Protein AF-A0ABD0KZW4-F1 (afdb_monomer)

Mean predicted aligned error: 16.49 Å

Nearest PDB structures (foldseek):
  8oka-assembly1_A  TM=9.169E-01  e=9.302E-74  Homo sapiens
  8ovg-assembly1_C  TM=9.087E-01  e=2.035E-73  Homo sapiens
  8ojl-assembly1_E  TM=8.772E-01  e=3.729E-72  Homo sapiens
  8ovf-assembly1_B  TM=9.204E-01  e=2.091E-70  Homo sapiens
  8om7-assembly1_A  TM=9.085E-01  e=1.481E-69  Homo sapiens

Radius of gyration: 40.15 Å; Cα contacts (8 Å, |Δi|>4): 1002; chains: 1; bounding box: 146×85×103 Å

Foldseek 3Di:
DDDDDDDDDDDDYDDDDDDDDDDDDDDDDDDDDDDDDDDDDDDDDDDDDDDDDDDDDDDDDDDDDDDDDDDDDDDDDDDDDDDDDDDDDDDDDDDDDPDADDDDDDDDDDDDDDPDQQKDWDADPVRQIWIAGNPVRDIGSDDDPSRDDPVQLVLADPVLNVVLVVLVVVLVPDDCPDPVNVLSVVLNVLSSLFLRNFAFQWDLDLVLLLVLLVQQDDDPVQVSVVLSVLSVVCVVVVANQDFAAEEEAAPALCLVVSLVSSQVSGVAAEDEDEQAPPAALCQAQWDASPDDVTDWHPVSVVRSVRSHLQHAYEYEALLRHDYDPNDGNVVLVCQCRPLVRVCQRHRNHNRGGDGNNNYRHYYYHHDLVSRPPVSSVRYDYDYRWFDFLVSLLVCCVSPLLVVLCVVLVHDPQAEAEDPQLLSCCCQQPNLARHCPRVSVLSNQQSNVSSVCCVPVVDRHDYHHNPCSCVRRNDGPHDALDPDPWAFQLWAWAWDADSRFIGIKIKGKDFPDPDDLPPDLVQAAAEAEDQQEDDQCVVLLVLLLLQLQVVCCVPPVSQCCSGHTHMYIYIPDSVDYHYDNFCSLVSNLSVVSNSVSHFWDPLEYETFHAGNVFFTHADPRPVRRLSNSVSNVRQEYEGAQVCVVVVVPDDVVSVPRHHYDHDGGSVVVCCNGCVPD

Solvent-accessible surface area (backbone atoms only — not comparable to full-atom values): 40279 Å² total; per-residue (Å²): 133,88,79,89,80,90,85,94,84,90,82,87,89,80,90,86,87,87,88,90,87,82,91,82,90,86,85,90,83,93,91,88,87,88,90,89,88,89,88,86,84,84,85,87,92,82,86,87,89,88,82,87,89,84,85,88,81,88,88,84,85,88,90,86,81,88,88,83,90,86,85,87,79,91,79,92,85,88,83,80,88,84,90,83,92,85,88,80,88,84,88,83,91,80,92,79,78,89,75,80,79,81,82,83,75,95,79,90,81,91,77,85,83,71,84,89,56,58,62,44,84,48,66,45,98,83,64,53,60,35,34,38,30,74,82,79,70,48,73,36,75,64,86,52,71,87,74,52,74,64,72,74,67,74,37,43,56,67,72,60,53,52,52,52,52,50,51,54,54,52,45,74,74,41,57,84,89,39,70,64,29,51,51,51,49,52,51,51,51,55,63,67,53,40,36,54,78,36,66,62,74,69,44,88,46,68,68,61,32,47,53,45,46,59,69,79,36,84,73,60,61,69,62,52,49,53,51,52,53,52,50,52,55,26,56,76,62,78,43,73,75,69,71,38,41,27,38,33,29,59,74,49,50,50,63,74,54,52,58,52,41,54,17,60,41,31,47,29,46,77,43,78,51,72,39,53,68,44,38,55,37,41,57,58,29,11,30,46,71,88,44,91,86,50,45,63,8,55,59,58,55,43,29,51,72,60,52,26,52,38,31,28,40,37,40,33,39,53,36,38,60,31,84,45,96,85,30,58,32,66,58,56,48,44,44,60,67,35,86,87,42,7,53,55,30,66,31,46,39,73,76,50,70,39,64,41,64,58,40,43,56,35,39,29,28,57,52,76,88,56,33,56,62,85,56,51,80,54,37,46,79,43,80,42,67,66,59,53,73,70,54,48,51,50,46,40,61,74,46,47,46,59,56,44,28,67,74,67,76,50,57,74,87,37,50,44,77,36,71,66,22,50,54,48,45,49,67,21,67,36,95,52,32,36,46,59,62,51,47,53,52,50,47,47,34,54,56,49,47,54,46,42,41,68,75,71,67,44,82,62,47,77,39,40,72,78,60,38,39,81,54,74,41,78,76,78,42,90,73,76,59,93,56,97,70,50,53,49,3,32,31,41,21,46,34,72,50,97,66,40,32,38,71,44,52,35,37,38,47,67,77,53,86,81,57,93,81,60,58,95,79,50,68,31,45,79,47,82,52,33,44,62,36,67,52,27,49,51,26,49,53,38,18,50,65,30,39,39,61,50,41,43,71,80,40,68,91,54,54,50,64,55,43,37,44,35,36,39,38,29,78,64,53,88,52,78,41,66,53,41,36,45,13,48,26,48,28,49,10,53,50,14,43,60,67,72,37,47,47,46,78,58,46,33,26,32,15,23,46,43,76,84,36,40,38,38,66,59,85,51,56,61,38,23,52,53,21,37,54,73,49,68,34,44,30,41,40,39,19,47,82,37,48,67,63,52,69,74,47,57,62,85,67,52,61,83,45,48,75,46,67,32,59,39,46,70,55,54,47,49,70,36,37,79,90,115

InterPro domains:
  IPR001202 WW domain [PF00397] (117-144)
  IPR001202 WW domain [PS01159] (119-144)
  IPR001202 WW domain [PS50020] (118-146)
  IPR001202 WW domain [SM00456] (114-146)
  IPR001202 WW domain [cd00201] (117-146)
  IPR003593 AAA+ ATPase domain [SM00382] (241-386)
  IPR003959 ATPase, AAA-type, core [PF00004] (245-382)
  IPR004815 Lon protease, bacterial/eukaryotic-type [TIGR00763] (147-673)
  IPR008269 Peptidase S16, Lon proteolytic domain [PF05362] (463-673)
  IPR008269 Peptidase S16, Lon proteolytic domain [PS51786] (485-675)
  IPR014721 Small ribosomal subunit protein uS5 domain 2-type fold, subgroup [G3DSA:3.30.230.10] (479-676)
  IPR020568 Ribosomal protein uS5 domain 2-type superfamily [SSF54211] (488-673)
  IPR027065 Lon protease [PTHR43718] (153-675)
  IPR027417 P-loop containing nucleoside triphosphate hydrolase [G3DSA:3.40.50.300] (206-384)
  IPR027417 P-loop containing nucleoside triphosphate hydrolase [SSF52540] (204-483)
  IPR036020 WW domain superfamily [SSF51045] (115-147)
  IPR054594 Lon protease, AAA+ ATPase lid domain [PF22667] (406-457)

Sequence (676 aa):
MSRKHKRDQRKTRSQHAGPCTRQGRASGPKRKAFTKGSAKFRTPVRPNYQYQTRQHSRSQNRPASQETCASPGLILGSLTKKHKSCQTNSASLELLTNAEAPRHQRVSQRVSAASGCPWSQHKSSSGRVFYFNRLTRKSTWIKPDEMKVPAEEDSIPQHVRDVIKEERRKLSYLQPFSAEHNVSRNYLEWLTCLPWGKYSQETLDLDKARQMLDLDHYGMEDVKRRILEFIAVSQLRGNTRGKILCFLGPPGVGKTSVARSIARSLNREFFRFSVGGMTDVAEIKGHRRTYIGAMPGKMVQCLKKTKTFNPLLLIDEVDKLGRSSLGDPASALLEMLDPEQNANFLDHYLDVTIDLSKVLFICTANVKESIPEPLRDRMEIIDVSGYVADEKRNIAKSYLVPQILEQTGVTQDKVKLTDTAMNLLIKSYCRESGVRNLQKHIEKIYRKAAYKLVSEGVDTVTVDTDNLQDFVGKPVFTQDRMY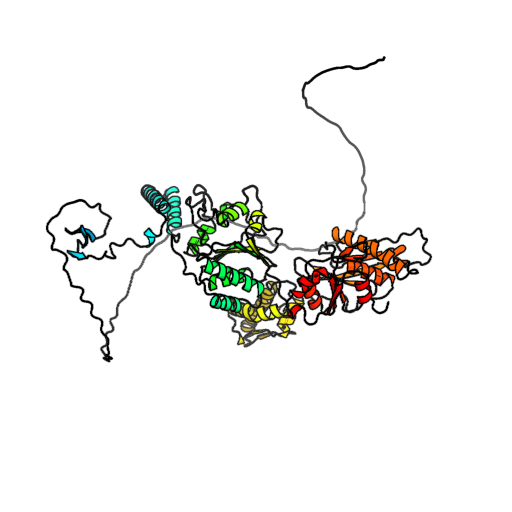QETPPGVVAGLAWTPTGGAIMYVETALKKPYDANASSKDQGTLEMTGNLGNVMKESAIMSYTFAKPYLSRRFPDNHVLQHAAVHLHVPEGATPKDGPSAGSTIATALLSLALDRPARQNLAMTGEVSLTGKILPVGGVREKAIAAKRACIGCIILPEENRKDYDELPDFIKRGLAVYFVTHYDEVFNLAFPNV

Structure (mmCIF, N/CA/C/O backbone):
data_AF-A0ABD0KZW4-F1
#
_entry.id   AF-A0ABD0KZW4-F1
#
loop_
_atom_site.group_PDB
_atom_site.id
_atom_site.type_symbol
_atom_site.label_atom_id
_atom_site.label_alt_id
_atom_site.label_comp_id
_atom_site.label_asym_id
_atom_site.label_entity_id
_atom_site.label_seq_id
_atom_site.pdbx_PDB_ins_code
_atom_site.Cartn_x
_atom_site.Cartn_y
_atom_site.Cartn_z
_atom_site.occupancy
_atom_site.B_iso_or_equiv
_atom_site.auth_seq_id
_atom_site.auth_comp_id
_atom_site.auth_asym_id
_atom_site.auth_atom_id
_atom_site.pdbx_PDB_model_num
ATOM 1 N N . MET A 1 1 ? 81.539 -5.735 34.483 1.00 30.36 1 MET A N 1
ATOM 2 C CA . MET A 1 1 ? 81.950 -4.741 33.457 1.00 30.36 1 MET A CA 1
ATOM 3 C C . MET A 1 1 ? 80.685 -3.975 33.065 1.00 30.36 1 MET A C 1
ATOM 5 O O . MET A 1 1 ? 79.667 -4.622 32.903 1.00 30.36 1 MET A O 1
ATOM 9 N N . SER A 1 2 ? 80.577 -2.658 33.285 1.00 30.92 2 SER A N 1
ATOM 10 C CA . SER A 1 2 ? 81.093 -1.540 32.455 1.00 30.92 2 SER A CA 1
ATOM 11 C C . SER A 1 2 ? 80.319 -1.347 31.137 1.00 30.92 2 SER A C 1
ATOM 13 O O . SER A 1 2 ? 80.170 -2.320 30.420 1.00 30.92 2 SER A O 1
ATOM 15 N N . ARG A 1 3 ? 79.868 -0.142 30.731 1.00 33.00 3 ARG A N 1
ATOM 16 C CA . ARG A 1 3 ? 79.861 1.205 31.369 1.00 33.00 3 ARG A CA 1
ATOM 17 C C . ARG A 1 3 ? 78.862 2.144 30.626 1.00 33.00 3 ARG A C 1
ATOM 19 O O . ARG A 1 3 ? 78.863 2.122 29.411 1.00 33.00 3 ARG A O 1
ATOM 26 N N . LYS A 1 4 ? 78.115 2.988 31.374 1.00 37.53 4 LYS A N 1
ATOM 27 C CA . LYS A 1 4 ? 77.905 4.474 31.244 1.00 37.53 4 LYS A CA 1
ATOM 28 C C . LYS A 1 4 ? 77.666 5.129 29.840 1.00 37.53 4 LYS A C 1
ATOM 30 O O . LYS A 1 4 ? 78.363 4.790 28.906 1.00 37.53 4 LYS A O 1
ATOM 35 N N . HIS A 1 5 ? 76.856 6.195 29.641 1.00 39.91 5 HIS A N 1
ATOM 36 C CA . HIS A 1 5 ? 76.047 7.060 30.543 1.00 39.91 5 HIS A CA 1
ATOM 37 C C . HIS A 1 5 ? 75.200 8.145 29.800 1.00 39.91 5 HIS A C 1
ATOM 39 O O . HIS A 1 5 ? 75.741 8.758 28.891 1.00 39.91 5 HIS A O 1
ATOM 45 N N . LYS A 1 6 ? 74.052 8.559 30.398 1.00 34.59 6 LYS A N 1
ATOM 46 C CA . LYS A 1 6 ? 73.458 9.944 30.434 1.00 34.59 6 LYS A CA 1
ATOM 47 C C . LYS A 1 6 ? 72.946 10.553 29.093 1.00 34.59 6 LYS A C 1
ATOM 49 O O . LYS A 1 6 ? 73.389 10.140 28.039 1.00 34.59 6 LYS A O 1
ATOM 54 N N . ARG A 1 7 ? 72.012 11.527 29.037 1.00 28.55 7 ARG A N 1
ATOM 55 C CA . ARG A 1 7 ? 71.259 12.334 30.046 1.00 28.55 7 ARG A CA 1
ATOM 56 C C . ARG A 1 7 ? 69.840 12.697 29.496 1.00 28.55 7 ARG A C 1
ATOM 58 O O . ARG A 1 7 ? 69.691 12.627 28.287 1.00 28.55 7 ARG A O 1
ATOM 65 N N . ASP A 1 8 ? 68.733 13.052 30.184 1.00 32.00 8 ASP A N 1
ATOM 66 C CA . ASP A 1 8 ? 68.331 13.508 31.552 1.00 32.00 8 ASP A CA 1
ATOM 67 C C . ASP A 1 8 ? 68.357 15.050 31.851 1.00 32.00 8 ASP A C 1
ATOM 69 O O . ASP A 1 8 ? 69.371 15.554 32.314 1.00 32.00 8 ASP A O 1
ATOM 73 N N . GLN A 1 9 ? 67.239 15.803 31.640 1.00 31.25 9 GLN A N 1
ATOM 74 C CA . GLN A 1 9 ? 66.506 16.642 32.657 1.00 31.25 9 GLN A CA 1
ATOM 75 C C . GLN A 1 9 ? 65.677 17.885 32.197 1.00 31.25 9 GLN A C 1
ATOM 77 O O . GLN A 1 9 ? 66.241 18.821 31.649 1.00 31.25 9 GLN A O 1
ATOM 82 N N . ARG A 1 10 ? 64.436 17.989 32.746 1.00 29.42 10 ARG A N 1
ATOM 83 C CA . ARG A 1 10 ? 63.748 19.213 33.297 1.00 29.42 10 ARG A CA 1
ATOM 84 C C . ARG A 1 10 ? 63.246 20.307 32.296 1.00 29.42 10 ARG A C 1
ATOM 86 O O . ARG A 1 10 ? 63.693 20.327 31.165 1.00 29.42 10 ARG A O 1
ATOM 93 N N . LYS A 1 11 ? 62.300 21.232 32.613 1.00 29.23 11 LYS A N 1
ATOM 94 C CA . LYS A 1 11 ? 61.561 21.586 33.868 1.00 29.23 11 LYS A CA 1
ATOM 95 C C . LYS A 1 11 ? 60.214 22.353 33.628 1.00 29.23 11 LYS A C 1
ATOM 97 O O . LYS A 1 11 ? 60.203 23.325 32.894 1.00 29.23 11 LYS A O 1
ATOM 102 N N . THR A 1 12 ? 59.149 21.978 34.359 1.00 29.00 12 THR A N 1
ATOM 103 C CA . THR A 1 12 ? 58.085 22.800 35.036 1.00 29.00 12 THR A CA 1
ATOM 104 C C . THR A 1 12 ? 57.391 24.059 34.441 1.00 29.00 12 THR A C 1
ATOM 106 O O . THR A 1 12 ? 58.065 25.054 34.210 1.00 29.00 12 THR A O 1
ATOM 109 N N . ARG A 1 13 ? 56.045 24.100 34.640 1.00 29.12 13 ARG A N 1
ATOM 110 C CA . ARG A 1 13 ? 55.171 25.263 35.029 1.00 29.12 13 ARG A CA 1
ATOM 111 C C . ARG A 1 13 ? 54.923 26.387 33.984 1.00 29.12 13 ARG A C 1
ATOM 113 O O . ARG A 1 13 ? 55.740 26.574 33.101 1.00 29.12 13 ARG A O 1
ATOM 120 N N . SER A 1 14 ? 53.830 27.174 34.028 1.00 28.34 14 SER A N 1
ATOM 121 C CA . SER A 1 14 ? 52.560 27.132 34.809 1.00 28.34 14 SER A CA 1
ATOM 122 C C . SER A 1 14 ? 51.444 27.983 34.149 1.00 28.34 14 SER A C 1
ATOM 124 O O . SER A 1 14 ? 51.686 28.678 33.171 1.00 28.34 14 SER A O 1
ATOM 126 N N . GLN A 1 15 ? 50.227 27.925 34.708 1.00 30.17 15 GLN A N 1
ATOM 127 C CA . GLN A 1 15 ? 49.028 28.700 34.337 1.00 30.17 15 GLN A CA 1
ATOM 128 C C . GLN A 1 15 ? 49.239 30.230 34.339 1.00 30.17 15 GLN A C 1
ATOM 130 O O . GLN A 1 15 ? 49.952 30.737 35.202 1.00 30.17 15 GLN A O 1
ATOM 135 N N . HIS A 1 16 ? 48.496 30.961 33.494 1.00 28.73 16 HIS A N 1
ATOM 136 C CA . HIS A 1 16 ? 47.396 31.841 33.944 1.00 28.73 16 HIS A CA 1
ATOM 137 C C . HIS A 1 16 ? 46.522 32.328 32.767 1.00 28.73 16 HIS A C 1
ATOM 139 O O . HIS A 1 16 ? 46.838 32.078 31.607 1.00 28.73 16 HIS A O 1
ATOM 145 N N . ALA A 1 17 ? 45.393 32.975 33.078 1.00 30.00 17 ALA A N 1
ATOM 146 C CA . ALA A 1 17 ? 44.411 33.504 32.126 1.00 30.00 17 ALA A CA 1
ATOM 147 C C . ALA A 1 17 ? 44.287 35.037 32.248 1.00 30.00 17 ALA A C 1
ATOM 149 O O . ALA A 1 17 ? 44.554 35.586 33.315 1.00 30.00 17 ALA A O 1
ATOM 150 N N . GLY A 1 18 ? 43.839 35.719 31.187 1.00 26.62 18 GLY A N 1
ATOM 151 C CA . GLY A 1 18 ? 43.605 37.171 31.183 1.00 26.62 18 GLY A CA 1
ATOM 152 C C . GLY A 1 18 ? 43.040 37.678 29.838 1.00 26.62 18 GLY A C 1
ATOM 153 O O . GLY A 1 18 ? 43.551 37.253 28.804 1.00 26.62 18 GLY A O 1
ATOM 154 N N . PRO A 1 19 ? 41.995 38.536 29.808 1.00 55.94 19 PRO A N 1
ATOM 155 C CA . PRO A 1 19 ? 41.321 38.953 28.568 1.00 55.94 19 PRO A CA 1
ATOM 156 C C . PRO A 1 19 ? 41.510 40.442 28.208 1.00 55.94 19 PRO A C 1
ATOM 158 O O . PRO A 1 19 ? 41.784 41.259 29.084 1.00 55.94 19 PRO A O 1
ATOM 161 N N . CYS A 1 20 ? 41.214 40.826 26.954 1.00 26.14 20 CYS A N 1
ATOM 162 C CA . CYS A 1 20 ? 40.573 42.118 26.638 1.00 26.14 20 CYS A CA 1
ATOM 163 C C . CYS A 1 20 ? 40.054 42.230 25.189 1.00 26.14 20 CYS A C 1
ATOM 165 O O . CYS A 1 20 ? 40.468 41.494 24.298 1.00 26.14 20 CYS A O 1
ATOM 167 N N . THR A 1 21 ? 39.157 43.196 24.960 1.00 31.73 21 THR A N 1
ATOM 168 C CA . THR A 1 21 ? 38.523 43.520 23.664 1.00 31.73 21 THR A CA 1
ATOM 169 C C . THR A 1 21 ? 38.727 44.991 23.284 1.00 31.73 21 THR A C 1
ATOM 171 O O . THR A 1 21 ? 38.541 45.826 24.169 1.00 31.73 21 THR A O 1
ATOM 174 N N . ARG A 1 22 ? 38.943 45.326 21.993 1.00 30.34 22 ARG A N 1
ATOM 175 C CA . ARG A 1 22 ? 38.360 46.504 21.277 1.00 30.34 22 ARG A CA 1
ATOM 176 C C . ARG A 1 22 ? 38.865 46.667 19.820 1.00 30.34 22 ARG A C 1
ATOM 178 O O . ARG A 1 22 ? 39.991 46.304 19.532 1.00 30.34 22 ARG A O 1
ATOM 185 N N . GLN A 1 23 ? 37.983 47.216 18.961 1.00 28.91 23 GLN A N 1
ATOM 186 C CA . GLN A 1 23 ? 38.143 48.236 17.876 1.00 28.91 23 GLN A CA 1
ATOM 187 C C . GLN A 1 23 ? 39.490 48.358 17.097 1.00 28.91 23 GLN A C 1
ATOM 189 O O . GLN A 1 23 ? 40.543 48.351 17.711 1.00 28.91 23 GLN A O 1
ATOM 194 N N . GLY A 1 24 ? 39.565 48.641 15.778 1.00 26.41 24 GLY A N 1
ATOM 195 C CA . GLY A 1 24 ? 38.563 48.875 14.709 1.00 26.41 24 GLY A CA 1
ATOM 196 C C . GLY A 1 24 ? 39.106 49.755 13.536 1.00 26.41 24 GLY A C 1
ATOM 197 O O . GLY A 1 24 ? 40.061 50.494 13.749 1.00 26.41 24 GLY A O 1
ATOM 198 N N . ARG A 1 25 ? 38.446 49.761 12.347 1.00 27.11 25 ARG A N 1
ATOM 199 C CA . ARG A 1 25 ? 38.829 50.428 11.043 1.00 27.11 25 ARG A CA 1
ATOM 200 C C . ARG A 1 25 ? 39.939 49.670 10.240 1.00 27.11 25 ARG A C 1
ATOM 202 O O . ARG A 1 25 ? 40.636 48.876 10.848 1.00 27.11 25 ARG A O 1
ATOM 209 N N . ALA A 1 26 ? 40.143 49.787 8.905 1.00 27.28 26 ALA A N 1
ATOM 210 C CA . ALA A 1 26 ? 39.733 50.801 7.903 1.00 27.28 26 ALA A CA 1
ATOM 211 C C . ALA A 1 26 ? 39.663 50.333 6.397 1.00 27.28 26 ALA A C 1
ATOM 213 O O . ALA A 1 26 ? 40.430 49.485 5.965 1.00 27.28 26 ALA A O 1
ATOM 214 N N . SER A 1 27 ? 38.773 50.969 5.607 1.00 27.95 27 SER A N 1
ATOM 215 C CA . SER A 1 27 ? 38.832 51.409 4.171 1.00 27.95 27 SER A CA 1
ATOM 216 C C . SER A 1 27 ? 39.477 50.631 2.970 1.00 27.95 27 SER A C 1
ATOM 218 O O . SER A 1 27 ? 40.667 50.796 2.723 1.00 27.95 27 SER A O 1
ATOM 220 N N . GLY A 1 28 ? 38.625 50.092 2.062 1.00 24.44 28 GLY A N 1
ATOM 221 C CA . GLY A 1 28 ? 38.612 50.238 0.560 1.00 24.44 28 GLY A CA 1
ATOM 222 C C . GLY A 1 28 ? 39.814 49.801 -0.330 1.00 24.44 28 GLY A C 1
ATOM 223 O O . GLY A 1 28 ? 40.768 49.246 0.201 1.00 24.44 28 GLY A O 1
ATOM 224 N N . PRO A 1 29 ? 39.851 50.097 -1.672 1.00 46.94 29 PRO A N 1
ATOM 225 C CA . PRO A 1 29 ? 38.807 50.626 -2.601 1.00 46.94 29 PRO A CA 1
ATOM 226 C C . PRO A 1 29 ? 38.814 50.082 -4.096 1.00 46.94 29 PRO A C 1
ATOM 228 O O . PRO A 1 29 ? 39.701 49.322 -4.465 1.00 46.94 29 PRO A O 1
ATOM 231 N N . LYS A 1 30 ? 37.945 50.628 -5.001 1.00 28.95 30 LYS A N 1
ATOM 232 C CA . LYS A 1 30 ? 37.943 50.570 -6.526 1.00 28.95 30 LYS A CA 1
ATOM 233 C C . LYS A 1 30 ? 37.515 49.213 -7.173 1.00 28.95 30 LYS A C 1
ATOM 235 O O . LYS A 1 30 ? 37.629 48.208 -6.496 1.00 28.95 30 LYS A O 1
ATOM 240 N N . ARG A 1 31 ? 37.032 49.023 -8.435 1.00 28.97 31 ARG A N 1
ATOM 241 C CA . ARG A 1 31 ? 36.574 49.730 -9.706 1.00 28.97 31 ARG A CA 1
ATOM 242 C C . ARG A 1 31 ? 35.777 48.643 -10.534 1.00 28.97 31 ARG A C 1
ATOM 244 O O . ARG A 1 31 ? 35.947 47.488 -10.175 1.00 28.97 31 ARG A O 1
ATOM 251 N N . LYS A 1 32 ? 34.955 48.747 -11.611 1.00 27.23 32 LYS A N 1
ATOM 252 C CA . LYS A 1 32 ? 34.337 49.660 -12.649 1.00 27.23 32 LYS A CA 1
ATOM 253 C C . LYS A 1 32 ? 32.861 49.143 -12.875 1.00 27.23 32 LYS A C 1
ATOM 255 O O . LYS A 1 32 ? 32.540 48.127 -12.276 1.00 27.23 32 LYS A O 1
ATOM 260 N N . ALA A 1 33 ? 31.872 49.662 -13.639 1.00 29.73 33 ALA A N 1
ATOM 261 C CA . ALA A 1 33 ? 31.631 50.746 -14.632 1.00 29.73 33 ALA A CA 1
ATOM 262 C C . ALA A 1 33 ? 31.586 50.398 -16.167 1.00 29.73 33 ALA A C 1
ATOM 264 O O . ALA A 1 33 ? 32.540 49.814 -16.672 1.00 29.73 33 ALA A O 1
ATOM 265 N N . PHE A 1 34 ? 30.556 50.930 -16.883 1.00 26.59 34 PHE A N 1
ATOM 266 C CA . PHE A 1 34 ? 30.150 50.841 -18.334 1.00 26.59 34 PHE A CA 1
ATOM 267 C C . PHE A 1 34 ? 29.375 49.552 -18.748 1.00 26.59 34 PHE A C 1
ATOM 269 O O . PHE A 1 34 ? 29.853 48.475 -18.426 1.00 26.59 34 PHE A O 1
ATOM 276 N N . THR A 1 35 ? 28.126 49.512 -19.282 1.00 30.56 35 THR A N 1
ATOM 277 C CA . THR A 1 35 ? 27.315 50.240 -20.329 1.00 30.56 35 THR A CA 1
ATOM 278 C C . THR A 1 35 ? 27.601 49.781 -21.783 1.00 30.56 35 THR A C 1
ATOM 280 O O . THR A 1 35 ? 28.716 49.356 -22.045 1.00 30.56 35 THR A O 1
ATOM 283 N N . LYS A 1 36 ? 26.683 49.780 -22.782 1.00 30.80 36 LYS A N 1
ATOM 284 C CA . LYS A 1 36 ? 25.341 50.403 -22.993 1.00 30.80 36 LYS A CA 1
ATOM 285 C C . LYS A 1 36 ? 24.582 49.691 -24.160 1.00 30.80 36 LYS A C 1
ATOM 287 O O . LYS A 1 36 ? 25.246 49.107 -25.006 1.00 30.80 36 LYS A O 1
ATOM 292 N N . GLY A 1 37 ? 23.250 49.817 -24.295 1.00 24.89 37 GLY A N 1
ATOM 293 C CA . GLY A 1 37 ? 22.499 49.404 -25.512 1.00 24.89 37 GLY A CA 1
ATOM 294 C C . GLY A 1 37 ? 20.965 49.475 -25.362 1.00 24.89 37 GLY A C 1
ATOM 295 O O . GLY A 1 37 ? 20.467 49.212 -24.270 1.00 24.89 37 GLY A O 1
ATOM 296 N N . SER A 1 38 ? 20.208 49.881 -26.398 1.00 27.16 38 SER A N 1
ATOM 297 C CA . SER A 1 38 ? 18.747 50.101 -26.290 1.00 27.16 38 SER A CA 1
ATOM 298 C C . SER A 1 38 ? 17.974 50.169 -27.623 1.00 27.16 38 SER A C 1
ATOM 300 O O . SER A 1 38 ? 18.498 50.621 -28.637 1.00 27.16 38 SER A O 1
ATOM 302 N N . ALA A 1 39 ? 16.684 49.802 -27.585 1.00 27.14 39 ALA A N 1
ATOM 303 C CA . ALA A 1 39 ? 15.667 50.069 -28.614 1.00 27.14 39 ALA A CA 1
ATOM 304 C C . ALA A 1 39 ? 14.277 50.268 -27.955 1.00 27.14 39 ALA A C 1
ATOM 306 O O . ALA A 1 39 ? 14.103 49.959 -26.777 1.00 27.14 39 ALA A O 1
ATOM 307 N N . LYS A 1 40 ? 13.294 50.823 -28.681 1.00 29.05 40 LYS A N 1
ATOM 308 C CA . LYS A 1 40 ? 11.942 51.192 -28.189 1.00 29.05 40 LYS A CA 1
ATOM 309 C C . LYS A 1 40 ? 10.860 50.617 -29.121 1.00 29.05 40 LYS A C 1
ATOM 311 O O . LYS A 1 40 ? 11.153 50.502 -30.304 1.00 29.05 40 LYS A O 1
ATOM 316 N N . PHE A 1 41 ? 9.612 50.430 -28.658 1.00 26.25 41 PHE A N 1
ATOM 317 C CA . PHE A 1 41 ? 8.475 51.321 -29.007 1.00 26.25 41 PHE A CA 1
ATOM 318 C C . PHE A 1 41 ? 7.111 50.935 -28.366 1.00 26.25 41 PHE A C 1
ATOM 320 O O . PHE A 1 41 ? 6.781 49.765 -28.265 1.00 26.25 41 PHE A O 1
ATOM 327 N N . ARG A 1 42 ? 6.351 51.983 -27.984 1.00 25.64 42 ARG A N 1
ATOM 328 C CA . ARG A 1 42 ? 4.884 52.156 -27.759 1.00 25.64 42 ARG A CA 1
ATOM 329 C C . ARG A 1 42 ? 3.982 51.078 -27.102 1.00 25.64 42 ARG A C 1
ATOM 331 O O . ARG A 1 42 ? 3.932 49.921 -27.487 1.00 25.64 42 ARG A O 1
ATOM 338 N N . THR A 1 43 ? 3.126 51.579 -26.202 1.00 27.39 43 THR A N 1
ATOM 339 C CA . THR A 1 43 ? 1.832 51.012 -25.753 1.00 27.39 43 THR A CA 1
ATOM 340 C C . THR A 1 43 ? 0.685 51.418 -26.707 1.00 27.39 43 THR A C 1
ATOM 342 O O . THR A 1 43 ? 0.946 52.156 -27.665 1.00 27.39 43 THR A O 1
ATOM 345 N N . PRO A 1 44 ? -0.580 50.994 -26.469 1.00 40.84 44 PRO A N 1
ATOM 346 C CA . PRO A 1 44 ? -1.494 51.929 -25.777 1.00 40.84 44 PRO A CA 1
ATOM 347 C C . PRO A 1 44 ? -2.628 51.318 -24.898 1.00 40.84 44 PRO A C 1
ATOM 349 O O . PRO A 1 44 ? -3.011 50.166 -25.051 1.00 40.84 44 PRO A O 1
ATOM 352 N N . VAL A 1 45 ? -3.242 52.194 -24.080 1.00 26.61 45 VAL A N 1
ATOM 353 C CA . VAL A 1 45 ? -4.618 52.128 -23.508 1.00 26.61 45 VAL A CA 1
ATOM 354 C C . VAL A 1 45 ? -4.903 51.174 -22.314 1.00 26.61 45 VAL A C 1
ATOM 356 O O . VAL A 1 45 ? -4.140 50.277 -21.973 1.00 26.61 45 VAL A O 1
ATOM 359 N N . ARG A 1 46 ? -5.969 51.532 -21.579 1.00 27.97 46 ARG A N 1
ATOM 360 C CA . ARG A 1 46 ? -6.432 51.142 -20.225 1.00 27.97 46 ARG A CA 1
ATOM 361 C C . ARG A 1 46 ? -7.988 51.054 -20.277 1.00 27.97 46 ARG A C 1
ATOM 363 O O . ARG A 1 46 ? -8.531 51.561 -21.260 1.00 27.97 46 ARG A O 1
ATOM 370 N N . PRO A 1 47 ? -8.730 50.505 -19.285 1.00 40.38 47 PRO A N 1
ATOM 371 C CA . PRO A 1 47 ? -8.923 51.208 -18.006 1.00 40.38 47 PRO A CA 1
ATOM 372 C C . PRO A 1 47 ? -9.052 50.312 -16.751 1.00 40.38 47 PRO A C 1
ATOM 374 O O . PRO A 1 47 ? -9.026 49.087 -16.811 1.00 40.38 47 PRO A O 1
ATOM 377 N N . ASN A 1 48 ? -9.171 50.967 -15.592 1.00 27.97 48 ASN A N 1
ATOM 378 C CA . ASN A 1 48 ? -9.373 50.356 -14.273 1.00 27.97 48 ASN A CA 1
ATOM 379 C C . ASN A 1 48 ? -10.870 50.130 -13.979 1.00 27.97 48 ASN A C 1
ATOM 381 O O . ASN A 1 48 ? -11.703 50.821 -14.556 1.00 27.97 48 ASN A O 1
ATOM 385 N N . TYR A 1 49 ? -11.176 49.373 -12.918 1.00 27.53 49 TYR A N 1
ATOM 386 C CA . TYR A 1 49 ? -12.159 49.818 -11.916 1.00 27.53 49 TYR A CA 1
ATOM 387 C C . TYR A 1 49 ? -11.703 49.453 -10.492 1.00 27.53 49 TYR A C 1
ATOM 389 O O . TYR A 1 49 ? -11.007 48.460 -10.291 1.00 27.53 49 TYR A O 1
ATOM 397 N N . GLN A 1 50 ? -12.071 50.279 -9.507 1.00 26.52 50 GLN A N 1
ATOM 398 C CA . GLN A 1 50 ? -11.830 50.072 -8.073 1.00 26.52 50 GLN A CA 1
ATOM 399 C C . GLN A 1 50 ? -13.120 50.340 -7.290 1.00 26.52 50 GLN A C 1
ATOM 401 O O . GLN A 1 50 ? -13.761 51.352 -7.546 1.00 26.52 50 GLN A O 1
ATOM 406 N N . TYR A 1 51 ? -13.405 49.528 -6.271 1.00 27.58 51 TYR A N 1
ATOM 407 C CA . TYR A 1 51 ? -14.167 49.894 -5.065 1.00 27.58 51 TYR A CA 1
ATOM 408 C C . TYR A 1 51 ? -13.580 49.045 -3.923 1.00 27.58 51 TYR A C 1
ATOM 410 O O . TYR A 1 51 ? -13.504 47.830 -4.053 1.00 27.58 51 TYR A O 1
ATOM 418 N N . GLN A 1 52 ? -12.886 49.591 -2.920 1.00 26.17 52 GLN A N 1
ATOM 419 C CA . GLN A 1 52 ? -13.305 50.499 -1.836 1.00 26.17 52 GLN A CA 1
ATOM 420 C C . GLN A 1 52 ? -14.372 49.931 -0.886 1.00 26.17 52 GLN A C 1
ATOM 422 O O . GLN A 1 52 ? -15.545 49.806 -1.214 1.00 26.17 52 GLN A O 1
ATOM 427 N N . THR A 1 53 ? -13.924 49.680 0.344 1.00 26.70 53 THR A N 1
ATOM 428 C CA . THR A 1 53 ? -14.712 49.368 1.541 1.00 26.70 53 THR A CA 1
ATOM 429 C C . THR A 1 53 ? -15.326 50.620 2.172 1.00 26.70 53 THR A C 1
ATOM 431 O O . THR A 1 53 ? -14.663 51.656 2.242 1.00 26.70 53 THR A O 1
ATOM 434 N N . ARG A 1 54 ? -16.507 50.494 2.789 1.00 24.83 54 ARG A N 1
ATOM 435 C CA . ARG A 1 54 ? -16.989 51.415 3.834 1.00 24.83 54 ARG A CA 1
ATOM 436 C C . ARG A 1 54 ? -17.640 50.647 4.984 1.00 24.83 54 ARG A C 1
ATOM 438 O O . ARG A 1 54 ? -18.321 49.654 4.762 1.00 24.83 54 ARG A O 1
ATOM 445 N N . GLN A 1 55 ? -17.455 51.153 6.200 1.00 25.89 55 GLN A N 1
ATOM 446 C CA . GLN A 1 55 ? -18.293 50.848 7.362 1.00 25.89 55 GLN A CA 1
ATOM 447 C C . GLN A 1 55 ? -19.294 51.996 7.554 1.00 25.89 55 GLN A C 1
ATOM 449 O O . GLN A 1 55 ? -18.936 53.138 7.272 1.00 25.89 55 GLN A O 1
ATOM 454 N N . HIS A 1 56 ? -20.477 51.732 8.118 1.00 26.84 56 HIS A N 1
ATOM 455 C CA . HIS A 1 56 ? -21.071 52.667 9.081 1.00 26.84 56 HIS A CA 1
ATOM 456 C C . HIS A 1 56 ? -22.051 51.998 10.061 1.00 26.84 56 HIS A C 1
ATOM 458 O O . HIS A 1 56 ? -22.792 51.074 9.751 1.00 26.84 56 HIS A O 1
ATOM 464 N N . SER A 1 57 ? -21.973 52.512 11.279 1.00 23.58 57 SER A N 1
ATOM 465 C CA . SER A 1 57 ? -22.647 52.213 12.544 1.00 23.58 57 SER A CA 1
ATOM 466 C C . SER A 1 57 ? -24.187 52.286 12.612 1.00 23.58 57 SER A C 1
ATOM 468 O O . SER A 1 57 ? -24.736 53.249 12.096 1.00 23.58 57 SER A O 1
ATOM 470 N N . ARG A 1 58 ? -24.773 51.447 13.502 1.00 25.09 58 ARG A N 1
ATOM 471 C CA . ARG A 1 58 ? -25.944 51.689 14.412 1.00 25.09 58 ARG A CA 1
ATOM 472 C C . ARG A 1 58 ? -27.310 52.036 13.760 1.00 25.09 58 ARG A C 1
ATOM 474 O O . ARG A 1 58 ? -27.376 52.894 12.902 1.00 25.09 58 ARG A O 1
ATOM 481 N N . SER A 1 59 ? -28.475 51.528 14.197 1.00 23.72 59 SER A N 1
ATOM 482 C CA . SER A 1 59 ? -28.873 50.572 15.271 1.00 23.72 59 SER A CA 1
ATOM 483 C C . SER A 1 59 ? -30.281 49.979 14.917 1.00 23.72 59 SER A C 1
ATOM 485 O O . SER A 1 59 ? -30.508 49.847 13.723 1.00 23.72 59 SER A O 1
ATOM 487 N N . GLN A 1 60 ? -31.267 49.555 15.738 1.00 25.70 60 GLN A N 1
ATOM 488 C CA . GLN A 1 60 ? -31.596 49.637 17.182 1.00 25.70 60 GLN A CA 1
ATOM 489 C C . GLN A 1 60 ? -32.679 48.571 17.571 1.00 25.70 60 GLN A C 1
ATOM 491 O O . GLN A 1 60 ? -33.030 47.726 16.759 1.00 25.70 60 GLN A O 1
ATOM 496 N N . ASN A 1 61 ? -33.202 48.632 18.807 1.00 25.31 61 ASN A N 1
ATOM 497 C CA . ASN A 1 61 ? -34.526 48.177 19.305 1.00 25.31 61 ASN A CA 1
ATOM 498 C C . ASN A 1 61 ? -35.083 46.759 18.998 1.00 25.31 61 ASN A C 1
ATOM 500 O O . ASN A 1 61 ? -35.837 46.552 18.059 1.00 25.31 61 ASN A O 1
ATOM 504 N N . ARG A 1 62 ? -34.757 45.841 19.926 1.00 24.97 62 ARG A N 1
ATOM 505 C CA . ARG A 1 62 ? -35.590 44.935 20.780 1.00 24.97 62 ARG A CA 1
ATOM 506 C C . ARG A 1 62 ? -37.060 44.512 20.439 1.00 24.97 62 ARG A C 1
ATOM 508 O O . ARG A 1 62 ? -37.750 45.212 19.714 1.00 24.97 62 ARG A O 1
ATOM 515 N N . PRO A 1 63 ? -37.564 43.395 21.042 1.00 42.66 63 PRO A N 1
ATOM 516 C CA . PRO A 1 63 ? -38.723 42.627 20.541 1.00 42.66 63 PRO A CA 1
ATOM 517 C C . PRO A 1 63 ? -39.938 42.456 21.496 1.00 42.66 63 PRO A C 1
ATOM 519 O O . PRO A 1 63 ? -39.840 42.703 22.698 1.00 42.66 63 PRO A O 1
ATOM 522 N N . ALA A 1 64 ? -41.032 41.907 20.945 1.00 23.77 64 ALA A N 1
ATOM 523 C CA . ALA A 1 64 ? -42.216 41.269 21.565 1.00 23.77 64 ALA A CA 1
ATOM 524 C C . ALA A 1 64 ? -42.986 40.511 20.432 1.00 23.77 64 ALA A C 1
ATOM 526 O O . ALA A 1 64 ? -42.707 40.804 19.272 1.00 23.77 64 ALA A O 1
ATOM 527 N N . SER A 1 65 ? -43.913 39.551 20.599 1.00 24.84 65 SER A N 1
ATOM 528 C CA . SER A 1 65 ? -44.505 38.856 21.764 1.00 24.84 65 SER A CA 1
ATOM 529 C C . SER A 1 65 ? -45.098 37.478 21.364 1.00 24.84 65 SER A C 1
ATOM 531 O O . SER A 1 65 ? -45.799 37.417 20.365 1.00 24.84 65 SER A O 1
ATOM 533 N N . GLN A 1 66 ? -44.902 36.460 22.218 1.00 24.72 66 GLN A N 1
ATOM 534 C CA . GLN A 1 66 ? -45.903 35.480 22.726 1.00 24.72 66 GLN A CA 1
ATOM 535 C C . GLN A 1 66 ? -46.756 34.575 21.788 1.00 24.72 66 GLN A C 1
ATOM 537 O O . GLN A 1 66 ? -46.738 34.684 20.573 1.00 24.72 66 GLN A O 1
ATOM 542 N N . GLU A 1 67 ? -47.500 33.675 22.461 1.00 25.11 67 GLU A N 1
ATOM 543 C CA . GLU A 1 67 ? -48.523 32.712 21.989 1.00 25.11 67 GLU A CA 1
ATOM 544 C C . GLU A 1 67 ? -48.042 31.446 21.241 1.00 25.11 67 GLU A C 1
ATOM 546 O O . GLU A 1 67 ? -47.082 31.492 20.482 1.00 25.11 67 GLU A O 1
ATOM 551 N N . THR A 1 68 ? -48.640 30.252 21.414 1.00 24.92 68 THR A N 1
ATOM 552 C CA . THR A 1 68 ? -49.513 29.695 22.488 1.00 24.92 68 THR A CA 1
ATOM 553 C C . THR A 1 68 ? -49.331 28.161 22.566 1.00 24.92 68 THR A C 1
ATOM 555 O O . THR A 1 68 ? -48.801 27.539 21.647 1.00 24.92 68 THR A O 1
ATOM 558 N N . CYS A 1 69 ? -49.778 27.525 23.657 1.00 22.83 69 CYS A N 1
ATOM 559 C CA . CYS A 1 69 ? -49.819 26.059 23.789 1.00 22.83 69 CYS A CA 1
ATOM 560 C C . CYS A 1 69 ? -51.148 25.473 23.285 1.00 22.83 69 CYS A C 1
ATOM 562 O O . CYS A 1 69 ? -52.203 25.993 23.640 1.00 22.83 69 CYS A O 1
ATOM 564 N N . ALA A 1 70 ? -51.117 24.315 22.614 1.00 25.39 70 ALA A N 1
ATOM 565 C CA . ALA A 1 70 ? -52.267 23.408 22.524 1.00 25.39 70 ALA A CA 1
ATOM 566 C C . ALA A 1 70 ? -51.835 21.951 22.266 1.00 25.39 70 ALA A C 1
ATOM 568 O O . ALA A 1 70 ? -50.871 21.690 21.549 1.00 25.39 70 ALA A O 1
ATOM 569 N N . SER A 1 71 ? -52.585 20.998 22.821 1.00 26.17 71 SER A N 1
ATOM 570 C CA . SER A 1 71 ? -52.524 19.570 22.482 1.00 26.17 71 SER A CA 1
ATOM 571 C C . SER A 1 71 ? -53.922 19.082 22.107 1.00 26.17 71 SER A C 1
ATOM 573 O O . SER A 1 71 ? -54.904 19.546 22.685 1.00 26.17 71 SER A O 1
ATOM 575 N N . PRO A 1 72 ? -54.017 18.111 21.195 1.00 33.94 72 PRO A N 1
ATOM 576 C CA . PRO A 1 72 ? -54.892 16.956 21.425 1.00 33.94 72 PRO A CA 1
ATOM 577 C C . PRO A 1 72 ? -54.164 15.638 21.078 1.00 33.94 72 PRO A C 1
ATOM 579 O O . PRO A 1 72 ? -53.110 15.650 20.453 1.00 33.94 72 PRO A O 1
ATOM 582 N N . GLY A 1 73 ? -54.653 14.451 21.434 1.00 25.30 73 GLY A N 1
ATOM 583 C CA . GLY A 1 73 ? -55.851 14.080 22.197 1.00 25.30 73 GLY A CA 1
ATOM 584 C C . GLY A 1 73 ? -56.160 12.595 21.940 1.00 25.30 73 GLY A C 1
ATOM 585 O O . GLY A 1 73 ? -55.945 12.119 20.828 1.00 25.30 73 GLY A O 1
ATOM 586 N N . LEU A 1 74 ? -56.606 11.834 22.947 1.00 25.39 74 LEU A N 1
ATOM 587 C CA . LEU A 1 74 ? -56.890 10.401 22.763 1.00 25.39 74 LEU A CA 1
ATOM 588 C C . LEU A 1 74 ? -58.176 10.171 21.955 1.00 25.39 74 LEU A C 1
ATOM 590 O O . LEU A 1 74 ? -59.162 10.880 22.139 1.00 25.39 74 LEU A O 1
ATOM 594 N N . ILE A 1 75 ? -58.201 9.084 21.180 1.00 26.17 75 ILE A N 1
ATOM 595 C CA . ILE A 1 75 ? -59.431 8.440 20.703 1.00 26.17 75 ILE A CA 1
ATOM 596 C C . ILE A 1 75 ? -59.384 6.964 21.114 1.00 26.17 75 ILE A C 1
ATOM 598 O O . ILE A 1 75 ? -58.406 6.268 20.840 1.00 26.17 75 ILE A O 1
ATOM 602 N N . LEU A 1 76 ? -60.437 6.483 21.783 1.00 25.34 76 LEU A N 1
ATOM 603 C CA . LEU A 1 76 ? -60.629 5.055 22.054 1.00 25.34 76 LEU A CA 1
ATOM 604 C C . LEU A 1 76 ? -61.207 4.359 20.816 1.00 25.34 76 LEU A C 1
ATOM 606 O O . LEU A 1 76 ? -62.154 4.856 20.212 1.00 25.34 76 LEU A O 1
ATOM 610 N N . GLY A 1 77 ? -60.709 3.161 20.511 1.00 24.64 77 GLY A N 1
ATOM 611 C CA . GLY A 1 77 ? -61.313 2.248 19.540 1.00 24.64 77 GLY A CA 1
ATOM 612 C C . GLY A 1 77 ? -61.386 0.833 20.108 1.00 24.64 77 GLY A C 1
ATOM 613 O O . GLY A 1 77 ? -60.385 0.124 20.139 1.00 24.64 77 GLY A O 1
ATOM 614 N N . SER A 1 78 ? -62.561 0.419 20.581 1.00 23.42 78 SER A N 1
ATOM 615 C CA . SER A 1 78 ? -62.809 -0.935 21.093 1.00 23.42 78 SER A CA 1
ATOM 616 C C . SER A 1 78 ? -63.485 -1.804 20.036 1.00 23.42 78 SER A C 1
ATOM 618 O O . SER A 1 78 ? -64.529 -1.397 19.531 1.00 23.42 78 SER A O 1
ATOM 620 N N . LEU A 1 79 ? -62.997 -3.024 19.775 1.00 25.84 79 LEU A N 1
ATOM 621 C CA . LEU A 1 79 ? -63.794 -4.048 19.086 1.00 25.84 79 LEU A CA 1
ATOM 622 C C . LEU A 1 79 ? -63.416 -5.487 19.486 1.00 25.84 79 LEU A C 1
ATOM 624 O O . LEU A 1 79 ? -62.266 -5.851 19.692 1.00 25.84 79 LEU A O 1
ATOM 628 N N . THR A 1 80 ? -64.463 -6.284 19.637 1.00 26.09 80 THR A N 1
ATOM 629 C CA . THR A 1 80 ? -64.593 -7.594 20.285 1.00 26.09 80 THR A CA 1
ATOM 630 C C . THR A 1 80 ? -63.817 -8.787 19.699 1.00 26.09 80 THR A C 1
ATOM 632 O O . THR A 1 80 ? -63.796 -8.976 18.490 1.00 26.09 80 THR A O 1
ATOM 635 N N . LYS A 1 81 ? -63.413 -9.701 20.602 1.00 25.78 81 LYS A N 1
ATOM 636 C CA . LYS A 1 81 ? -63.490 -11.188 20.531 1.00 25.78 81 LYS A CA 1
ATOM 637 C C . LYS A 1 81 ? -63.248 -11.920 19.188 1.00 25.78 81 LYS A C 1
ATOM 639 O O . LYS A 1 81 ? -64.074 -11.849 18.282 1.00 25.78 81 LYS A O 1
ATOM 644 N N . LYS A 1 82 ? -62.363 -12.930 19.229 1.00 25.17 82 LYS A N 1
ATOM 645 C CA . LYS A 1 82 ? -62.676 -14.294 18.732 1.00 25.17 82 LYS A CA 1
ATOM 646 C C . LYS A 1 82 ? -61.826 -15.372 19.426 1.00 25.17 82 LYS A C 1
ATOM 648 O O . LYS A 1 82 ? -60.673 -15.130 19.757 1.00 25.17 82 LYS A O 1
ATOM 653 N N . HIS A 1 83 ? -62.415 -16.547 19.665 1.00 24.88 83 HIS A N 1
ATOM 654 C CA . HIS A 1 83 ? -61.735 -17.728 20.223 1.00 24.88 83 HIS A CA 1
ATOM 655 C C . HIS A 1 83 ? -61.108 -18.595 19.120 1.00 24.88 83 HIS A C 1
ATOM 657 O O . HIS A 1 83 ? -61.710 -18.738 18.056 1.00 24.88 83 HIS A O 1
ATOM 663 N N . LYS A 1 84 ? -59.983 -19.248 19.447 1.00 25.86 84 LYS A N 1
ATOM 664 C CA . LYS A 1 84 ? -59.623 -20.663 19.172 1.00 25.86 84 LYS A CA 1
ATOM 665 C C . LYS A 1 84 ? -58.241 -20.900 19.811 1.00 25.86 84 LYS A C 1
ATOM 667 O O . LYS A 1 84 ? -57.291 -20.235 19.432 1.00 25.86 84 LYS A O 1
ATOM 672 N N . SER A 1 85 ? -58.097 -21.589 20.944 1.00 23.17 85 SER A N 1
ATOM 673 C CA . SER A 1 85 ? -58.275 -23.033 21.192 1.00 23.17 85 SER A CA 1
ATOM 674 C C . SER A 1 85 ? -57.248 -23.918 20.470 1.00 23.17 85 SER A C 1
ATOM 676 O O . SER A 1 85 ? -57.467 -24.325 19.333 1.00 23.17 85 SER A O 1
ATOM 678 N N . CYS A 1 86 ? -56.182 -24.285 21.182 1.00 24.17 86 CYS A N 1
ATOM 679 C CA . CYS A 1 86 ? -55.495 -25.559 20.992 1.00 24.17 86 CYS A CA 1
ATOM 680 C C . CYS A 1 86 ? -54.928 -26.007 22.350 1.00 24.17 86 CYS A C 1
ATOM 682 O O . CYS A 1 86 ? -54.334 -25.198 23.061 1.00 24.17 86 CYS A O 1
ATOM 684 N N . GLN A 1 87 ? -55.161 -27.261 22.729 1.00 24.25 87 GLN A N 1
ATOM 685 C CA . GLN A 1 87 ? -54.585 -27.900 23.916 1.00 24.25 87 GLN A CA 1
ATOM 686 C C . GLN A 1 87 ? -53.630 -28.996 23.448 1.00 24.25 87 GLN A C 1
ATOM 688 O O . GLN A 1 87 ? -53.990 -29.711 22.522 1.00 24.25 87 GLN A O 1
ATOM 693 N N . THR A 1 88 ? -52.505 -29.173 24.143 1.00 26.44 88 THR A N 1
ATOM 694 C CA . THR A 1 88 ? -52.076 -30.458 24.739 1.00 26.44 88 THR A CA 1
ATOM 695 C C . THR A 1 88 ? -50.788 -30.251 25.537 1.00 26.44 88 THR A C 1
ATOM 697 O O . THR A 1 88 ? -49.874 -29.619 25.027 1.00 26.44 88 THR A O 1
ATOM 700 N N . ASN A 1 89 ? -50.769 -30.791 26.762 1.00 26.33 89 ASN A N 1
ATOM 701 C CA . ASN A 1 89 ? -49.716 -31.546 27.474 1.00 26.33 89 ASN A CA 1
ATOM 702 C C . ASN A 1 89 ? -48.216 -31.244 27.190 1.00 26.33 89 ASN A C 1
ATOM 704 O O . ASN A 1 89 ? -47.806 -31.047 26.058 1.00 26.33 89 ASN A O 1
ATOM 708 N N . SER A 1 90 ? -47.309 -31.321 28.170 1.00 27.08 90 SER A N 1
ATOM 709 C CA . SER A 1 90 ? -47.324 -32.173 29.375 1.00 27.08 90 SER A CA 1
ATOM 710 C C . SER A 1 90 ? -46.849 -31.472 30.658 1.00 27.08 90 SER A C 1
ATOM 712 O O . SER A 1 90 ? -46.342 -30.355 30.630 1.00 27.08 90 SER A O 1
ATOM 714 N N . ALA A 1 91 ? -47.037 -32.137 31.801 1.00 25.53 91 ALA A N 1
ATOM 715 C CA . ALA A 1 91 ? -46.765 -31.593 33.130 1.00 25.53 91 ALA A CA 1
ATOM 716 C C . ALA A 1 91 ? -45.345 -31.882 33.650 1.00 25.53 91 ALA A C 1
ATOM 718 O O . ALA A 1 91 ? -44.785 -32.935 33.363 1.00 25.53 91 ALA A O 1
ATOM 719 N N . SER A 1 92 ? -44.878 -31.001 34.540 1.00 25.73 92 SER A N 1
ATOM 720 C CA . SER A 1 92 ? -44.016 -31.329 35.684 1.00 25.73 92 SER A CA 1
ATOM 721 C C . SER A 1 92 ? -44.509 -30.515 36.883 1.00 25.73 92 SER A C 1
ATOM 723 O O . SER A 1 92 ? -44.554 -29.288 36.807 1.00 25.73 92 SER A O 1
ATOM 725 N N . LEU A 1 93 ? -44.918 -31.176 37.970 1.00 25.30 93 LEU A N 1
ATOM 726 C CA . LEU A 1 93 ? -45.249 -30.510 39.235 1.00 25.30 93 LEU A CA 1
ATOM 727 C C . LEU A 1 93 ? -44.011 -30.480 40.134 1.00 25.30 93 LEU A C 1
ATOM 729 O O . LEU A 1 93 ? -43.510 -31.538 40.501 1.00 25.30 93 LEU A O 1
ATOM 733 N N . GLU A 1 94 ? -43.622 -29.293 40.598 1.00 26.48 94 GLU A N 1
ATOM 734 C CA . GLU A 1 94 ? -42.888 -29.149 41.858 1.00 26.48 94 GLU A CA 1
ATOM 735 C C . GLU A 1 94 ? -43.693 -28.275 42.825 1.00 26.48 94 GLU A C 1
ATOM 737 O O . GLU A 1 94 ? -44.123 -27.165 42.504 1.00 26.48 94 GLU A O 1
ATOM 742 N N . LEU A 1 95 ? -43.932 -28.808 44.023 1.00 26.45 95 LEU A N 1
ATOM 743 C CA . LEU A 1 95 ? -44.707 -28.166 45.081 1.00 26.45 95 LEU A CA 1
ATOM 744 C C . LEU A 1 95 ? -43.805 -27.249 45.916 1.00 26.45 95 LEU A C 1
ATOM 746 O O . LEU A 1 95 ? -43.221 -27.680 46.908 1.00 26.45 95 LEU A O 1
ATOM 750 N N . LEU A 1 96 ? -43.738 -25.966 45.557 1.00 27.31 96 LEU A N 1
ATOM 751 C CA . LEU A 1 96 ? -43.180 -24.934 46.436 1.00 27.31 96 LEU A CA 1
ATOM 752 C C . LEU A 1 96 ? -44.297 -24.238 47.221 1.00 27.31 96 LEU A C 1
ATOM 754 O O . LEU A 1 96 ? -45.151 -23.543 46.676 1.00 27.31 96 LEU A O 1
ATOM 758 N N . THR A 1 97 ? -44.291 -24.455 48.535 1.00 26.59 97 THR A N 1
ATOM 759 C CA . THR A 1 97 ? -45.302 -23.959 49.474 1.00 26.59 97 THR A CA 1
ATOM 760 C C . THR A 1 97 ? -45.248 -22.440 49.641 1.00 26.59 97 THR A C 1
ATOM 762 O O . THR A 1 97 ? -44.206 -21.893 50.010 1.00 26.59 97 THR A O 1
ATOM 765 N N . ASN A 1 98 ? -46.392 -21.767 49.480 1.00 25.36 98 ASN A N 1
ATOM 766 C CA . ASN A 1 98 ? -46.557 -20.340 49.777 1.00 25.36 98 ASN A CA 1
ATOM 767 C C . ASN A 1 98 ? -46.477 -20.064 51.291 1.00 25.36 98 ASN A C 1
ATOM 769 O O . ASN A 1 98 ? -47.494 -19.987 51.977 1.00 25.36 98 ASN A O 1
ATOM 773 N N . ALA A 1 99 ? -45.262 -19.899 51.814 1.00 32.50 99 ALA A N 1
ATOM 774 C CA . ALA A 1 99 ? -45.032 -19.439 53.179 1.00 32.50 99 ALA A CA 1
ATOM 775 C C . ALA A 1 99 ? -45.182 -17.907 53.264 1.00 32.50 99 ALA A C 1
ATOM 777 O O . ALA A 1 99 ? -44.318 -17.164 52.789 1.00 32.50 99 ALA A O 1
ATOM 778 N N . GLU A 1 100 ? -46.272 -17.429 53.875 1.00 34.22 100 GLU A N 1
ATOM 779 C CA . GLU A 1 100 ? -46.471 -15.996 54.129 1.00 34.22 100 GLU A CA 1
ATOM 780 C C . GLU A 1 100 ? -45.336 -15.409 54.989 1.00 34.22 100 GLU A C 1
ATOM 782 O O . GLU A 1 100 ? -44.848 -16.027 55.938 1.00 34.22 100 GLU A O 1
ATOM 787 N N . ALA A 1 101 ? -44.920 -14.179 54.678 1.00 43.53 101 ALA A N 1
ATOM 788 C CA . ALA A 1 101 ? -43.964 -13.449 55.504 1.00 43.53 101 ALA A CA 1
ATOM 789 C C . ALA A 1 101 ? -44.625 -12.986 56.826 1.00 43.53 101 ALA A C 1
ATOM 791 O O . ALA A 1 101 ? -45.795 -12.595 56.824 1.00 43.53 101 ALA A O 1
ATOM 792 N N . PRO A 1 102 ? -43.902 -12.997 57.963 1.00 42.25 102 PRO A N 1
ATOM 793 C CA . PRO A 1 102 ? -44.502 -12.796 59.280 1.00 42.25 102 PRO A CA 1
ATOM 794 C C . PRO A 1 102 ? -45.090 -11.390 59.473 1.00 42.25 102 PRO A C 1
ATOM 796 O O . PRO A 1 102 ? -44.492 -10.381 59.093 1.00 42.25 102 PRO A O 1
ATOM 799 N N . ARG A 1 103 ? -46.247 -11.317 60.145 1.00 38.38 103 ARG A N 1
ATOM 800 C CA . ARG A 1 103 ? -46.867 -10.050 60.566 1.00 38.38 103 ARG A CA 1
ATOM 801 C C . ARG A 1 103 ? -45.998 -9.386 61.646 1.00 38.38 103 ARG A C 1
ATOM 803 O O . ARG A 1 103 ? -45.635 -10.022 62.632 1.00 38.38 103 ARG A O 1
ATOM 810 N N . HIS A 1 104 ? -45.655 -8.112 61.456 1.00 39.31 104 HIS A N 1
ATOM 811 C CA . HIS A 1 104 ? -44.673 -7.406 62.288 1.00 39.31 104 HIS A CA 1
ATOM 812 C C . HIS A 1 104 ? -45.095 -7.242 63.762 1.00 39.31 104 HIS A C 1
ATOM 814 O O . HIS A 1 104 ? -46.038 -6.513 64.069 1.00 39.31 104 HIS A O 1
ATOM 820 N N . GLN A 1 105 ? -44.284 -7.779 64.677 1.00 32.16 105 GLN A N 1
ATOM 821 C CA . GLN A 1 105 ? -44.071 -7.171 65.996 1.00 32.16 105 GLN A CA 1
ATOM 822 C C . GLN A 1 105 ? -43.035 -6.033 65.893 1.00 32.16 105 GLN A C 1
ATOM 824 O O . GLN A 1 105 ? -42.253 -5.965 64.940 1.00 32.16 105 GLN A O 1
ATOM 829 N N . ARG A 1 106 ? -43.032 -5.112 66.867 1.00 29.84 106 ARG A N 1
ATOM 830 C CA . ARG A 1 106 ? -42.084 -3.985 66.908 1.00 29.84 106 ARG A CA 1
ATOM 831 C C . ARG A 1 106 ? -40.702 -4.463 67.364 1.00 29.84 106 ARG A C 1
ATOM 833 O O . ARG A 1 106 ? -40.528 -4.792 68.531 1.00 29.84 106 ARG A O 1
ATOM 840 N N . VAL A 1 107 ? -39.720 -4.409 66.468 1.00 29.73 107 VAL A N 1
ATOM 841 C CA . VAL A 1 107 ? -38.288 -4.540 66.787 1.00 29.73 107 VAL A CA 1
ATOM 842 C C . VAL A 1 107 ? -37.595 -3.246 66.368 1.00 29.73 107 VAL A C 1
ATOM 844 O O . VAL A 1 107 ? -37.887 -2.701 65.304 1.00 29.73 107 VAL A O 1
ATOM 847 N N . SER A 1 108 ? -36.709 -2.720 67.211 1.00 32.12 108 SER A N 1
ATOM 848 C CA . SER A 1 108 ? -35.965 -1.489 66.945 1.00 32.12 108 SER A CA 1
ATOM 849 C C . SER A 1 108 ? -34.589 -1.788 66.345 1.00 32.12 108 SER A C 1
ATOM 851 O O . SER A 1 108 ? -33.891 -2.671 66.830 1.00 32.12 108 SER A O 1
ATOM 853 N N . GLN A 1 109 ? -34.178 -1.022 65.324 1.00 32.09 109 GLN A N 1
ATOM 854 C CA . GLN A 1 109 ? -32.923 -0.246 65.317 1.00 32.09 109 GLN A CA 1
ATOM 855 C C . GLN A 1 109 ? -32.717 0.537 63.999 1.00 32.09 109 GLN A C 1
ATOM 857 O O . GLN A 1 109 ? -33.599 0.606 63.145 1.00 32.09 109 GLN A O 1
ATOM 862 N N . ARG A 1 110 ? -31.584 1.248 63.920 1.00 34.50 110 ARG A N 1
ATOM 863 C CA . ARG A 1 110 ? -31.250 2.314 62.961 1.00 34.50 110 ARG A CA 1
ATOM 864 C C . ARG A 1 110 ? -31.059 1.808 61.524 1.00 34.50 110 ARG A C 1
ATOM 866 O O . ARG A 1 110 ? -30.401 0.798 61.310 1.00 34.50 110 ARG A O 1
ATOM 873 N N . VAL A 1 111 ? -31.491 2.612 60.550 1.00 32.44 111 VAL A N 1
ATOM 874 C CA . VAL A 1 111 ? -31.037 2.558 59.146 1.00 32.44 111 VAL A CA 1
ATOM 875 C C . VAL A 1 111 ? -30.842 3.994 58.653 1.00 32.44 111 VAL A C 1
ATOM 877 O O . VAL A 1 111 ? -31.725 4.830 58.847 1.00 32.44 111 VAL A O 1
ATOM 880 N N . SER A 1 112 ? -29.698 4.294 58.037 1.00 31.97 112 SER A N 1
ATOM 881 C CA . SER A 1 112 ? -29.430 5.580 57.383 1.00 31.97 112 SER A CA 1
ATOM 882 C C . SER A 1 112 ? -30.251 5.720 56.096 1.00 31.97 112 SER A C 1
ATOM 884 O O . SER A 1 112 ? -30.399 4.771 55.326 1.00 31.97 112 SER A O 1
ATOM 886 N N . ALA A 1 113 ? -30.822 6.901 55.860 1.00 30.27 113 ALA A N 1
ATOM 887 C CA . ALA A 1 113 ? -31.726 7.116 54.735 1.00 30.27 113 ALA A CA 1
ATOM 888 C C . ALA A 1 113 ? -30.964 7.346 53.419 1.00 30.27 113 ALA A C 1
ATOM 890 O O . ALA A 1 113 ? -30.463 8.441 53.171 1.00 30.27 113 ALA A O 1
ATOM 891 N N . ALA A 1 114 ? -30.955 6.340 52.540 1.00 34.09 114 ALA A N 1
ATOM 892 C CA . ALA A 1 114 ? -30.879 6.599 51.105 1.00 34.09 114 ALA A CA 1
ATOM 893 C C . ALA A 1 114 ? -32.190 7.282 50.670 1.00 34.09 114 ALA A C 1
ATOM 895 O O . ALA A 1 114 ? -33.278 6.855 51.065 1.00 34.09 114 ALA A O 1
ATOM 896 N N . SER A 1 115 ? -32.098 8.373 49.913 1.00 45.50 115 SER A N 1
ATOM 897 C CA . SER A 1 115 ? -33.242 9.230 49.595 1.00 45.50 115 SER A CA 1
ATOM 898 C C . SER A 1 115 ? -34.254 8.555 48.659 1.00 45.50 115 SER A C 1
ATOM 900 O O . SER A 1 115 ? -33.902 8.006 47.621 1.00 45.50 115 SER A O 1
ATOM 902 N N . GLY A 1 116 ? -35.542 8.649 49.002 1.00 54.16 116 GLY A N 1
ATOM 903 C CA . GLY A 1 116 ? -36.665 8.395 48.087 1.00 54.16 116 GLY A CA 1
ATOM 904 C C . GLY A 1 116 ? -37.153 6.948 47.933 1.00 54.16 116 GLY A C 1
ATOM 905 O O . GLY A 1 116 ? -38.318 6.764 47.594 1.00 54.16 116 GLY A O 1
ATOM 906 N N . CYS A 1 117 ? -36.343 5.919 48.209 1.00 60.22 117 CYS A N 1
ATOM 907 C CA . CYS A 1 117 ? -36.801 4.528 48.056 1.00 60.22 117 CYS A CA 1
ATOM 908 C C . CYS A 1 117 ? -37.852 4.154 49.133 1.00 60.22 117 CYS A C 1
ATOM 910 O O . CYS A 1 117 ? -37.580 4.314 50.328 1.00 60.22 117 CYS A O 1
ATOM 912 N N . PRO A 1 118 ? -39.039 3.621 48.765 1.00 74.62 118 PRO A N 1
ATOM 913 C CA . PRO A 1 118 ? -40.073 3.236 49.732 1.00 74.62 118 PRO A CA 1
ATOM 914 C C . PRO A 1 118 ? -39.787 1.896 50.430 1.00 74.62 118 PRO A C 1
ATOM 916 O O . PRO A 1 118 ? -40.465 1.552 51.404 1.00 74.62 118 PRO A O 1
ATOM 919 N N . TRP A 1 119 ? -38.804 1.130 49.950 1.00 79.44 119 TRP A N 1
ATOM 920 C CA . TRP A 1 119 ? -38.423 -0.170 50.499 1.00 79.44 119 TRP A CA 1
ATOM 921 C C . TRP A 1 119 ? -37.345 -0.058 51.577 1.00 79.44 119 TRP A C 1
ATOM 923 O O . TRP A 1 119 ? -36.484 0.818 51.567 1.00 79.44 119 TRP A O 1
ATOM 933 N N . SER A 1 120 ? -37.381 -0.988 52.526 1.00 77.75 120 SER A N 1
ATOM 934 C CA . SER A 1 120 ? -36.393 -1.107 53.598 1.00 77.75 120 SER A CA 1
ATOM 935 C C . SER A 1 120 ? -36.027 -2.568 53.834 1.00 77.75 120 SER A C 1
ATOM 937 O O . SER A 1 120 ? -36.888 -3.441 53.759 1.00 77.75 120 SER A O 1
ATOM 939 N N . GLN A 1 121 ? -34.747 -2.832 54.093 1.00 84.69 121 GLN A N 1
ATOM 940 C CA . GLN A 1 121 ? -34.218 -4.173 54.328 1.00 84.69 121 GLN A CA 1
ATOM 941 C C . GLN A 1 121 ? -34.267 -4.512 55.821 1.00 84.69 121 GLN A C 1
ATOM 943 O O . GLN A 1 121 ? -33.831 -3.717 56.652 1.00 84.69 121 GLN A O 1
ATOM 948 N N . HIS A 1 122 ? -34.756 -5.707 56.146 1.00 82.06 122 HIS A N 1
ATOM 949 C CA . HIS A 1 122 ? -34.902 -6.229 57.506 1.00 82.06 122 HIS A CA 1
ATOM 950 C C . HIS A 1 122 ? -34.338 -7.651 57.597 1.00 82.06 122 HIS A C 1
ATOM 952 O O . HIS A 1 122 ? -34.127 -8.317 56.581 1.00 82.06 122 HIS A O 1
ATOM 958 N N . LYS A 1 123 ? -34.100 -8.137 58.819 1.00 83.69 123 LYS A N 1
ATOM 959 C CA . LYS A 1 123 ? -33.786 -9.547 59.097 1.00 83.69 123 LYS A CA 1
ATOM 960 C C . LYS A 1 123 ? -34.919 -10.162 59.912 1.00 83.69 123 LYS A C 1
ATOM 962 O O . LYS A 1 123 ? -35.432 -9.536 60.834 1.00 83.69 123 LYS A O 1
ATOM 967 N N . SER A 1 124 ? -35.307 -11.381 59.559 1.00 80.00 124 SER A N 1
ATOM 968 C CA . SER A 1 124 ? -36.224 -12.203 60.354 1.00 80.00 124 SER A CA 1
ATOM 969 C C .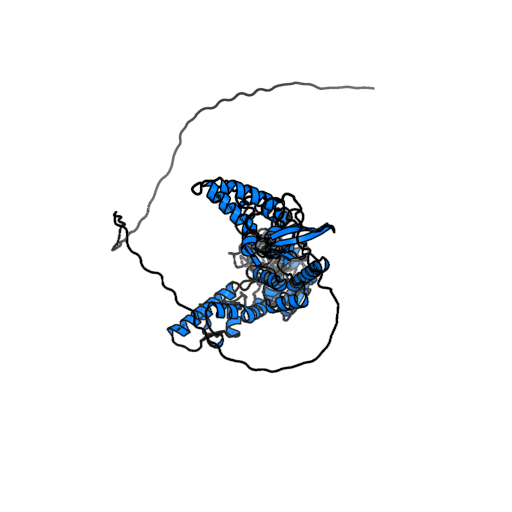 SER A 1 124 ? -35.514 -12.804 61.575 1.00 80.00 124 SER A C 1
ATOM 971 O O . SER A 1 124 ? -34.284 -12.820 61.641 1.00 80.00 124 SER A O 1
ATOM 973 N N . SER A 1 125 ? -36.280 -13.375 62.509 1.00 73.06 125 SER A N 1
ATOM 974 C CA . SER A 1 125 ? -35.753 -14.163 63.638 1.00 73.06 125 SER A CA 1
ATOM 975 C C . SER A 1 125 ? -34.877 -15.347 63.201 1.00 73.06 125 SER A C 1
ATOM 977 O O . SER A 1 125 ? -33.974 -15.737 63.929 1.00 73.06 125 SER A O 1
ATOM 979 N N . SER A 1 126 ? -35.082 -15.871 61.986 1.00 73.81 126 SER A N 1
ATOM 980 C CA . SER A 1 126 ? -34.241 -16.911 61.366 1.00 73.81 126 SER A CA 1
ATOM 981 C C . SER A 1 126 ? -32.939 -16.386 60.732 1.00 73.81 126 SER A C 1
ATOM 983 O O . SER A 1 126 ? -32.266 -17.107 60.000 1.00 73.81 126 SER A O 1
ATOM 985 N N . GLY A 1 127 ? -32.618 -15.099 60.898 1.00 76.31 127 GLY A N 1
ATOM 986 C CA . GLY A 1 127 ? -31.490 -14.427 60.244 1.00 76.31 127 GLY A CA 1
ATOM 987 C C . GLY A 1 127 ? -31.702 -14.109 58.755 1.00 76.31 127 GLY A C 1
ATOM 988 O O . GLY A 1 127 ? -31.063 -13.188 58.240 1.00 76.31 127 GLY A O 1
ATOM 989 N N . ARG A 1 128 ? -32.628 -14.802 58.069 1.00 72.00 128 ARG A N 1
ATOM 990 C CA . ARG A 1 128 ? -32.977 -14.561 56.656 1.00 72.00 128 ARG A CA 1
ATOM 991 C C . ARG A 1 128 ? -33.446 -13.121 56.435 1.00 72.00 128 ARG A C 1
ATOM 993 O O . ARG A 1 128 ? -34.278 -12.616 57.195 1.00 72.00 128 ARG A O 1
ATOM 1000 N N . VAL A 1 129 ? -32.920 -12.493 55.386 1.00 82.69 129 VAL A N 1
ATOM 1001 C CA . VAL A 1 129 ? -33.229 -11.116 54.970 1.00 82.69 129 VAL A CA 1
ATOM 1002 C C . VAL A 1 129 ? -34.576 -11.059 54.250 1.00 82.69 129 VAL A C 1
ATOM 1004 O O . VAL A 1 129 ? -34.876 -11.937 53.447 1.00 82.69 129 VAL A O 1
ATOM 1007 N N . PHE A 1 130 ? -35.354 -10.007 54.499 1.00 85.88 130 PHE A N 1
ATOM 1008 C CA . PHE A 1 130 ? -36.547 -9.662 53.722 1.00 85.88 130 PHE A CA 1
ATOM 1009 C C . PHE A 1 130 ? -36.630 -8.149 53.487 1.00 85.88 130 PHE A C 1
ATOM 1011 O O . PHE A 1 130 ? -35.966 -7.356 54.160 1.00 85.88 130 PHE A O 1
ATOM 1018 N N . TYR A 1 131 ? -37.456 -7.745 52.529 1.00 85.88 131 TYR A N 1
ATOM 1019 C CA . TYR A 1 131 ? -37.657 -6.357 52.127 1.00 85.88 131 TYR A CA 1
ATOM 1020 C C . TYR A 1 131 ? -39.096 -5.940 52.429 1.00 85.88 131 TYR A C 1
ATOM 1022 O O . TYR A 1 131 ? -40.026 -6.691 52.156 1.00 85.88 131 TYR A O 1
ATOM 1030 N N . PHE A 1 132 ? -39.289 -4.754 53.006 1.00 82.31 132 PHE A N 1
ATOM 1031 C CA . PHE A 1 132 ? -40.597 -4.224 53.401 1.00 82.31 132 PHE A CA 1
ATOM 1032 C C . PHE A 1 132 ? -40.845 -2.849 52.774 1.00 82.31 132 PHE A C 1
ATOM 1034 O O . PHE A 1 132 ? -40.053 -1.921 52.982 1.00 82.31 132 PHE A O 1
ATOM 1041 N N . ASN A 1 133 ? -41.948 -2.718 52.035 1.00 82.81 133 ASN A N 1
ATOM 1042 C CA . ASN A 1 133 ? -42.393 -1.469 51.424 1.00 82.81 133 ASN A CA 1
ATOM 1043 C C . ASN A 1 133 ? -43.233 -0.662 52.421 1.00 82.81 133 ASN A C 1
ATOM 1045 O O . ASN A 1 133 ? -44.303 -1.093 52.852 1.00 82.81 133 ASN A O 1
ATOM 1049 N N . ARG A 1 134 ? -42.769 0.542 52.761 1.00 79.81 134 ARG A N 1
ATOM 1050 C CA . ARG A 1 134 ? -43.411 1.415 53.754 1.00 79.81 134 ARG A CA 1
ATOM 1051 C C . ARG A 1 134 ? -44.744 2.004 53.280 1.00 79.81 134 ARG A C 1
ATOM 1053 O O . ARG A 1 134 ? -45.576 2.327 54.123 1.00 79.81 134 ARG A O 1
ATOM 1060 N N . LEU A 1 135 ? -44.949 2.128 51.966 1.00 79.75 135 LEU A N 1
ATOM 1061 C CA . LEU A 1 135 ? -46.171 2.670 51.364 1.00 79.75 135 LEU A CA 1
ATOM 1062 C C . LEU A 1 135 ? -47.234 1.580 51.180 1.00 79.75 135 LEU A C 1
ATOM 1064 O O . LEU A 1 135 ? -48.361 1.731 51.640 1.00 79.75 135 LEU A O 1
ATOM 1068 N N . THR A 1 136 ? -46.875 0.456 50.551 1.00 81.81 136 THR A N 1
ATOM 1069 C CA . THR A 1 136 ? -47.829 -0.626 50.233 1.00 81.81 136 THR A CA 1
ATOM 1070 C C . THR A 1 136 ? -48.010 -1.644 51.362 1.00 81.81 136 THR A C 1
ATOM 1072 O O . THR A 1 136 ? -48.879 -2.509 51.266 1.00 81.81 136 THR A O 1
ATOM 1075 N N . ARG A 1 137 ? -47.191 -1.563 52.424 1.00 79.81 137 ARG A N 1
ATOM 1076 C CA . ARG A 1 137 ? -47.128 -2.496 53.571 1.00 79.81 137 ARG A CA 1
ATOM 1077 C C . ARG A 1 137 ? -46.868 -3.964 53.200 1.00 79.81 137 ARG A C 1
ATOM 1079 O O . ARG A 1 137 ? -47.026 -4.841 54.047 1.00 79.81 137 ARG A O 1
ATOM 1086 N N . LYS A 1 138 ? -46.447 -4.244 51.963 1.00 82.06 138 LYS A N 1
ATOM 1087 C CA . LYS A 1 138 ? -46.066 -5.587 51.506 1.00 82.06 138 LYS A CA 1
ATOM 1088 C C . LYS A 1 138 ? -44.619 -5.906 51.880 1.00 82.06 138 LYS A C 1
ATOM 1090 O O . LYS A 1 138 ? -43.751 -5.030 51.859 1.00 82.06 138 LYS A O 1
ATOM 1095 N N . SER A 1 139 ? -44.365 -7.177 52.170 1.00 84.88 139 SER A N 1
ATOM 1096 C CA . SER A 1 139 ? -43.034 -7.744 52.385 1.00 84.88 139 SER A CA 1
ATOM 1097 C C . SER A 1 139 ? -42.698 -8.781 51.309 1.00 84.88 139 SER A C 1
ATOM 1099 O O . SER A 1 139 ? -43.564 -9.536 50.871 1.00 84.88 139 SER A O 1
ATOM 1101 N N . THR A 1 140 ? -41.439 -8.815 50.870 1.00 85.50 140 THR A N 1
ATOM 1102 C CA . THR A 1 140 ? -40.925 -9.766 49.873 1.00 85.50 140 THR A CA 1
ATOM 1103 C C . THR A 1 140 ? -39.591 -10.357 50.322 1.00 85.50 140 THR A C 1
ATOM 1105 O O . THR A 1 140 ? -38.736 -9.663 50.870 1.00 85.50 140 THR A O 1
ATOM 1108 N N . TRP A 1 141 ? -39.383 -11.648 50.061 1.00 80.31 141 TRP A N 1
ATOM 1109 C CA . TRP A 1 141 ? -38.083 -12.305 50.263 1.00 80.31 141 TRP A CA 1
ATOM 1110 C C . TRP A 1 141 ? -37.095 -11.996 49.122 1.00 80.31 141 TRP A C 1
ATOM 1112 O O . TRP A 1 141 ? -35.886 -11.985 49.326 1.00 80.31 141 TRP A O 1
ATOM 1122 N N . ILE A 1 142 ? -37.612 -11.688 47.927 1.00 77.75 142 ILE A N 1
ATOM 1123 C CA . ILE A 1 142 ? -36.838 -11.260 46.753 1.00 77.75 142 ILE A CA 1
ATOM 1124 C C . ILE A 1 142 ? -36.603 -9.744 46.820 1.00 77.75 142 ILE A C 1
ATOM 1126 O O . ILE A 1 142 ? -37.508 -8.994 47.201 1.00 77.75 142 ILE A O 1
ATOM 1130 N N . LYS A 1 143 ? -35.399 -9.295 46.430 1.00 79.56 143 LYS A N 1
ATOM 1131 C CA . LYS A 1 143 ? -35.023 -7.875 46.378 1.00 79.56 143 LYS A CA 1
ATOM 1132 C C . LYS A 1 143 ? -35.825 -7.132 45.286 1.00 79.56 143 LYS A C 1
ATOM 1134 O O . LYS A 1 143 ? -35.637 -7.457 44.112 1.00 79.56 143 LYS A O 1
ATOM 1139 N N . PRO A 1 144 ? -36.662 -6.137 45.643 1.00 76.31 144 PRO A N 1
ATOM 1140 C CA . PRO A 1 144 ? -37.467 -5.363 44.693 1.00 76.31 144 PRO A CA 1
ATOM 1141 C C . PRO A 1 144 ? -36.608 -4.599 43.686 1.00 76.31 144 PRO A C 1
ATOM 1143 O O . PRO A 1 144 ? -35.544 -4.094 44.049 1.00 76.31 144 PRO A O 1
ATOM 1146 N N . ASP A 1 145 ? -37.094 -4.446 42.453 1.00 60.75 145 ASP A N 1
ATOM 1147 C CA . ASP A 1 145 ? -36.397 -3.701 41.396 1.00 60.75 145 ASP A CA 1
ATOM 1148 C C . ASP A 1 145 ? -36.184 -2.225 41.759 1.00 60.75 145 ASP A C 1
ATOM 1150 O O . ASP A 1 145 ? -35.083 -1.714 41.593 1.00 60.75 145 ASP A O 1
ATOM 1154 N N . GLU A 1 146 ? -37.165 -1.591 42.408 1.00 64.06 146 GLU A N 1
ATOM 1155 C CA . GLU A 1 146 ? -37.080 -0.237 42.997 1.00 64.06 146 GLU A CA 1
ATOM 1156 C C . GLU A 1 146 ? -35.958 -0.063 44.045 1.00 64.06 146 GLU A C 1
ATOM 1158 O O . GLU A 1 146 ? -35.656 1.057 44.461 1.00 64.06 146 GLU A O 1
ATOM 1163 N N . MET A 1 147 ? -35.377 -1.167 44.527 1.00 56.38 147 MET A N 1
ATOM 1164 C CA . MET A 1 147 ? -34.286 -1.193 45.505 1.00 56.38 147 MET A CA 1
ATOM 1165 C C . MET A 1 147 ? -32.985 -1.772 44.917 1.00 56.38 147 MET A C 1
ATOM 1167 O O . MET A 1 147 ? -31.955 -1.830 45.601 1.00 56.38 147 MET A O 1
ATOM 1171 N N . LYS A 1 148 ? -32.997 -2.225 43.657 1.00 49.34 148 LYS A N 1
ATOM 1172 C CA . LYS A 1 148 ? -31.778 -2.509 42.895 1.00 49.34 148 LYS A CA 1
ATOM 1173 C C . LYS A 1 148 ? -31.199 -1.162 42.460 1.00 49.34 148 LYS A C 1
ATOM 1175 O O . LYS A 1 148 ? -31.881 -0.360 41.833 1.00 49.34 148 LYS A O 1
ATOM 1180 N N . VAL A 1 149 ? -29.941 -0.910 42.819 1.00 43.97 149 VAL A N 1
ATOM 1181 C CA . VAL A 1 149 ? -29.181 0.200 42.229 1.00 43.97 149 VAL A CA 1
ATOM 1182 C C . VAL A 1 149 ? -29.094 -0.077 40.721 1.00 43.97 149 VAL A C 1
ATOM 1184 O O . VAL A 1 149 ? -28.948 -1.252 40.359 1.00 43.97 149 VAL A O 1
ATOM 1187 N N . PRO A 1 150 ? -29.213 0.927 39.832 1.00 39.06 150 PRO A N 1
ATOM 1188 C CA . PRO A 1 150 ? -29.006 0.714 38.405 1.00 39.06 150 PRO A CA 1
ATOM 1189 C C . PRO A 1 150 ? -27.667 0.013 38.166 1.00 39.06 150 PRO A C 1
ATOM 1191 O O . PRO A 1 150 ? -26.641 0.444 38.690 1.00 39.06 150 PRO A O 1
ATOM 1194 N N . ALA A 1 151 ? -27.668 -1.058 37.366 1.00 39.19 151 ALA A N 1
ATOM 1195 C CA . ALA A 1 151 ? -26.479 -1.891 37.142 1.00 39.19 151 ALA A CA 1
ATOM 1196 C C . ALA A 1 151 ? -25.280 -1.112 36.552 1.00 39.19 151 ALA A C 1
ATOM 1198 O O . ALA A 1 151 ? -24.148 -1.585 36.594 1.00 39.19 151 ALA A O 1
ATOM 1199 N N . GLU A 1 152 ? -25.532 0.094 36.040 1.00 50.53 152 GLU A N 1
ATOM 1200 C CA . GLU A 1 152 ? -24.538 1.035 35.526 1.00 50.53 152 GLU A CA 1
ATOM 1201 C C . GLU A 1 152 ? -23.653 1.673 36.610 1.00 50.53 152 GLU A C 1
ATOM 1203 O O . GLU A 1 152 ? -22.542 2.082 36.289 1.00 50.53 152 GLU A O 1
ATOM 1208 N N . GLU A 1 153 ? -24.080 1.749 37.880 1.00 52.72 153 GLU A N 1
ATOM 1209 C CA . GLU A 1 153 ? -23.169 2.183 38.955 1.00 52.72 153 GLU A CA 1
ATOM 1210 C C . GLU A 1 153 ? -22.193 1.067 39.353 1.00 52.72 153 GLU A C 1
ATOM 1212 O O . GLU A 1 153 ? -21.058 1.357 39.739 1.00 52.72 153 GLU A O 1
ATOM 1217 N N . ASP A 1 154 ? -22.597 -0.205 39.243 1.00 56.84 154 ASP A N 1
ATOM 1218 C CA . ASP A 1 154 ? -21.789 -1.338 39.711 1.00 56.84 154 ASP A CA 1
ATOM 1219 C C . ASP A 1 154 ? -20.709 -1.813 38.727 1.00 56.84 154 ASP A C 1
ATOM 1221 O O . ASP A 1 154 ? -19.769 -2.494 39.139 1.00 56.84 154 ASP A O 1
ATOM 1225 N N . SER A 1 155 ? -20.762 -1.386 37.462 1.00 75.81 155 SER A N 1
ATOM 1226 C CA . SER A 1 155 ? -19.715 -1.655 36.467 1.00 75.81 155 SER A CA 1
ATOM 1227 C C . SER A 1 155 ? -18.546 -0.653 36.492 1.00 75.81 155 SER A C 1
ATOM 1229 O O . SER A 1 155 ? -17.549 -0.849 35.795 1.00 75.81 155 SER A O 1
ATOM 1231 N N . ILE A 1 156 ? -18.634 0.411 37.301 1.00 83.88 156 ILE A N 1
ATOM 1232 C CA . ILE A 1 156 ? -17.588 1.437 37.439 1.00 83.88 156 ILE A CA 1
ATOM 1233 C C . ILE A 1 156 ? -16.487 0.945 38.407 1.00 83.88 156 ILE A C 1
ATOM 1235 O O . ILE A 1 156 ? -16.819 0.498 39.513 1.00 83.88 156 ILE A O 1
ATOM 1239 N N . PRO A 1 157 ? -15.183 1.055 38.071 1.00 88.12 157 PRO A N 1
ATOM 1240 C CA . PRO A 1 157 ? -14.094 0.728 38.996 1.00 88.12 157 PRO A CA 1
ATOM 1241 C C . PRO A 1 157 ? -14.129 1.589 40.266 1.00 88.12 157 PRO A C 1
ATOM 1243 O O . PRO A 1 157 ? -14.418 2.784 40.202 1.00 88.12 157 PRO A O 1
ATOM 1246 N N . GLN A 1 158 ? -13.789 1.010 41.423 1.00 88.25 158 GLN A N 1
ATOM 1247 C CA . GLN A 1 158 ? -13.909 1.686 42.724 1.00 88.25 158 GLN A CA 1
ATOM 1248 C C . GLN A 1 158 ? -13.188 3.046 42.768 1.00 88.25 158 GLN A C 1
ATOM 1250 O O . GLN A 1 158 ? -13.787 4.034 43.188 1.00 88.25 158 GLN A O 1
ATOM 1255 N N . HIS A 1 159 ? -11.950 3.120 42.265 1.00 89.38 159 HIS A N 1
ATOM 1256 C CA . HIS A 1 159 ? -11.178 4.367 42.245 1.00 89.38 159 HIS A CA 1
ATOM 1257 C C . HIS A 1 159 ? -11.869 5.470 41.417 1.00 89.38 159 HIS A C 1
ATOM 1259 O O . HIS A 1 159 ? -11.911 6.623 41.840 1.00 89.38 159 HIS A O 1
ATOM 1265 N N . VAL A 1 160 ? -12.502 5.116 40.289 1.00 89.88 160 VAL A N 1
ATOM 1266 C CA . VAL A 1 160 ? -13.287 6.058 39.474 1.00 89.88 160 VAL A CA 1
ATOM 1267 C C . VAL A 1 160 ? -14.559 6.487 40.211 1.00 89.88 160 VAL A C 1
ATOM 1269 O O . VAL A 1 160 ? -14.890 7.672 40.205 1.00 89.88 160 VAL A O 1
ATOM 1272 N N . ARG A 1 161 ? -15.258 5.570 40.904 1.00 89.38 161 ARG A N 1
ATOM 1273 C CA . ARG A 1 161 ? -16.440 5.932 41.716 1.00 89.38 161 ARG A CA 1
ATOM 1274 C C . ARG A 1 161 ? -16.092 6.955 42.792 1.00 89.38 161 ARG A C 1
ATOM 1276 O O . ARG A 1 161 ? -16.899 7.844 43.051 1.00 89.38 161 ARG A O 1
ATOM 1283 N N . ASP A 1 162 ? -14.931 6.834 43.426 1.00 91.06 162 ASP A N 1
ATOM 1284 C CA . ASP A 1 162 ? -14.527 7.737 44.505 1.00 91.06 162 ASP A CA 1
ATOM 1285 C C . ASP A 1 162 ? -14.126 9.127 43.978 1.00 91.06 162 ASP A C 1
ATOM 1287 O O . ASP A 1 162 ? -14.585 10.129 44.529 1.00 91.06 162 ASP A O 1
ATOM 1291 N N . VAL A 1 163 ? -13.439 9.206 42.830 1.00 91.75 163 VAL A N 1
ATOM 1292 C CA . VAL A 1 163 ? -13.208 10.474 42.105 1.00 91.75 163 VAL A CA 1
ATOM 1293 C C . VAL A 1 163 ? -14.528 11.136 41.675 1.00 91.75 163 VAL A C 1
ATOM 1295 O O . VAL A 1 163 ? -14.711 12.339 41.873 1.00 91.75 163 VAL A O 1
ATOM 1298 N N . ILE A 1 164 ? -15.493 10.365 41.154 1.00 90.06 164 ILE A N 1
ATOM 1299 C CA . ILE A 1 164 ? -16.825 10.881 40.786 1.00 90.06 164 ILE A CA 1
ATOM 1300 C C . ILE A 1 164 ? -17.564 11.436 42.016 1.00 90.06 164 ILE A C 1
ATOM 1302 O O . ILE A 1 164 ? -18.179 12.499 41.924 1.00 90.06 164 ILE A O 1
ATOM 1306 N N . LYS A 1 165 ? -17.504 10.763 43.176 1.00 90.44 165 LYS A N 1
ATOM 1307 C CA . LYS A 1 165 ? -18.104 11.262 44.431 1.00 90.44 165 LYS A CA 1
ATOM 1308 C C . LYS A 1 165 ? -17.458 12.572 44.882 1.00 90.44 165 LYS A C 1
ATOM 1310 O O . LYS A 1 165 ? -18.176 13.490 45.280 1.00 90.44 165 LYS A O 1
ATOM 1315 N N . GLU A 1 166 ? -16.131 12.670 44.818 1.00 91.00 166 GLU A N 1
ATOM 1316 C CA . GLU A 1 166 ? -15.388 13.867 45.214 1.00 91.00 166 GLU A CA 1
ATOM 1317 C C . GLU A 1 166 ? -15.711 15.074 44.326 1.00 91.00 166 GLU A C 1
ATOM 1319 O O . GLU A 1 166 ? -16.121 16.116 44.843 1.00 91.00 166 GLU A O 1
ATOM 1324 N N . GLU A 1 167 ? -15.606 14.946 43.004 1.00 88.56 167 GLU A N 1
ATOM 1325 C CA . GLU A 1 167 ? -15.905 16.059 42.096 1.00 88.56 167 GLU A CA 1
ATOM 1326 C C . GLU A 1 167 ? -17.404 16.408 42.096 1.00 88.56 167 GLU A C 1
ATOM 1328 O O . GLU A 1 167 ? -17.757 17.584 42.023 1.00 88.56 167 GLU A O 1
ATOM 1333 N N . ARG A 1 168 ? -18.314 15.440 42.302 1.00 88.56 168 ARG A N 1
ATOM 1334 C CA . ARG A 1 168 ? -19.751 15.721 42.502 1.00 88.56 168 ARG A CA 1
ATOM 1335 C C . ARG A 1 168 ? -20.013 16.505 43.792 1.00 88.56 168 ARG A C 1
ATOM 1337 O O . ARG A 1 168 ? -20.836 17.420 43.787 1.00 88.56 168 ARG A O 1
ATOM 1344 N N . ARG A 1 169 ? -19.302 16.188 44.883 1.00 90.94 169 ARG A N 1
ATOM 1345 C CA . ARG A 1 169 ? -19.319 16.965 46.136 1.00 90.94 169 ARG A CA 1
ATOM 1346 C C . ARG A 1 169 ? -18.804 18.385 45.890 1.00 90.94 169 ARG A C 1
ATOM 1348 O O . ARG A 1 169 ? -19.489 19.344 46.230 1.00 90.94 169 ARG A O 1
ATOM 1355 N N . LYS A 1 170 ? -17.642 18.527 45.254 1.00 88.56 170 LYS A N 1
ATOM 1356 C CA . LYS A 1 170 ? -17.016 19.814 44.913 1.00 88.56 170 LYS A CA 1
ATOM 1357 C C . LYS A 1 170 ? -17.940 20.691 44.056 1.00 88.56 170 LYS A C 1
ATOM 1359 O O . LYS A 1 170 ? -18.183 21.840 44.415 1.00 88.56 170 LYS A O 1
ATOM 1364 N N . LEU A 1 171 ? -18.541 20.134 42.999 1.00 88.19 171 LEU A N 1
ATOM 1365 C CA . LEU A 1 171 ? -19.488 20.837 42.124 1.00 88.19 171 LEU A CA 1
ATOM 1366 C C . LEU A 1 171 ? -20.691 21.407 42.894 1.00 88.19 171 LEU A C 1
ATOM 1368 O O . LEU A 1 171 ? -21.163 22.487 42.551 1.00 88.19 171 LEU A O 1
ATOM 1372 N N . SER A 1 172 ? -21.158 20.729 43.951 1.00 87.50 172 SER A N 1
ATOM 1373 C CA . SER A 1 172 ? -22.284 21.205 44.772 1.00 87.50 172 SER A CA 1
ATOM 1374 C C . SER A 1 172 ? -21.978 22.450 45.620 1.00 87.50 172 SER A C 1
ATOM 1376 O O . SER A 1 172 ? -22.907 23.157 46.002 1.00 87.50 172 SER A O 1
ATOM 1378 N N . TYR A 1 173 ? -20.698 22.752 45.871 1.00 90.75 173 TYR A N 1
ATOM 1379 C CA . TYR A 1 173 ? -20.258 23.971 46.562 1.00 90.75 173 TYR A CA 1
ATOM 1380 C C . TYR A 1 173 ? -19.858 25.107 45.602 1.00 90.75 173 TYR A C 1
ATOM 1382 O O . TYR A 1 173 ? -19.789 26.265 46.013 1.00 90.75 173 TYR A O 1
ATOM 1390 N N . LEU A 1 174 ? -19.586 24.803 44.327 1.00 90.06 174 LEU A N 1
ATOM 1391 C CA . LEU A 1 174 ? -19.136 25.783 43.336 1.00 90.06 174 LEU A CA 1
ATOM 1392 C C . LEU A 1 174 ? -20.308 26.583 42.753 1.00 90.06 174 LEU A C 1
ATOM 1394 O O . LEU A 1 174 ? -21.245 26.013 42.192 1.00 90.06 174 LEU A O 1
ATOM 1398 N N . GLN A 1 175 ? -20.216 27.916 42.798 1.00 87.69 175 GLN A N 1
ATOM 1399 C CA . GLN A 1 175 ? -21.221 28.808 42.207 1.00 87.69 175 GLN A CA 1
ATOM 1400 C C . GLN A 1 175 ? -21.381 28.554 40.690 1.00 87.69 175 GLN A C 1
ATOM 1402 O O . GLN A 1 175 ? -20.364 28.521 39.992 1.00 87.69 175 GLN A O 1
ATOM 1407 N N . PRO A 1 176 ? -22.613 28.461 40.142 1.00 85.88 176 PRO A N 1
ATOM 1408 C CA . PRO A 1 176 ? -22.850 28.110 38.733 1.00 85.88 176 PRO A CA 1
ATOM 1409 C C . PRO A 1 176 ? -22.172 29.001 37.682 1.00 85.88 176 PRO A C 1
ATOM 1411 O O . PRO A 1 176 ? -21.928 28.549 36.567 1.00 85.88 176 PRO A O 1
ATOM 1414 N N . PHE A 1 177 ? -21.861 30.254 38.028 1.00 85.81 177 PHE A N 1
ATOM 1415 C CA . PHE A 1 177 ? -21.191 31.215 37.143 1.00 85.81 177 PHE A CA 1
ATOM 1416 C C . PHE A 1 177 ? -19.651 31.149 37.197 1.00 85.81 177 PHE A C 1
ATOM 1418 O O . PHE A 1 177 ? -18.988 31.865 36.450 1.00 85.81 177 PHE A O 1
ATOM 1425 N N . SER A 1 178 ? -19.062 30.309 38.059 1.00 88.88 178 SER A N 1
ATOM 1426 C CA . SER A 1 178 ? -17.606 30.139 38.138 1.00 88.88 178 SER A CA 1
ATOM 1427 C C . SER A 1 178 ? -17.060 29.335 36.954 1.00 88.88 178 SER A C 1
ATOM 1429 O O . SER A 1 178 ? -17.630 28.315 36.556 1.00 88.88 178 SER A O 1
ATOM 1431 N N . ALA A 1 179 ? -15.888 29.726 36.445 1.00 84.88 179 ALA A N 1
ATOM 1432 C CA . ALA A 1 179 ? -15.147 28.934 35.464 1.00 84.88 179 ALA A CA 1
ATOM 1433 C C . ALA A 1 179 ? -14.839 27.514 35.987 1.00 84.88 179 ALA A C 1
ATOM 1435 O O . ALA A 1 179 ? -14.932 26.544 35.236 1.00 84.88 179 ALA A O 1
ATOM 1436 N N . GLU A 1 180 ? -14.566 27.369 37.288 1.00 85.38 180 GLU A N 1
ATOM 1437 C CA . GLU A 1 180 ? -14.308 26.074 37.932 1.00 85.38 180 GLU A CA 1
ATOM 1438 C C . GLU A 1 180 ? -15.545 25.168 37.970 1.00 85.38 180 GLU A C 1
ATOM 1440 O O . GLU A 1 180 ? -15.414 23.944 37.871 1.00 85.38 180 GLU A O 1
ATOM 1445 N N . HIS A 1 181 ? -16.746 25.752 38.081 1.00 88.88 181 HIS A N 1
ATOM 1446 C CA . HIS A 1 181 ? -18.006 25.008 38.013 1.00 88.88 181 HIS A CA 1
ATOM 1447 C C . HIS A 1 181 ? -18.180 24.402 36.616 1.00 88.88 181 HIS A C 1
ATOM 1449 O O . HIS A 1 181 ? -18.511 23.225 36.493 1.00 88.88 181 HIS A O 1
ATOM 1455 N N . ASN A 1 182 ? -17.883 25.170 35.561 1.00 86.38 182 ASN A N 1
ATOM 1456 C CA . ASN A 1 182 ? -17.908 24.677 34.183 1.00 86.38 182 ASN A CA 1
ATOM 1457 C C . ASN A 1 182 ? -16.864 23.561 33.962 1.00 86.38 182 ASN A C 1
ATOM 1459 O O . ASN A 1 182 ? -17.203 22.495 33.455 1.00 86.38 182 ASN A O 1
ATOM 1463 N N . VAL A 1 183 ? -15.616 23.746 34.416 1.00 88.88 183 VAL A N 1
ATOM 1464 C CA . VAL A 1 183 ? -14.559 22.719 34.298 1.00 88.88 183 VAL A CA 1
ATOM 1465 C C . VAL A 1 183 ? -14.931 21.430 35.043 1.00 88.88 183 VAL A C 1
ATOM 1467 O O . VAL A 1 183 ? -14.877 20.355 34.447 1.00 88.88 183 VAL A O 1
ATOM 1470 N N . SER A 1 184 ? -15.372 21.518 36.303 1.00 88.19 184 SER A N 1
ATOM 1471 C CA . SER A 1 184 ? -15.745 20.336 37.104 1.00 88.19 184 SER A CA 1
ATOM 1472 C C . SER A 1 184 ? -16.999 19.640 36.550 1.00 88.19 184 SER A C 1
ATOM 1474 O O . SER A 1 184 ? -17.070 18.412 36.531 1.00 88.19 184 SER A O 1
ATOM 1476 N N . ARG A 1 185 ? -17.968 20.400 36.013 1.00 87.88 185 ARG A N 1
ATOM 1477 C CA . ARG A 1 185 ? -19.143 19.855 35.313 1.00 87.88 185 ARG A CA 1
ATOM 1478 C C . ARG A 1 185 ? -18.752 19.081 34.054 1.00 87.88 185 ARG A C 1
ATOM 1480 O O . ARG A 1 185 ? -19.220 17.961 33.874 1.00 87.88 185 ARG A O 1
ATOM 1487 N N . ASN A 1 186 ? -17.896 19.649 33.206 1.00 88.75 186 ASN A N 1
ATOM 1488 C CA . ASN A 1 186 ? -17.464 19.001 31.965 1.00 88.75 186 ASN A CA 1
ATOM 1489 C C . ASN A 1 186 ? -16.621 17.751 32.259 1.00 88.75 186 ASN A C 1
ATOM 1491 O O . ASN A 1 186 ? -16.800 16.723 31.612 1.00 88.75 186 ASN A O 1
ATOM 1495 N N . TYR A 1 187 ? -15.767 17.799 33.286 1.00 91.12 187 TYR A N 1
ATOM 1496 C CA . TYR A 1 187 ? -15.018 16.639 33.771 1.00 91.12 187 TYR A CA 1
ATOM 1497 C C . TYR A 1 187 ? -15.941 15.492 34.219 1.00 91.12 187 TYR A C 1
ATOM 1499 O O . TYR A 1 187 ? -15.767 14.350 33.790 1.00 91.12 187 TYR A O 1
ATOM 1507 N N . LEU A 1 188 ? -16.974 15.798 35.013 1.00 89.06 188 LEU A N 1
ATOM 1508 C CA . LEU A 1 188 ? -17.995 14.825 35.411 1.00 89.06 188 LEU A CA 1
ATOM 1509 C C . LEU A 1 188 ? -18.803 14.297 34.216 1.00 89.06 188 LEU A C 1
ATOM 1511 O O . LEU A 1 188 ? -19.111 13.107 34.187 1.00 89.06 188 LEU A O 1
ATOM 1515 N N . GLU A 1 189 ? -19.116 15.125 33.212 1.00 88.81 189 GLU A N 1
ATOM 1516 C CA . GLU A 1 189 ? -19.759 14.661 31.974 1.00 88.81 189 GLU A CA 1
ATOM 1517 C C . GLU A 1 189 ? -18.867 13.655 31.229 1.00 88.81 189 GLU A C 1
ATOM 1519 O O . GLU A 1 189 ? -19.343 12.603 30.808 1.00 88.81 189 GLU A O 1
ATOM 1524 N N . TRP A 1 190 ? -17.565 13.925 31.101 1.00 91.25 190 TRP A N 1
ATOM 1525 C CA . TRP A 1 190 ? -16.626 12.994 30.470 1.00 91.25 190 TRP A CA 1
ATOM 1526 C C . TRP A 1 190 ? -16.497 11.676 31.242 1.00 91.25 190 TRP A C 1
ATOM 1528 O O . TRP A 1 190 ? -16.597 10.619 30.620 1.00 91.25 190 TRP A O 1
ATOM 1538 N N . LEU A 1 191 ? -16.361 11.714 32.573 1.00 89.88 191 LEU A N 1
ATOM 1539 C CA . LEU A 1 191 ? -16.306 10.502 33.401 1.00 89.88 191 LEU A CA 1
ATOM 1540 C C . LEU A 1 191 ? -17.602 9.679 33.356 1.00 89.88 191 LEU A C 1
ATOM 1542 O O . LEU A 1 191 ? -17.532 8.452 33.344 1.00 89.88 191 LEU A O 1
ATOM 1546 N N . THR A 1 192 ? -18.773 10.322 33.321 1.00 87.12 192 THR A N 1
ATOM 1547 C CA . THR A 1 192 ? -20.079 9.627 33.310 1.00 87.12 192 THR A CA 1
ATOM 1548 C C . THR A 1 192 ? -20.525 9.174 31.919 1.00 87.12 192 THR A C 1
ATOM 1550 O O . THR A 1 192 ? -21.266 8.202 31.809 1.00 87.12 192 THR A O 1
ATOM 1553 N N . CYS A 1 193 ? -20.044 9.811 30.847 1.00 89.06 193 CYS A N 1
ATOM 1554 C CA . CYS A 1 193 ? -20.272 9.353 29.472 1.00 89.06 193 CYS A CA 1
ATOM 1555 C C . CYS A 1 193 ? -19.420 8.137 29.075 1.00 89.06 193 CYS A C 1
ATOM 1557 O O . CYS A 1 193 ? -19.659 7.560 28.011 1.00 89.06 193 CYS A O 1
ATOM 1559 N N . LEU A 1 194 ? -18.404 7.772 29.864 1.00 90.31 194 LEU A N 1
ATOM 1560 C CA . LEU A 1 194 ? -17.568 6.616 29.562 1.00 90.31 194 LEU A CA 1
ATOM 1561 C C . LEU A 1 194 ? -18.303 5.296 29.868 1.00 90.31 194 LEU A C 1
ATOM 1563 O O . LEU A 1 194 ? -18.959 5.170 30.902 1.00 90.31 194 LEU A O 1
ATOM 1567 N N . PRO A 1 195 ? -18.195 4.284 28.989 1.00 90.56 195 PRO A N 1
ATOM 1568 C CA . PRO A 1 195 ? -19.011 3.070 29.044 1.00 90.56 195 PRO A CA 1
ATOM 1569 C C . PRO A 1 195 ? -18.477 2.024 30.042 1.00 90.56 195 PRO A C 1
ATOM 1571 O O . PRO A 1 195 ? -18.316 0.860 29.687 1.00 90.56 195 PRO A O 1
ATOM 1574 N N . TRP A 1 196 ? -18.143 2.426 31.273 1.00 88.56 196 TRP A N 1
ATOM 1575 C CA . TRP A 1 196 ? -17.385 1.611 32.237 1.00 88.56 196 TRP A CA 1
ATOM 1576 C C . TRP A 1 196 ? -17.929 0.186 32.396 1.00 88.56 196 TRP A C 1
ATOM 1578 O O . TRP A 1 196 ? -19.108 -0.013 32.690 1.00 88.56 196 TRP A O 1
ATOM 1588 N N . GLY A 1 197 ? -17.061 -0.806 32.174 1.00 84.06 197 GLY A N 1
ATOM 1589 C CA . GLY A 1 197 ? -17.385 -2.233 32.270 1.00 84.06 197 GLY A CA 1
ATOM 1590 C C . GLY A 1 197 ? -18.349 -2.775 31.202 1.00 84.06 197 GLY A C 1
ATOM 1591 O O . GLY A 1 197 ? -18.676 -3.959 31.243 1.00 84.06 197 GLY A O 1
ATOM 1592 N N . LYS A 1 198 ? -18.790 -1.956 30.237 1.00 87.88 198 LYS A N 1
ATOM 1593 C CA . LYS A 1 198 ? -19.614 -2.392 29.101 1.00 87.88 198 LYS A CA 1
ATOM 1594 C C . LYS A 1 198 ? -18.714 -2.859 27.958 1.00 87.88 198 LYS A C 1
ATOM 1596 O O . LYS A 1 198 ? -17.817 -2.137 27.520 1.00 87.88 198 LYS A O 1
ATOM 1601 N N . TYR A 1 199 ? -18.986 -4.062 27.465 1.00 88.88 199 TYR A N 1
ATOM 1602 C CA . TYR A 1 199 ? -18.253 -4.713 26.382 1.00 88.88 199 TYR A CA 1
ATOM 1603 C C . TYR A 1 199 ? -19.234 -5.193 25.305 1.00 88.88 199 TYR A C 1
ATOM 1605 O O . TYR A 1 199 ? -20.355 -5.598 25.614 1.00 88.88 199 TYR A O 1
ATOM 1613 N N . SER A 1 200 ? -18.807 -5.153 24.044 1.00 87.50 200 SER A N 1
ATOM 1614 C CA . SER A 1 200 ? -19.537 -5.723 22.906 1.00 87.50 200 SER A CA 1
ATOM 1615 C C . SER A 1 200 ? -19.415 -7.249 22.918 1.00 87.50 200 SER A C 1
ATOM 1617 O O . SER A 1 200 ? -18.390 -7.779 23.354 1.00 87.50 200 SER A O 1
ATOM 1619 N N . GLN A 1 201 ? -20.463 -7.954 22.482 1.00 84.88 201 GLN A N 1
ATOM 1620 C CA . GLN A 1 201 ? -20.446 -9.416 22.386 1.00 84.88 201 GLN A CA 1
ATOM 1621 C C . GLN A 1 201 ? -19.614 -9.842 21.176 1.00 84.88 201 GLN A C 1
ATOM 1623 O O . GLN A 1 201 ? -20.010 -9.614 20.034 1.00 84.88 201 GLN A O 1
ATOM 1628 N N . GLU A 1 202 ? -18.462 -10.450 21.436 1.00 81.69 202 GLU A N 1
ATOM 1629 C CA . GLU A 1 202 ? -17.494 -10.812 20.401 1.00 81.69 202 GLU A CA 1
ATOM 1630 C C . GLU A 1 202 ? -17.880 -12.118 19.701 1.00 81.69 202 GLU A C 1
ATOM 1632 O O . GLU A 1 202 ? -18.218 -13.108 20.352 1.00 81.69 202 GLU A O 1
ATOM 1637 N N . THR A 1 203 ? -17.797 -12.135 18.370 1.00 81.38 203 THR A N 1
ATOM 1638 C CA . THR A 1 203 ? -18.067 -13.338 17.567 1.00 81.38 203 THR A CA 1
ATOM 1639 C C . THR A 1 203 ? -16.747 -13.945 17.098 1.00 81.38 203 THR A C 1
ATOM 1641 O O . THR A 1 203 ? -16.081 -13.396 16.227 1.00 81.38 203 THR A O 1
ATOM 1644 N N . LEU A 1 204 ? -16.351 -15.077 17.686 1.00 79.94 204 LEU A N 1
ATOM 1645 C CA . LEU A 1 204 ? -15.099 -15.787 17.375 1.00 79.94 204 LEU A CA 1
ATOM 1646 C C . LEU A 1 204 ? -15.368 -17.011 16.486 1.00 79.94 204 LEU A C 1
ATOM 1648 O O . LEU A 1 204 ? -15.011 -18.138 16.816 1.00 79.94 204 LEU A O 1
ATOM 1652 N N . ASP A 1 205 ? -16.068 -16.775 15.377 1.00 86.81 205 ASP A N 1
ATOM 1653 C CA . ASP A 1 205 ? -16.471 -17.790 14.403 1.00 86.81 205 ASP A CA 1
ATOM 1654 C C . ASP A 1 205 ? -15.617 -17.645 13.136 1.00 86.81 205 ASP A C 1
ATOM 1656 O O . ASP A 1 205 ? -15.734 -16.658 12.406 1.00 86.81 205 ASP A O 1
ATOM 1660 N N . LEU A 1 206 ? -14.725 -18.612 12.905 1.00 89.81 206 LEU A N 1
ATOM 1661 C CA . LEU A 1 206 ? -13.751 -18.575 11.811 1.00 89.81 206 LEU A CA 1
ATOM 1662 C C . LEU A 1 206 ? -14.403 -18.690 10.427 1.00 89.81 206 LEU A C 1
ATOM 1664 O O . LEU A 1 206 ? -13.942 -18.035 9.492 1.00 89.81 206 LEU A O 1
ATOM 1668 N N . ASP A 1 207 ? -15.484 -19.460 10.292 1.00 91.38 207 ASP A N 1
ATOM 1669 C CA . ASP A 1 207 ? -16.176 -19.638 9.013 1.00 91.38 207 ASP A CA 1
ATOM 1670 C C . ASP A 1 207 ? -16.980 -18.388 8.646 1.00 91.38 207 ASP A C 1
ATOM 1672 O O . ASP A 1 207 ? -16.906 -17.920 7.507 1.00 91.38 207 ASP A O 1
ATOM 1676 N N . LYS A 1 208 ? -17.671 -17.768 9.614 1.00 89.81 208 LYS A N 1
ATOM 1677 C CA . LYS A 1 208 ? -18.308 -16.454 9.416 1.00 89.81 208 LYS A CA 1
ATOM 1678 C C . LYS A 1 208 ? -17.275 -15.366 9.131 1.00 89.81 208 LYS A C 1
ATOM 1680 O O . LYS A 1 208 ? -17.493 -14.553 8.235 1.00 89.81 208 LYS A O 1
ATOM 1685 N N . ALA A 1 209 ? -16.150 -15.350 9.850 1.00 90.75 209 ALA A N 1
ATOM 1686 C CA . ALA A 1 209 ? -15.087 -14.375 9.615 1.00 90.75 209 ALA A CA 1
ATOM 1687 C C . ALA A 1 209 ? -14.501 -14.509 8.205 1.00 90.75 209 ALA A C 1
ATOM 1689 O O . ALA A 1 209 ? -14.366 -13.507 7.504 1.00 90.75 209 ALA A O 1
ATOM 1690 N N . ARG A 1 210 ? -14.243 -15.741 7.751 1.00 92.75 210 ARG A N 1
ATOM 1691 C CA . ARG A 1 210 ? -13.813 -16.025 6.380 1.00 92.75 210 ARG A CA 1
ATOM 1692 C C . ARG A 1 210 ? -14.838 -15.538 5.357 1.00 92.75 210 ARG A C 1
ATOM 1694 O O . ARG A 1 210 ? -14.476 -14.769 4.476 1.00 92.75 210 ARG A O 1
ATOM 1701 N N . GLN A 1 211 ? -16.110 -15.911 5.508 1.00 92.25 211 GLN A N 1
ATOM 1702 C CA . GLN A 1 211 ? -17.180 -15.499 4.591 1.00 92.25 211 GLN A CA 1
ATOM 1703 C C . GLN A 1 211 ? -17.332 -13.972 4.504 1.00 92.25 211 GLN A C 1
ATOM 1705 O O . GLN A 1 211 ? -17.531 -13.446 3.412 1.00 92.25 211 GLN A O 1
ATOM 1710 N N . MET A 1 212 ? -17.200 -13.241 5.619 1.00 90.94 212 MET A N 1
ATOM 1711 C CA . MET A 1 212 ? -17.247 -11.773 5.605 1.00 90.94 212 MET A CA 1
ATOM 1712 C C . MET A 1 212 ? -16.020 -11.146 4.930 1.00 90.94 212 MET A C 1
ATOM 1714 O O . MET A 1 212 ? -16.181 -10.205 4.155 1.00 90.94 212 MET A O 1
ATOM 1718 N N . LEU A 1 213 ? -14.817 -11.677 5.174 1.00 91.31 213 LEU A N 1
ATOM 1719 C CA . LEU A 1 213 ? -13.585 -11.218 4.519 1.00 91.31 213 LEU A CA 1
ATOM 1720 C C . LEU A 1 213 ? -13.593 -11.516 3.011 1.00 91.31 213 LEU A C 1
ATOM 1722 O O . LEU A 1 213 ? -13.137 -10.692 2.223 1.00 91.31 213 LEU A O 1
ATOM 1726 N N . ASP A 1 214 ? -14.127 -12.666 2.598 1.00 91.12 214 ASP A N 1
ATOM 1727 C CA . ASP A 1 214 ? -14.285 -13.040 1.187 1.00 91.12 214 ASP A CA 1
ATOM 1728 C C . ASP A 1 214 ? -15.369 -12.208 0.474 1.00 91.12 214 ASP A C 1
ATOM 1730 O O . ASP A 1 214 ? -15.250 -11.955 -0.726 1.00 91.12 214 ASP A O 1
ATOM 1734 N N . LEU A 1 215 ? -16.387 -11.736 1.206 1.00 90.00 215 LEU A N 1
ATOM 1735 C CA . LEU A 1 215 ? -17.452 -10.872 0.685 1.00 90.00 215 LEU A CA 1
ATOM 1736 C C . LEU A 1 215 ? -17.050 -9.392 0.607 1.00 90.00 215 LEU A C 1
ATOM 1738 O O . LEU A 1 215 ? -17.403 -8.736 -0.366 1.00 90.00 215 LEU A O 1
ATOM 1742 N N . ASP A 1 216 ? -16.343 -8.842 1.603 1.00 88.62 216 ASP A N 1
ATOM 1743 C CA . ASP A 1 216 ? -15.869 -7.446 1.578 1.00 88.62 216 ASP A CA 1
ATOM 1744 C C . ASP A 1 216 ? -14.632 -7.248 0.667 1.00 88.62 216 ASP A C 1
ATOM 1746 O O . ASP A 1 216 ? -14.399 -6.128 0.195 1.00 88.62 216 ASP A O 1
ATOM 1750 N N . HIS A 1 217 ? -13.809 -8.289 0.440 1.00 89.88 217 HIS A N 1
ATOM 1751 C CA . HIS A 1 217 ? -12.498 -8.171 -0.222 1.00 89.88 217 HIS A CA 1
ATOM 1752 C C . HIS A 1 217 ? -12.224 -9.256 -1.274 1.00 89.88 217 HIS A C 1
ATOM 1754 O O . HIS A 1 217 ? -12.096 -10.447 -0.988 1.00 89.88 217 HIS A O 1
ATOM 1760 N N . TYR A 1 218 ? -12.018 -8.817 -2.520 1.00 87.75 218 TYR A N 1
ATOM 1761 C CA . TYR A 1 218 ? -11.559 -9.679 -3.614 1.00 87.75 218 TYR A CA 1
ATOM 1762 C C . TYR A 1 218 ? -10.052 -9.971 -3.502 1.00 87.75 218 TYR A C 1
ATOM 1764 O O . TYR A 1 218 ? -9.248 -9.041 -3.398 1.00 87.75 218 TYR A O 1
ATOM 1772 N N . GLY A 1 219 ? -9.671 -11.248 -3.602 1.00 84.38 219 GLY A N 1
ATOM 1773 C CA . GLY A 1 219 ? -8.279 -11.691 -3.483 1.00 84.38 219 GLY A CA 1
ATOM 1774 C C . GLY A 1 219 ? -7.715 -11.435 -2.083 1.00 84.38 219 GLY A C 1
ATOM 1775 O O . GLY A 1 219 ? -8.425 -11.548 -1.090 1.00 84.38 219 GLY A O 1
ATOM 1776 N N . MET A 1 220 ? -6.444 -11.028 -1.998 1.00 85.25 220 MET A N 1
ATOM 1777 C CA . MET A 1 220 ? -5.754 -10.755 -0.722 1.00 85.25 220 MET A CA 1
ATOM 1778 C C . MET A 1 220 ? -5.626 -11.986 0.202 1.00 85.25 220 MET A C 1
ATOM 1780 O O . MET A 1 220 ? -5.561 -11.842 1.422 1.00 85.25 220 MET A O 1
ATOM 1784 N N . GLU A 1 221 ? -5.558 -13.186 -0.379 1.00 85.88 221 GLU A N 1
ATOM 1785 C CA . GLU A 1 221 ? -5.579 -14.479 0.327 1.00 85.88 221 GLU A CA 1
ATOM 1786 C C . GLU A 1 221 ? -4.557 -14.586 1.470 1.00 85.88 221 GLU A C 1
ATOM 1788 O O . GLU A 1 221 ? -4.889 -15.075 2.546 1.00 85.88 221 GLU A O 1
ATOM 1793 N N . ASP A 1 222 ? -3.342 -14.061 1.294 1.00 84.62 222 ASP A N 1
ATOM 1794 C CA . ASP A 1 222 ? -2.310 -14.049 2.340 1.00 84.62 222 ASP A CA 1
ATOM 1795 C C . ASP A 1 222 ? -2.711 -13.193 3.547 1.00 84.62 222 ASP A C 1
ATOM 1797 O O . ASP A 1 222 ? -2.553 -13.607 4.695 1.00 84.62 222 ASP A O 1
ATOM 1801 N N . VAL A 1 223 ? -3.296 -12.022 3.286 1.00 90.12 223 VAL A N 1
ATOM 1802 C CA . VAL A 1 223 ? -3.776 -11.088 4.312 1.00 90.12 223 VAL A CA 1
ATOM 1803 C C . VAL A 1 223 ? -4.961 -11.704 5.058 1.00 90.12 223 VAL A C 1
ATOM 1805 O O . VAL A 1 223 ? -4.971 -11.707 6.288 1.00 90.12 223 VAL A O 1
ATOM 1808 N N . LYS A 1 224 ? -5.925 -12.291 4.332 1.00 91.62 224 LYS A N 1
ATOM 1809 C CA . LYS A 1 224 ? -7.067 -13.020 4.913 1.00 91.62 224 LYS A CA 1
ATOM 1810 C C . LYS A 1 224 ? -6.608 -14.185 5.789 1.00 91.62 224 LYS A C 1
ATOM 1812 O O . LYS A 1 224 ? -7.075 -14.324 6.915 1.00 91.62 224 LYS A O 1
ATOM 1817 N N . ARG A 1 225 ? -5.657 -14.986 5.300 1.00 90.94 225 ARG A N 1
ATOM 1818 C CA . ARG A 1 225 ? -5.051 -16.115 6.017 1.00 90.94 225 ARG A CA 1
ATOM 1819 C C . ARG A 1 225 ? -4.416 -15.675 7.340 1.00 90.94 225 ARG A C 1
ATOM 1821 O O . ARG A 1 225 ? -4.790 -16.219 8.374 1.00 90.94 225 ARG A O 1
ATOM 1828 N N . ARG A 1 226 ? -3.579 -14.627 7.346 1.00 90.19 226 ARG A N 1
ATOM 1829 C CA . ARG A 1 226 ? -3.004 -14.078 8.595 1.00 90.19 226 ARG A CA 1
ATOM 1830 C C . ARG A 1 226 ? -4.061 -13.543 9.567 1.00 90.19 226 ARG A C 1
ATOM 1832 O O . ARG A 1 226 ? -3.916 -13.697 10.776 1.00 90.19 226 ARG A O 1
ATOM 1839 N N . ILE A 1 227 ? -5.147 -12.952 9.064 1.00 89.81 227 ILE A N 1
ATOM 1840 C CA . ILE A 1 227 ? -6.274 -12.512 9.903 1.00 89.81 227 ILE A CA 1
ATOM 1841 C C . ILE A 1 227 ? -6.981 -13.715 10.549 1.00 89.81 227 ILE A C 1
ATOM 1843 O O . ILE A 1 227 ? -7.267 -13.679 11.743 1.00 89.81 227 ILE A O 1
ATOM 1847 N N . LEU A 1 228 ? -7.236 -14.791 9.800 1.00 91.31 228 LEU A N 1
ATOM 1848 C CA . LEU A 1 228 ? -7.869 -16.003 10.333 1.00 91.31 228 LEU A CA 1
ATOM 1849 C C . LEU A 1 228 ? -6.969 -16.724 11.351 1.00 91.31 228 LEU A C 1
ATOM 1851 O O . LEU A 1 228 ? -7.460 -17.149 12.395 1.00 91.31 228 LEU A O 1
ATOM 1855 N N . GLU A 1 229 ? -5.656 -16.783 11.108 1.00 90.31 229 GLU A N 1
ATOM 1856 C CA . GLU A 1 229 ? -4.657 -17.265 12.076 1.00 90.31 229 GLU A CA 1
ATOM 1857 C C . GLU A 1 229 ? -4.706 -16.456 13.388 1.00 90.31 229 GLU A C 1
ATOM 1859 O O . GLU A 1 229 ? -4.784 -17.032 14.476 1.00 90.31 229 GLU A O 1
ATOM 1864 N N . PHE A 1 230 ? -4.751 -15.121 13.304 1.00 86.81 230 PHE A N 1
ATOM 1865 C CA . PHE A 1 230 ? -4.884 -14.236 14.467 1.00 86.81 230 PHE A CA 1
ATOM 1866 C C . PHE A 1 230 ? -6.193 -14.460 15.250 1.00 86.81 230 PHE A C 1
ATOM 1868 O O . PHE A 1 230 ? -6.186 -14.483 16.488 1.00 86.81 230 PHE A O 1
ATOM 1875 N N . ILE A 1 231 ? -7.320 -14.652 14.553 1.00 86.56 231 ILE A N 1
ATOM 1876 C CA . ILE A 1 231 ? -8.620 -14.929 15.187 1.00 86.56 231 ILE A CA 1
ATOM 1877 C C . ILE A 1 231 ? -8.591 -16.298 15.883 1.00 86.56 231 ILE A C 1
ATOM 1879 O O . ILE A 1 231 ? -9.022 -16.394 17.032 1.00 86.56 231 ILE A O 1
ATOM 1883 N N . ALA A 1 232 ? -8.011 -17.327 15.257 1.00 88.75 232 ALA A N 1
ATOM 1884 C CA . ALA A 1 232 ? -7.881 -18.661 15.846 1.00 88.75 232 ALA A CA 1
ATOM 1885 C C . ALA A 1 232 ? -7.013 -18.651 17.121 1.00 88.75 232 ALA A C 1
ATOM 1887 O O . ALA A 1 232 ? -7.397 -19.222 18.143 1.00 88.75 232 ALA A O 1
ATOM 1888 N N . VAL A 1 233 ? -5.882 -17.934 17.114 1.00 86.31 233 VAL A N 1
ATOM 1889 C CA . VAL A 1 233 ? -5.040 -17.751 18.313 1.00 86.31 233 VAL A CA 1
ATOM 1890 C C . VAL A 1 233 ? -5.789 -16.993 19.418 1.00 86.31 233 VAL A C 1
ATOM 1892 O O . VAL A 1 233 ? -5.685 -17.357 20.591 1.00 86.31 233 VAL A O 1
ATOM 1895 N N . SER A 1 234 ? -6.581 -15.976 19.064 1.00 81.56 234 SER A N 1
ATOM 1896 C CA . SER A 1 234 ? -7.410 -15.224 20.020 1.00 81.56 234 SER A CA 1
ATOM 1897 C C . SER A 1 234 ? -8.513 -16.092 20.643 1.00 81.56 234 SER A C 1
ATOM 1899 O O . SER A 1 234 ? -8.758 -16.013 21.848 1.00 81.56 234 SER A O 1
ATOM 1901 N N . GLN A 1 235 ? -9.132 -16.969 19.846 1.00 83.38 235 GLN A N 1
ATOM 1902 C CA . GLN A 1 235 ? -10.136 -17.937 20.292 1.00 83.38 235 GLN A CA 1
ATOM 1903 C C . GLN A 1 235 ? -9.536 -18.959 21.268 1.00 83.38 235 GLN A C 1
ATOM 1905 O O . GLN A 1 235 ? -10.086 -19.158 22.350 1.00 83.38 235 GLN A O 1
ATOM 1910 N N . LEU A 1 236 ? -8.371 -19.533 20.946 1.00 85.62 236 LEU A N 1
ATOM 1911 C CA . LEU A 1 236 ? -7.655 -20.469 21.826 1.00 85.62 236 LEU A CA 1
ATOM 1912 C C . LEU A 1 236 ? -7.197 -19.829 23.147 1.00 85.62 236 LEU A C 1
ATOM 1914 O O . LEU A 1 236 ? -7.130 -20.508 24.169 1.00 85.62 236 LEU A O 1
ATOM 1918 N N . ARG A 1 237 ? -6.892 -18.524 23.153 1.00 79.88 237 ARG A N 1
ATOM 1919 C CA . ARG A 1 237 ? -6.522 -17.779 24.370 1.00 79.88 237 ARG A CA 1
ATOM 1920 C C . ARG A 1 237 ? -7.713 -17.378 25.245 1.00 79.88 237 ARG A C 1
ATOM 1922 O O . ARG A 1 237 ? -7.499 -16.945 26.378 1.00 79.88 237 ARG A O 1
ATOM 1929 N N . GLY A 1 238 ? -8.942 -17.433 24.726 1.00 69.38 238 GLY A N 1
ATOM 1930 C CA . GLY A 1 238 ? -10.127 -16.859 25.380 1.00 69.38 238 GLY A CA 1
ATOM 1931 C C . GLY A 1 238 ? -10.037 -15.341 25.614 1.00 69.38 238 GLY A C 1
ATOM 1932 O O . GLY A 1 238 ? -10.823 -14.786 26.378 1.00 69.38 238 GLY A O 1
ATOM 1933 N N . ASN A 1 239 ? -9.051 -14.670 25.010 1.00 68.12 239 ASN A N 1
ATOM 1934 C CA . ASN A 1 239 ? -8.833 -13.232 25.091 1.00 68.12 239 ASN A CA 1
ATOM 1935 C C . ASN A 1 239 ? -7.955 -12.752 23.926 1.00 68.12 239 ASN A C 1
ATOM 1937 O O . ASN A 1 239 ? -7.095 -13.476 23.428 1.00 68.12 239 ASN A O 1
ATOM 1941 N N . THR A 1 240 ? -8.141 -11.495 23.536 1.00 63.41 240 THR A N 1
ATOM 1942 C CA . THR A 1 240 ? -7.520 -10.883 22.349 1.00 63.41 240 THR A CA 1
ATOM 1943 C C . THR A 1 240 ? -6.167 -10.224 22.649 1.00 63.41 240 THR A C 1
ATOM 1945 O O . THR A 1 240 ? -5.724 -9.355 21.899 1.00 63.41 240 THR A O 1
ATOM 1948 N N . ARG A 1 241 ? -5.488 -10.589 23.750 1.00 63.56 241 ARG A N 1
ATOM 1949 C CA . ARG A 1 241 ? -4.139 -10.077 24.040 1.00 63.56 241 ARG A CA 1
ATOM 1950 C C . ARG A 1 241 ? -3.145 -10.764 23.104 1.00 63.56 241 ARG A C 1
ATOM 1952 O O . ARG A 1 241 ? -2.812 -11.938 23.284 1.00 63.56 241 ARG A O 1
ATOM 1959 N N . GLY A 1 242 ? -2.675 -10.026 22.105 1.00 63.19 242 GLY A N 1
ATOM 1960 C CA . GLY A 1 242 ? -1.761 -10.491 21.062 1.00 63.19 242 GLY A CA 1
ATOM 1961 C C . GLY A 1 242 ? -0.826 -9.380 20.586 1.00 63.19 242 GLY A C 1
ATOM 1962 O O . GLY A 1 242 ? -0.777 -8.304 21.182 1.00 63.19 242 GLY A O 1
ATOM 1963 N N . LYS A 1 243 ? -0.074 -9.645 19.512 1.00 70.19 243 LYS A N 1
ATOM 1964 C CA . LYS A 1 243 ? 0.727 -8.617 18.834 1.00 70.19 243 LYS A CA 1
ATOM 1965 C C . LYS A 1 243 ? -0.183 -7.609 18.130 1.00 70.19 243 LYS A C 1
ATOM 1967 O O . LYS A 1 243 ? -1.281 -7.951 17.695 1.00 70.19 243 LYS A O 1
ATOM 1972 N N . ILE A 1 244 ? 0.301 -6.379 17.989 1.00 87.69 244 ILE A N 1
ATOM 1973 C CA . ILE A 1 244 ? -0.401 -5.308 17.273 1.00 87.69 244 ILE A CA 1
ATOM 1974 C C . ILE A 1 244 ? -0.300 -5.594 15.771 1.00 87.69 244 ILE A C 1
ATOM 1976 O O . ILE A 1 244 ? 0.810 -5.681 15.248 1.00 87.69 244 ILE A O 1
ATOM 1980 N N . LEU A 1 245 ? -1.422 -5.727 15.065 1.00 91.62 245 LEU A N 1
ATOM 1981 C CA . LEU A 1 245 ? -1.397 -5.952 13.615 1.00 91.62 245 LEU A CA 1
ATOM 1982 C C . LEU A 1 245 ? -1.057 -4.645 12.889 1.00 91.62 245 LEU A C 1
ATOM 1984 O O . LEU A 1 245 ? -1.693 -3.623 13.137 1.00 91.62 245 LEU A O 1
ATOM 1988 N N . CYS A 1 246 ? -0.093 -4.664 11.968 1.00 94.19 246 CYS A N 1
ATOM 1989 C CA . CYS A 1 246 ? 0.276 -3.500 11.163 1.00 94.19 246 CYS A CA 1
ATOM 1990 C C . CYS A 1 246 ? 0.204 -3.824 9.667 1.00 94.19 246 CYS A C 1
ATOM 1992 O O . CYS A 1 246 ? 1.030 -4.566 9.138 1.00 94.19 246 CYS A O 1
ATOM 1994 N N . PHE A 1 247 ? -0.779 -3.249 8.969 1.00 95.12 247 PHE A N 1
ATOM 1995 C CA . PHE A 1 247 ? -0.896 -3.385 7.519 1.00 95.12 247 PHE A CA 1
ATOM 1996 C C . PHE A 1 247 ? 0.053 -2.408 6.818 1.00 95.12 247 PHE A C 1
ATOM 1998 O O . PHE A 1 247 ? -0.163 -1.192 6.838 1.00 95.12 247 PHE A O 1
ATOM 2005 N N . LEU A 1 248 ? 1.083 -2.942 6.169 1.00 91.38 248 LEU A N 1
ATOM 2006 C CA . LEU A 1 248 ? 2.041 -2.202 5.346 1.00 91.38 248 LEU A CA 1
ATOM 2007 C C . LEU A 1 248 ? 1.634 -2.275 3.861 1.00 91.38 248 LEU A C 1
ATOM 2009 O O . LEU A 1 248 ? 0.851 -3.138 3.480 1.00 91.38 248 LEU A O 1
ATOM 2013 N N . GLY A 1 249 ? 2.119 -1.364 3.012 1.00 88.19 249 GLY A N 1
ATOM 2014 C CA . GLY A 1 249 ? 1.925 -1.414 1.553 1.00 88.19 249 GLY A CA 1
ATOM 2015 C C . GLY A 1 249 ? 1.443 -0.095 0.936 1.00 88.19 249 GLY A C 1
ATOM 2016 O O . GLY A 1 249 ? 1.127 0.842 1.666 1.00 88.19 249 GLY A O 1
ATOM 2017 N N . PRO A 1 250 ? 1.363 0.035 -0.399 1.00 83.56 250 PRO A N 1
ATOM 2018 C CA . PRO A 1 250 ? 1.109 1.320 -1.055 1.00 83.56 250 PRO A CA 1
ATOM 2019 C C . PRO A 1 250 ? -0.270 1.946 -0.729 1.00 83.56 250 PRO A C 1
ATOM 2021 O O . PRO A 1 250 ? -1.173 1.289 -0.201 1.00 83.56 250 PRO A O 1
ATOM 2024 N N . PRO A 1 251 ? -0.484 3.242 -1.022 1.00 86.69 251 PRO A N 1
ATOM 2025 C CA . PRO A 1 251 ? -1.781 3.882 -0.817 1.00 86.69 251 PRO A CA 1
ATOM 2026 C C . PRO A 1 251 ? -2.850 3.308 -1.763 1.00 86.69 251 PRO A C 1
ATOM 2028 O O . PRO A 1 251 ? -2.603 3.065 -2.942 1.00 86.69 251 PRO A O 1
ATOM 2031 N N . GLY A 1 252 ? -4.077 3.142 -1.258 1.00 86.69 252 GLY A N 1
ATOM 2032 C CA . GLY A 1 252 ? -5.218 2.683 -2.062 1.00 86.69 252 GLY A CA 1
ATOM 2033 C C . GLY A 1 252 ? -5.356 1.164 -2.237 1.00 86.69 252 GLY A C 1
ATOM 2034 O O . GLY A 1 252 ? -6.150 0.751 -3.077 1.00 86.69 252 GLY A O 1
ATOM 2035 N N . VAL A 1 253 ? -4.635 0.347 -1.458 1.00 89.12 253 VAL A N 1
ATOM 2036 C CA . VAL A 1 253 ? -4.743 -1.136 -1.431 1.00 89.12 253 VAL A CA 1
ATOM 2037 C C . VAL A 1 253 ? -5.740 -1.682 -0.389 1.00 89.12 253 VAL A C 1
ATOM 2039 O O . VAL A 1 253 ? -5.611 -2.794 0.102 1.00 89.12 253 VAL A O 1
ATOM 2042 N N . GLY A 1 254 ? -6.716 -0.876 0.040 1.00 89.94 254 GLY A N 1
ATOM 2043 C CA . GLY A 1 254 ? -7.794 -1.351 0.920 1.00 89.94 254 GLY A CA 1
ATOM 2044 C C . GLY A 1 254 ? -7.453 -1.573 2.405 1.00 89.94 254 GLY A C 1
ATOM 2045 O O . GLY A 1 254 ? -8.347 -1.956 3.150 1.00 89.94 254 GLY A O 1
ATOM 2046 N N . LYS A 1 255 ? -6.235 -1.277 2.890 1.00 92.88 255 LYS A N 1
ATOM 2047 C CA . LYS A 1 255 ? -5.826 -1.456 4.313 1.00 92.88 255 LYS A CA 1
ATOM 2048 C C . LYS A 1 255 ? -6.901 -1.017 5.332 1.00 92.88 255 LYS A C 1
ATOM 2050 O O . LYS A 1 255 ? -7.276 -1.762 6.233 1.00 92.88 255 LYS A O 1
ATOM 2055 N N . THR A 1 256 ? -7.460 0.179 5.135 1.00 92.88 256 THR A N 1
ATOM 2056 C CA . THR A 1 256 ? -8.512 0.776 5.977 1.00 92.88 256 THR A CA 1
ATOM 2057 C C . THR A 1 256 ? -9.865 0.050 5.893 1.00 92.88 256 THR A C 1
ATOM 2059 O O . THR A 1 256 ? -10.622 0.070 6.862 1.00 92.88 256 THR A O 1
ATOM 2062 N N . SER A 1 257 ? -10.206 -0.574 4.756 1.00 92.06 257 SER A N 1
ATOM 2063 C CA . SER A 1 257 ? -11.437 -1.366 4.620 1.00 92.06 257 SER A CA 1
ATOM 2064 C C . SER A 1 257 ? -11.272 -2.780 5.174 1.00 92.06 257 SER A C 1
ATOM 2066 O O . SER A 1 257 ? -12.220 -3.273 5.777 1.00 92.06 257 SER A O 1
ATOM 2068 N N . VAL A 1 258 ? -10.082 -3.390 5.077 1.00 93.19 258 VAL A N 1
ATOM 2069 C CA . VAL A 1 258 ? -9.768 -4.685 5.721 1.00 93.19 258 VAL A CA 1
ATOM 2070 C C . VAL A 1 258 ? -10.002 -4.590 7.227 1.00 93.19 258 VAL A C 1
ATOM 2072 O O . VAL A 1 258 ? -10.800 -5.343 7.774 1.00 93.19 258 VAL A O 1
ATOM 2075 N N . ALA A 1 259 ? -9.427 -3.583 7.891 1.00 93.81 259 ALA A N 1
ATOM 2076 C CA . ALA A 1 259 ? -9.651 -3.348 9.320 1.00 93.81 259 ALA A CA 1
ATOM 2077 C C . ALA A 1 259 ? -11.136 -3.124 9.695 1.00 93.81 259 ALA A C 1
ATOM 2079 O O . ALA A 1 259 ? -11.560 -3.493 10.789 1.00 93.81 259 ALA A O 1
ATOM 2080 N N . ARG A 1 260 ? -11.952 -2.564 8.788 1.00 94.00 260 ARG A N 1
ATOM 2081 C CA . ARG A 1 260 ? -13.410 -2.430 8.978 1.00 94.00 260 ARG A CA 1
ATOM 2082 C C . ARG A 1 260 ? -14.163 -3.749 8.753 1.00 94.00 260 ARG A C 1
ATOM 2084 O O . ARG A 1 260 ? -15.224 -3.940 9.343 1.00 94.00 260 ARG A O 1
ATOM 2091 N N . SER A 1 261 ? -13.655 -4.641 7.903 1.00 93.00 261 SER A N 1
ATOM 2092 C CA . SER A 1 261 ? -14.185 -6.004 7.770 1.00 93.00 261 SER A CA 1
ATOM 2093 C C . SER A 1 261 ? -13.903 -6.809 9.041 1.00 93.00 261 SER A C 1
ATOM 2095 O O . SER A 1 261 ? -14.841 -7.331 9.630 1.00 93.00 261 SER A O 1
ATOM 2097 N N . ILE A 1 262 ? -12.669 -6.754 9.570 1.00 91.88 262 ILE A N 1
ATOM 2098 C CA . ILE A 1 262 ? -12.281 -7.407 10.839 1.00 91.88 262 ILE A CA 1
ATOM 2099 C C . ILE A 1 262 ? -13.174 -6.957 12.008 1.00 91.88 262 ILE A C 1
ATOM 2101 O O . ILE A 1 262 ? -13.619 -7.776 12.810 1.00 91.88 262 ILE A O 1
ATOM 2105 N N . ALA A 1 263 ? -13.475 -5.656 12.101 1.00 92.44 263 ALA A N 1
ATOM 2106 C CA . ALA A 1 263 ? -14.385 -5.136 13.121 1.00 92.44 263 ALA A CA 1
ATOM 2107 C C . ALA A 1 263 ? -15.797 -5.738 12.996 1.00 92.44 263 ALA A C 1
ATOM 2109 O O . ALA A 1 263 ? -16.365 -6.187 13.990 1.00 92.44 263 ALA A O 1
ATOM 2110 N N . ARG A 1 264 ? -16.334 -5.811 11.767 1.00 91.44 264 ARG A N 1
ATOM 2111 C CA . ARG A 1 264 ? -17.646 -6.413 11.485 1.00 91.44 264 ARG A CA 1
ATOM 2112 C C . ARG A 1 264 ? -17.667 -7.919 11.762 1.00 91.44 264 ARG A C 1
ATOM 2114 O O . ARG A 1 264 ? -18.589 -8.371 12.429 1.00 91.44 264 ARG A O 1
ATOM 2121 N N . SER A 1 265 ? -16.648 -8.675 11.348 1.00 90.62 265 SER A N 1
ATOM 2122 C CA . SER A 1 265 ? -16.578 -10.125 11.588 1.00 90.62 265 SER A CA 1
ATOM 2123 C C . SER A 1 265 ? -16.464 -10.492 13.066 1.00 90.62 265 SER A C 1
ATOM 2125 O O . SER A 1 265 ? -17.023 -11.497 13.486 1.00 90.62 265 SER A O 1
ATOM 2127 N N . LEU A 1 266 ? -15.775 -9.668 13.863 1.00 88.31 266 LEU A N 1
ATOM 2128 C CA . LEU A 1 266 ? -15.663 -9.855 15.314 1.00 88.31 266 LEU A CA 1
ATOM 2129 C C . LEU A 1 266 ? -16.860 -9.291 16.100 1.00 88.31 266 LEU A C 1
ATOM 2131 O O . LEU A 1 266 ? -16.913 -9.477 17.315 1.00 88.31 266 LEU A O 1
ATOM 2135 N N . ASN A 1 267 ? -17.801 -8.605 15.438 1.00 90.31 267 ASN A N 1
ATOM 2136 C CA . ASN A 1 267 ? -18.884 -7.830 16.055 1.00 90.31 267 ASN A CA 1
ATOM 2137 C C . ASN A 1 267 ? -18.380 -6.779 17.077 1.00 90.31 267 ASN A C 1
ATOM 2139 O O . ASN A 1 267 ? -18.947 -6.596 18.154 1.00 90.31 267 ASN A O 1
ATOM 2143 N N . ARG A 1 268 ? -17.282 -6.091 16.736 1.00 91.31 268 ARG A N 1
ATOM 2144 C CA . ARG A 1 268 ? -16.662 -5.026 17.540 1.00 91.31 268 ARG A CA 1
ATOM 2145 C C . ARG A 1 268 ? -16.893 -3.654 16.910 1.00 91.31 268 ARG A C 1
ATOM 2147 O O . ARG A 1 268 ? -16.763 -3.476 15.701 1.00 91.31 268 ARG A O 1
ATOM 2154 N N . GLU A 1 269 ? -17.147 -2.657 17.752 1.00 94.62 269 GLU A N 1
ATOM 2155 C CA . GLU A 1 269 ? -17.277 -1.257 17.332 1.00 94.62 269 GLU A CA 1
ATOM 2156 C C . GLU A 1 269 ? -15.989 -0.723 16.689 1.00 94.62 269 GLU A C 1
ATOM 2158 O O . GLU A 1 269 ? -14.895 -0.915 17.221 1.00 94.62 269 GLU A O 1
ATOM 2163 N N . PHE A 1 270 ? -16.111 -0.027 15.556 1.00 95.44 270 PHE A N 1
ATOM 2164 C CA . PHE A 1 270 ? -14.973 0.442 14.758 1.00 95.44 270 PHE A CA 1
ATOM 2165 C C . PHE A 1 270 ? -14.704 1.937 14.961 1.00 95.44 270 PHE A C 1
ATOM 2167 O O . PHE A 1 270 ? -15.534 2.785 14.621 1.00 95.44 270 PHE A O 1
ATOM 2174 N N . PHE A 1 271 ? -13.496 2.283 15.411 1.00 96.38 271 PHE A N 1
ATOM 2175 C CA . PHE A 1 271 ? -13.022 3.668 15.453 1.00 96.38 271 PHE A CA 1
ATOM 2176 C C . PHE A 1 271 ? -11.726 3.828 14.656 1.00 96.38 271 PHE A C 1
ATOM 2178 O O . PHE A 1 271 ? -10.848 2.972 14.695 1.00 96.38 271 PHE A O 1
ATOM 2185 N N . ARG A 1 272 ? -11.584 4.959 13.956 1.00 95.12 272 ARG A N 1
ATOM 2186 C CA . ARG A 1 272 ? -10.372 5.313 13.207 1.00 95.12 272 ARG A CA 1
ATOM 2187 C C . ARG A 1 272 ? -9.952 6.746 13.493 1.00 95.12 272 ARG A C 1
ATOM 2189 O O . ARG A 1 272 ? -10.774 7.655 13.380 1.00 95.12 272 ARG A O 1
ATOM 2196 N N . PHE A 1 273 ? -8.662 6.942 13.726 1.00 94.62 273 PHE A N 1
ATOM 2197 C CA . PHE A 1 273 ? -7.992 8.238 13.628 1.00 94.62 273 PHE A CA 1
ATOM 2198 C C . PHE A 1 273 ? -6.694 8.085 12.822 1.00 94.62 273 PHE A C 1
ATOM 2200 O O . PHE A 1 273 ? -6.191 6.975 12.674 1.00 94.62 273 PHE A O 1
ATOM 2207 N N . SER A 1 274 ? -6.195 9.180 12.250 1.00 93.25 274 SER A N 1
ATOM 2208 C CA . SER A 1 274 ? -4.866 9.212 11.625 1.00 93.25 274 SER A CA 1
ATOM 2209 C C . SER A 1 274 ? -3.864 9.768 12.625 1.00 93.25 274 SER A C 1
ATOM 2211 O O . SER A 1 274 ? -4.228 10.667 13.384 1.00 93.25 274 SER A O 1
ATOM 2213 N N . VAL A 1 275 ? -2.628 9.273 12.588 1.00 91.06 275 VAL A N 1
ATOM 2214 C CA . VAL A 1 275 ? -1.481 9.879 13.284 1.00 91.06 275 VAL A CA 1
ATOM 2215 C C . VAL A 1 275 ? -0.497 10.567 12.337 1.00 91.06 275 VAL A C 1
ATOM 2217 O O . VAL A 1 275 ? 0.473 11.180 12.782 1.00 91.06 275 VAL A O 1
ATOM 2220 N N . GLY A 1 276 ? -0.762 10.521 11.029 1.00 87.56 276 GLY A N 1
ATOM 2221 C CA . GLY A 1 276 ? 0.060 11.201 10.039 1.00 87.56 276 GLY A CA 1
ATOM 2222 C C . GLY A 1 276 ? 0.026 12.719 10.210 1.00 87.56 276 GLY A C 1
ATOM 2223 O O . GLY A 1 276 ? -1.030 13.340 10.101 1.00 87.56 276 GLY A O 1
ATOM 2224 N N . GLY A 1 277 ? 1.195 13.311 10.465 1.00 85.81 277 GLY A N 1
ATOM 2225 C CA . GLY A 1 277 ? 1.362 14.737 10.748 1.00 85.81 277 GLY A CA 1
ATOM 2226 C C . GLY A 1 277 ? 1.168 15.144 12.213 1.00 85.81 277 GLY A C 1
ATOM 2227 O O . GLY A 1 277 ? 1.359 16.318 12.517 1.00 85.81 277 GLY A O 1
ATOM 2228 N N . MET A 1 278 ? 0.834 14.220 13.124 1.00 88.88 278 MET A N 1
ATOM 2229 C CA . MET A 1 278 ? 0.754 14.527 14.558 1.00 88.88 278 MET A CA 1
ATOM 2230 C C . MET A 1 278 ? 2.140 14.846 15.130 1.00 88.88 278 MET A C 1
ATOM 2232 O O . MET A 1 278 ? 3.102 14.124 14.865 1.00 88.88 278 MET A O 1
ATOM 2236 N N . THR A 1 279 ? 2.229 15.906 15.938 1.00 87.69 279 THR A N 1
ATOM 2237 C CA . THR A 1 279 ? 3.479 16.389 16.563 1.00 87.69 279 THR A CA 1
ATOM 2238 C C . THR A 1 279 ? 3.397 16.570 18.080 1.00 87.69 279 THR A C 1
ATOM 2240 O O . THR A 1 279 ? 4.429 16.819 18.705 1.00 87.69 279 THR A O 1
ATOM 2243 N N . ASP A 1 280 ? 2.197 16.492 18.665 1.00 88.88 280 ASP A N 1
ATOM 2244 C CA . ASP A 1 280 ? 1.944 16.691 20.096 1.00 88.88 280 ASP A CA 1
ATOM 2245 C C . ASP A 1 280 ? 1.440 15.394 20.752 1.00 88.88 280 ASP A C 1
ATOM 2247 O O . ASP A 1 280 ? 0.549 14.701 20.255 1.00 88.88 280 ASP A O 1
ATOM 2251 N N . VAL A 1 281 ? 2.009 15.086 21.915 1.00 89.44 281 VAL A N 1
ATOM 2252 C CA . VAL A 1 281 ? 1.623 13.981 22.798 1.00 89.44 281 VAL A CA 1
ATOM 2253 C C . VAL A 1 281 ? 0.205 14.179 23.353 1.00 89.44 281 VAL A C 1
ATOM 2255 O O . VAL A 1 281 ? -0.525 13.207 23.574 1.00 89.44 281 VAL A O 1
ATOM 2258 N N . ALA A 1 282 ? -0.215 15.431 23.560 1.00 89.94 282 ALA A N 1
ATOM 2259 C CA . ALA A 1 282 ? -1.508 15.772 24.145 1.00 89.94 282 ALA A CA 1
ATOM 2260 C C . ALA A 1 282 ? -2.708 15.479 23.227 1.00 89.94 282 ALA A C 1
ATOM 2262 O O . ALA A 1 282 ? -3.832 15.372 23.710 1.00 89.94 282 ALA A O 1
ATOM 2263 N N . GLU A 1 283 ? -2.510 15.249 21.929 1.00 89.38 283 GLU A N 1
ATOM 2264 C CA . GLU A 1 283 ? -3.581 14.718 21.078 1.00 89.38 283 GLU A CA 1
ATOM 2265 C C . GLU A 1 283 ? -3.936 13.263 21.449 1.00 89.38 283 GLU A C 1
ATOM 2267 O O . GLU A 1 283 ? -5.109 12.883 21.446 1.00 89.38 283 GLU A O 1
ATOM 2272 N N . ILE A 1 284 ? -2.939 12.445 21.815 1.00 91.94 284 ILE A N 1
ATOM 2273 C CA . ILE A 1 284 ? -3.130 11.035 22.200 1.00 91.94 284 ILE A CA 1
ATOM 2274 C C . ILE A 1 284 ? -3.614 10.941 23.649 1.00 91.94 284 ILE A C 1
ATOM 2276 O O . ILE A 1 284 ? -4.612 10.270 23.912 1.00 91.94 284 ILE A O 1
ATOM 2280 N N . LYS A 1 285 ? -2.923 11.631 24.569 1.00 91.75 285 LYS A N 1
ATOM 2281 C CA . LYS A 1 285 ? -3.154 11.575 26.025 1.00 91.75 285 LYS A CA 1
ATOM 2282 C C . LYS A 1 285 ? -4.080 12.655 26.592 1.00 91.75 285 LYS A C 1
ATOM 2284 O O . LYS A 1 285 ? -4.331 12.656 27.790 1.00 91.75 285 LYS A O 1
ATOM 2289 N N . GLY A 1 286 ? -4.536 13.603 25.785 1.00 92.62 286 GLY A N 1
ATOM 2290 C CA . GLY A 1 286 ? -5.285 14.763 26.262 1.00 92.62 286 GLY A CA 1
ATOM 2291 C C . GLY A 1 286 ? -4.407 15.870 26.856 1.00 92.62 286 GLY A C 1
ATOM 2292 O O . GLY A 1 286 ? -3.220 15.701 27.160 1.00 92.62 286 GLY A O 1
ATOM 2293 N N . HIS A 1 287 ? -5.033 17.030 27.039 1.00 92.88 28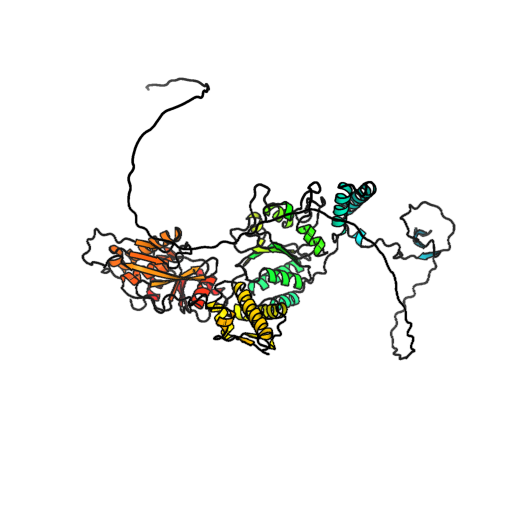7 HIS A N 1
ATOM 2294 C CA . HIS A 1 287 ? -4.476 18.184 27.740 1.00 92.88 287 HIS A CA 1
ATOM 2295 C C . HIS A 1 287 ? -4.827 18.133 29.233 1.00 92.88 287 HIS A C 1
ATOM 2297 O O . HIS A 1 287 ? -5.931 17.737 29.602 1.00 92.88 287 HIS A O 1
ATOM 2303 N N . ARG A 1 288 ? -3.933 18.623 30.102 1.00 90.44 288 ARG A N 1
ATOM 2304 C CA . ARG A 1 288 ? -4.239 18.769 31.534 1.00 90.44 288 ARG A CA 1
ATOM 2305 C C . ARG A 1 288 ? -5.432 19.701 31.749 1.00 90.44 288 ARG A C 1
ATOM 2307 O O . ARG A 1 288 ? -5.511 20.760 31.129 1.00 90.44 288 ARG A O 1
ATOM 2314 N N . ARG A 1 289 ? -6.306 19.341 32.696 1.00 87.69 289 ARG A N 1
ATOM 2315 C CA . ARG A 1 289 ? -7.546 20.065 33.067 1.00 87.69 289 ARG A CA 1
ATOM 2316 C C . ARG A 1 289 ? -7.368 21.559 33.369 1.00 87.69 289 ARG A C 1
ATOM 2318 O O . ARG A 1 289 ? -8.331 22.313 33.299 1.00 87.69 289 ARG A O 1
ATOM 2325 N N . THR A 1 290 ? -6.154 21.980 33.721 1.00 85.31 290 THR A N 1
ATOM 2326 C CA . THR A 1 290 ? -5.791 23.370 34.030 1.00 85.31 290 THR A CA 1
ATOM 2327 C C . THR A 1 290 ? -5.602 24.261 32.798 1.00 85.31 290 THR A C 1
ATOM 2329 O O . THR A 1 290 ? -5.501 25.477 32.955 1.00 85.31 290 THR A O 1
ATOM 2332 N N . TYR A 1 291 ? -5.538 23.705 31.584 1.00 84.94 291 TYR A N 1
ATOM 2333 C CA . TYR A 1 291 ? -5.390 24.497 30.361 1.00 84.94 291 TYR A CA 1
ATOM 2334 C C . TYR A 1 291 ? -6.741 24.986 29.818 1.00 84.94 291 TYR A C 1
ATOM 2336 O O . TYR A 1 291 ? -7.746 24.272 29.814 1.00 84.94 291 TYR A O 1
ATOM 2344 N N . ILE A 1 292 ? -6.763 26.226 29.325 1.00 81.62 292 ILE A N 1
ATOM 2345 C CA . ILE A 1 292 ? -7.954 26.828 28.715 1.00 81.62 292 ILE A CA 1
ATOM 2346 C C . ILE A 1 292 ? -8.277 26.064 27.426 1.00 81.62 292 ILE A C 1
ATOM 2348 O O . ILE A 1 292 ? -7.433 25.955 26.542 1.00 81.62 292 ILE A O 1
ATOM 2352 N N . GLY A 1 293 ? -9.497 25.529 27.326 1.00 83.62 293 GLY A N 1
ATOM 2353 C CA . GLY A 1 293 ? -9.897 24.679 26.200 1.00 83.62 293 GLY A CA 1
ATOM 2354 C C . GLY A 1 293 ? -9.331 23.254 26.248 1.00 83.62 293 GLY A C 1
ATOM 2355 O O . GLY A 1 293 ? -9.313 22.589 25.215 1.00 83.62 293 GLY A O 1
ATOM 2356 N N . ALA A 1 294 ? -8.872 22.775 27.413 1.00 89.06 294 ALA A N 1
ATOM 2357 C CA . ALA A 1 294 ? -8.393 21.404 27.568 1.00 89.06 294 ALA A CA 1
ATOM 2358 C C . ALA A 1 294 ? -9.431 20.367 27.102 1.00 89.06 294 ALA A C 1
ATOM 2360 O O . ALA A 1 294 ? -10.612 20.436 27.449 1.00 89.06 294 ALA A O 1
ATOM 2361 N N . MET A 1 295 ? -8.951 19.384 26.343 1.00 91.69 295 MET A N 1
ATOM 2362 C CA . MET A 1 295 ? -9.723 18.276 25.782 1.00 91.69 295 MET A CA 1
ATOM 2363 C C . MET A 1 295 ? -9.053 16.948 26.158 1.00 91.69 295 MET A C 1
ATOM 2365 O O . MET A 1 295 ? -7.819 16.897 26.200 1.00 91.69 295 MET A O 1
ATOM 2369 N N . PRO A 1 296 ? -9.823 15.870 26.389 1.00 93.69 296 PRO A N 1
ATOM 2370 C CA . PRO A 1 296 ? -9.269 14.535 26.587 1.00 93.69 296 PRO A CA 1
ATOM 2371 C C . PRO A 1 296 ? -8.756 13.940 25.273 1.00 93.69 296 PRO A C 1
ATOM 2373 O O . PRO A 1 296 ? -9.161 14.363 24.185 1.00 93.69 296 PRO A O 1
ATOM 2376 N N . GLY A 1 297 ? -7.877 12.948 25.371 1.00 93.44 297 GLY A N 1
ATOM 2377 C CA . GLY A 1 297 ? -7.161 12.363 24.244 1.00 93.44 297 GLY A CA 1
ATOM 2378 C C . GLY A 1 297 ? -8.040 11.579 23.269 1.00 93.44 297 GLY A C 1
ATOM 2379 O O . GLY A 1 297 ? -9.199 11.243 23.548 1.00 93.44 297 GLY A O 1
ATOM 2380 N N . LYS A 1 298 ? -7.480 11.239 22.099 1.00 93.25 298 LYS A N 1
ATOM 2381 C CA . LYS A 1 298 ? -8.192 10.466 21.061 1.00 93.25 298 LYS A CA 1
ATOM 2382 C C . LYS A 1 298 ? -8.765 9.146 21.580 1.00 93.25 298 LYS A C 1
ATOM 2384 O O . LYS A 1 298 ? -9.823 8.738 21.101 1.00 93.25 298 LYS A O 1
ATOM 2389 N N . MET A 1 299 ? -8.143 8.518 22.580 1.00 92.81 299 MET A N 1
ATOM 2390 C CA . MET A 1 299 ? -8.648 7.259 23.130 1.00 92.81 299 MET A CA 1
ATOM 2391 C C . MET A 1 299 ? -9.922 7.435 23.976 1.00 92.81 299 MET A C 1
ATOM 2393 O O . MET A 1 299 ? -10.881 6.681 23.821 1.00 92.81 299 MET A O 1
ATOM 2397 N N . VAL A 1 300 ? -10.012 8.493 24.783 1.00 93.38 300 VAL A N 1
ATOM 2398 C CA . VAL A 1 300 ? -11.247 8.842 25.511 1.00 93.38 300 VAL A CA 1
ATOM 2399 C C . VAL A 1 300 ? -12.360 9.251 24.538 1.00 93.38 300 VAL A C 1
ATOM 2401 O O . VAL A 1 300 ? -13.515 8.852 24.701 1.00 93.38 300 VAL A O 1
ATOM 2404 N N . GLN A 1 301 ? -12.012 9.989 23.476 1.00 93.50 301 GLN A N 1
ATOM 2405 C CA . GLN A 1 301 ? -12.940 10.330 22.388 1.00 93.50 301 GLN A CA 1
ATOM 2406 C C . GLN A 1 301 ? -13.463 9.068 21.667 1.00 93.50 301 GLN A C 1
ATOM 2408 O O . GLN A 1 301 ? -14.645 9.009 21.320 1.00 93.50 301 GLN A O 1
ATOM 2413 N N . CYS A 1 302 ? -12.619 8.043 21.488 1.00 94.75 302 CYS A N 1
ATOM 2414 C CA . CYS A 1 302 ? -13.007 6.732 20.961 1.00 94.75 302 CYS A CA 1
ATOM 2415 C C . CYS A 1 302 ? -14.024 6.028 21.871 1.00 94.75 302 CYS A C 1
ATOM 2417 O O . CYS A 1 302 ? -15.109 5.671 21.406 1.00 94.75 302 CYS A O 1
ATOM 2419 N N . LEU A 1 303 ? -13.722 5.885 23.165 1.00 93.69 303 LEU A N 1
ATOM 2420 C CA . LEU A 1 303 ? -14.589 5.191 24.125 1.00 93.69 303 LEU A CA 1
ATOM 2421 C C . LEU A 1 303 ? -15.956 5.888 24.290 1.00 93.69 303 LEU A C 1
ATOM 2423 O O . LEU A 1 303 ? -16.987 5.216 24.269 1.00 93.69 303 LEU A O 1
ATOM 2427 N N . LYS A 1 304 ? -16.006 7.232 24.348 1.00 93.19 304 LYS A N 1
ATOM 2428 C CA . LYS A 1 304 ? -17.282 7.989 24.380 1.00 93.19 304 LYS A CA 1
ATOM 2429 C C . LYS A 1 304 ? -18.108 7.809 23.097 1.00 93.19 304 LYS A C 1
ATOM 2431 O O . LYS A 1 304 ? -19.336 7.809 23.163 1.00 93.19 304 LYS A O 1
ATOM 2436 N N . LYS A 1 305 ? -17.466 7.652 21.930 1.00 94.38 305 LYS A N 1
ATOM 2437 C CA . LYS A 1 305 ? -18.166 7.480 20.644 1.00 94.38 305 LYS A CA 1
ATOM 2438 C C . LYS A 1 305 ? -18.661 6.048 20.417 1.00 94.38 305 LYS A C 1
ATOM 2440 O O . LYS A 1 305 ? -19.790 5.875 19.971 1.00 94.38 305 LYS A O 1
ATOM 2445 N N . THR A 1 306 ? -17.825 5.054 20.710 1.00 94.12 306 THR A N 1
ATOM 2446 C CA . THR A 1 306 ? -18.119 3.619 20.514 1.00 94.12 306 THR A CA 1
ATOM 2447 C C . THR A 1 306 ? -18.988 3.027 21.623 1.00 94.12 306 THR A C 1
ATOM 2449 O O . THR A 1 306 ? -19.638 2.013 21.408 1.00 94.12 306 THR A O 1
ATOM 2452 N N . LYS A 1 307 ? -19.036 3.655 22.808 1.00 92.56 307 LYS A N 1
ATOM 2453 C CA . LYS A 1 307 ? -19.837 3.212 23.964 1.00 92.56 307 LYS A CA 1
ATOM 2454 C C . LYS A 1 307 ? -19.515 1.784 24.442 1.00 92.56 307 LYS A C 1
ATOM 2456 O O . LYS A 1 307 ? -20.351 1.146 25.078 1.00 92.56 307 LYS A O 1
ATOM 2461 N N . THR A 1 308 ? -18.294 1.306 24.193 1.00 92.19 308 THR A N 1
ATOM 2462 C CA . THR A 1 308 ? -17.802 -0.008 24.629 1.00 92.19 308 THR A CA 1
ATOM 2463 C C . THR A 1 308 ? -16.305 0.033 24.961 1.00 92.19 308 THR A C 1
ATOM 2465 O O . THR A 1 308 ? -15.590 0.886 24.441 1.00 92.19 308 THR A O 1
ATOM 2468 N N . PHE A 1 309 ? -15.819 -0.873 25.819 1.00 91.19 309 PHE A N 1
ATOM 2469 C CA . PHE A 1 309 ? -14.401 -0.984 26.217 1.00 91.19 309 PHE A CA 1
ATOM 2470 C C . PHE A 1 309 ? -13.584 -2.038 25.435 1.00 91.19 309 PHE A C 1
ATOM 2472 O O . PHE A 1 309 ? -12.394 -2.204 25.695 1.00 91.19 309 PHE A O 1
ATOM 2479 N N . ASN A 1 310 ? -14.174 -2.740 24.459 1.00 91.62 310 ASN A N 1
ATOM 2480 C CA . ASN A 1 310 ? -13.456 -3.631 23.525 1.00 91.62 310 ASN A CA 1
ATOM 2481 C C . ASN A 1 310 ? -13.588 -3.245 22.025 1.00 91.62 310 ASN A C 1
ATOM 2483 O O . ASN A 1 310 ? -13.714 -4.141 21.185 1.00 91.62 310 ASN A O 1
ATOM 2487 N N . PRO A 1 311 ? -13.551 -1.953 21.629 1.00 94.06 311 PRO A N 1
ATOM 2488 C CA . PRO A 1 311 ? -13.608 -1.578 20.216 1.00 94.06 311 PRO A CA 1
ATOM 2489 C C . PRO A 1 311 ? -12.377 -2.078 19.439 1.00 94.06 311 PRO A C 1
ATOM 2491 O O . PRO A 1 311 ? -11.348 -2.441 20.020 1.00 94.06 311 PRO A O 1
ATOM 2494 N N . LEU A 1 312 ? -12.478 -2.062 18.109 1.00 93.94 312 LEU A N 1
ATOM 2495 C CA . LEU A 1 312 ? -11.334 -2.138 17.206 1.00 93.94 312 LEU A CA 1
ATOM 2496 C C . LEU A 1 312 ? -10.883 -0.711 16.873 1.00 93.94 312 LEU A C 1
ATOM 2498 O O . LEU A 1 312 ? -11.632 0.074 16.282 1.00 93.94 312 LEU A O 1
ATOM 2502 N N . LEU A 1 313 ? -9.651 -0.382 17.264 1.00 95.31 313 LEU A N 1
ATOM 2503 C CA . LEU A 1 313 ? -9.025 0.913 17.041 1.00 95.31 313 LEU A CA 1
ATOM 2504 C C . LEU A 1 313 ? -8.053 0.846 15.860 1.00 95.31 313 LEU A C 1
ATOM 2506 O O . LEU A 1 313 ? -7.004 0.206 15.942 1.00 95.31 313 LEU A O 1
ATOM 2510 N N . LEU A 1 314 ? -8.390 1.544 14.776 1.00 96.50 314 LEU A N 1
ATOM 2511 C CA . LEU A 1 314 ? -7.525 1.709 13.614 1.00 96.50 314 LEU A CA 1
ATOM 2512 C C . LEU A 1 314 ? -6.712 3.008 13.712 1.00 96.50 314 LEU A C 1
ATOM 2514 O O . LEU A 1 314 ? -7.276 4.107 13.722 1.00 96.50 314 LEU A O 1
ATOM 2518 N N . ILE A 1 315 ? -5.391 2.860 13.727 1.00 95.31 315 ILE A N 1
ATOM 2519 C CA . ILE A 1 315 ? -4.402 3.938 13.745 1.00 95.31 315 ILE A CA 1
ATOM 2520 C C . ILE A 1 315 ? -3.833 4.080 12.327 1.00 95.31 315 ILE A C 1
ATOM 2522 O O . ILE A 1 315 ? -3.030 3.257 11.885 1.00 95.31 315 ILE A O 1
ATOM 2526 N N . ASP A 1 316 ? -4.305 5.086 11.592 1.00 94.31 316 ASP A N 1
ATOM 2527 C CA . ASP A 1 316 ? -3.939 5.319 10.189 1.00 94.31 316 ASP A CA 1
ATOM 2528 C C . ASP A 1 316 ? -2.621 6.112 10.068 1.00 94.31 316 ASP A C 1
ATOM 2530 O O . ASP A 1 316 ? -2.375 7.033 10.846 1.00 94.31 316 ASP A O 1
ATOM 2534 N N . GLU A 1 317 ? -1.805 5.792 9.063 1.00 92.44 317 GLU A N 1
ATOM 2535 C CA . GLU A 1 317 ? -0.562 6.504 8.697 1.00 92.44 317 GLU A CA 1
ATOM 2536 C C . GLU A 1 317 ? 0.509 6.613 9.816 1.00 92.44 317 GLU A C 1
ATOM 2538 O O . GLU A 1 317 ? 1.101 7.677 10.028 1.00 92.44 317 GLU A O 1
ATOM 2543 N N . VAL A 1 318 ? 0.810 5.504 10.516 1.00 92.69 318 VAL A N 1
ATOM 2544 C CA . VAL A 1 318 ? 1.869 5.456 11.563 1.00 92.69 318 VAL A CA 1
ATOM 2545 C C . VAL A 1 318 ? 3.283 5.712 11.031 1.00 92.69 318 VAL A C 1
ATOM 2547 O O . VAL A 1 318 ? 4.191 6.038 11.790 1.00 92.69 318 VAL A O 1
ATOM 2550 N N . ASP A 1 319 ? 3.461 5.614 9.716 1.00 90.75 319 ASP A N 1
ATOM 2551 C CA . ASP A 1 319 ? 4.680 5.926 8.972 1.00 90.75 319 ASP A CA 1
ATOM 2552 C C . ASP A 1 319 ? 4.938 7.433 8.791 1.00 90.75 319 ASP A C 1
ATOM 2554 O O . ASP A 1 319 ? 5.959 7.809 8.215 1.00 90.75 319 ASP A O 1
ATOM 2558 N N . LYS A 1 320 ? 4.021 8.296 9.255 1.00 88.31 320 LYS A N 1
ATOM 2559 C CA . LYS A 1 320 ? 4.076 9.760 9.088 1.00 88.31 320 LYS A CA 1
ATOM 2560 C C . LYS A 1 320 ? 4.008 10.537 10.410 1.00 88.31 320 LYS A C 1
ATOM 2562 O O . LYS A 1 320 ? 3.581 11.693 10.424 1.00 88.31 320 LYS A O 1
ATOM 2567 N N . LEU A 1 321 ? 4.408 9.914 11.516 1.00 86.75 321 LEU A N 1
ATOM 2568 C CA . LEU A 1 321 ? 4.527 10.576 12.819 1.00 86.75 321 LEU A CA 1
ATOM 2569 C C . LEU A 1 321 ? 5.546 11.725 12.760 1.00 86.75 321 LEU A C 1
ATOM 2571 O O . LEU A 1 321 ? 6.682 11.545 12.316 1.00 86.75 321 LEU A O 1
ATOM 2575 N N . GLY A 1 322 ? 5.145 12.911 13.215 1.00 78.25 322 GLY A N 1
ATOM 2576 C CA . GLY A 1 322 ? 6.014 14.079 13.281 1.00 78.25 322 GLY A CA 1
ATOM 2577 C C . GLY A 1 322 ? 6.900 14.049 14.526 1.00 78.25 322 GLY A C 1
ATOM 2578 O O . GLY A 1 322 ? 6.426 13.811 15.634 1.00 78.25 322 GLY A O 1
ATOM 2579 N N . ARG A 1 323 ? 8.194 14.346 14.363 1.00 73.81 323 ARG A N 1
ATOM 2580 C CA . ARG A 1 323 ? 9.108 14.579 15.493 1.00 73.81 323 ARG A CA 1
ATOM 2581 C C . ARG A 1 323 ? 9.081 16.059 15.866 1.00 73.81 323 ARG A C 1
ATOM 2583 O O . ARG A 1 323 ? 9.288 16.905 14.998 1.00 73.81 323 ARG A O 1
ATOM 2590 N N . SER A 1 324 ? 8.860 16.373 17.141 1.00 72.69 324 SER A N 1
ATOM 2591 C CA . SER A 1 324 ? 8.877 17.745 17.659 1.00 72.69 324 SER A CA 1
ATOM 2592 C C . SER A 1 324 ? 9.711 17.851 18.938 1.00 72.69 324 SER A C 1
ATOM 2594 O O . SER A 1 324 ? 10.040 16.851 19.572 1.00 72.69 324 SER A O 1
ATOM 2596 N N . SER A 1 325 ? 10.051 19.078 19.336 1.00 63.09 325 SER A N 1
ATOM 2597 C CA . SER A 1 325 ? 10.697 19.364 20.624 1.00 63.09 325 SER A CA 1
ATOM 2598 C C . SER A 1 325 ? 9.715 19.430 21.804 1.00 63.09 325 SER A C 1
ATOM 2600 O O . SER A 1 325 ? 10.149 19.633 22.933 1.00 63.09 325 SER A O 1
ATOM 2602 N N . LEU A 1 326 ? 8.405 19.310 21.554 1.00 64.38 326 LEU A N 1
ATOM 2603 C CA . LEU A 1 326 ? 7.349 19.341 22.578 1.00 64.38 326 LEU A CA 1
ATOM 2604 C C . LEU A 1 326 ? 7.064 17.947 23.165 1.00 64.38 326 LEU A C 1
ATOM 2606 O O . LEU A 1 326 ? 6.471 17.838 24.235 1.00 64.38 326 LEU A O 1
ATOM 2610 N N . GLY A 1 327 ? 7.514 16.893 22.484 1.00 70.38 327 GLY A N 1
ATOM 2611 C CA . GLY A 1 327 ? 7.417 15.502 22.911 1.00 70.38 327 GLY A CA 1
ATOM 2612 C C . GLY A 1 327 ? 7.448 14.556 21.712 1.00 70.38 327 GLY A C 1
ATOM 2613 O O . GLY A 1 327 ? 7.235 14.975 20.575 1.00 70.38 327 GLY A O 1
ATOM 2614 N N . ASP A 1 328 ? 7.703 13.274 21.963 1.00 82.44 328 ASP A N 1
ATOM 2615 C CA . ASP A 1 328 ? 7.601 12.239 20.933 1.00 82.44 328 ASP A CA 1
ATOM 2616 C C . ASP A 1 328 ? 6.203 11.592 20.976 1.00 82.44 328 ASP A C 1
ATOM 2618 O O . ASP A 1 328 ? 5.920 10.855 21.927 1.00 82.44 328 ASP A O 1
ATOM 2622 N N . PRO A 1 329 ? 5.317 11.810 19.983 1.00 86.62 329 PRO A N 1
ATOM 2623 C CA . PRO A 1 329 ? 4.010 11.155 19.951 1.00 86.62 329 PRO A CA 1
ATOM 2624 C C . PRO A 1 329 ? 4.117 9.623 19.854 1.00 86.62 329 PRO A C 1
ATOM 2626 O O . PRO A 1 329 ? 3.206 8.930 20.311 1.00 86.62 329 PRO A O 1
ATOM 2629 N N . ALA A 1 330 ? 5.230 9.0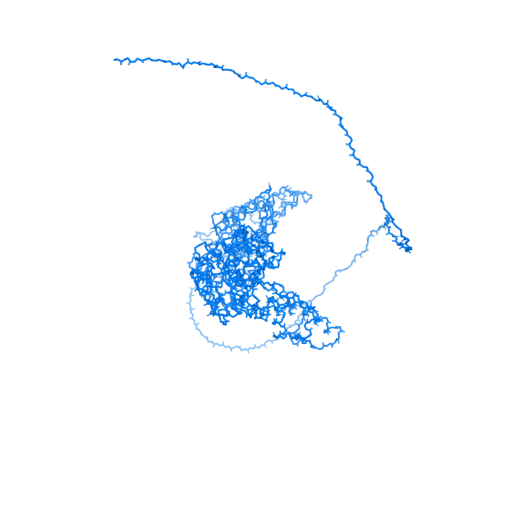64 19.355 1.00 87.31 330 ALA A N 1
ATOM 2630 C CA . ALA A 1 330 ? 5.444 7.618 19.370 1.00 87.31 330 ALA A CA 1
ATOM 2631 C C . ALA A 1 330 ? 5.545 7.058 20.802 1.00 87.31 330 ALA A C 1
ATOM 2633 O O . ALA A 1 330 ? 5.108 5.934 21.033 1.00 87.31 330 ALA A O 1
ATOM 2634 N N . SER A 1 331 ? 6.020 7.840 21.782 1.00 88.25 331 SER A N 1
ATOM 2635 C CA . SER A 1 331 ? 6.075 7.416 23.193 1.00 88.25 331 SER A CA 1
ATOM 2636 C C . SER A 1 331 ? 4.688 7.188 23.809 1.00 88.25 331 SER A C 1
ATOM 2638 O O . SER A 1 331 ? 4.475 6.198 24.505 1.00 88.25 331 SER A O 1
ATOM 2640 N N . ALA A 1 332 ? 3.704 8.033 23.484 1.00 90.19 332 ALA A N 1
ATOM 2641 C CA . ALA A 1 332 ? 2.325 7.839 23.931 1.00 90.19 332 ALA A CA 1
ATOM 2642 C C . ALA A 1 332 ? 1.582 6.754 23.141 1.00 90.19 332 ALA A C 1
ATOM 2644 O O . ALA A 1 332 ? 0.701 6.101 23.699 1.00 90.19 332 ALA A O 1
ATOM 2645 N N . LEU A 1 333 ? 1.949 6.514 21.874 1.00 91.50 333 LEU A N 1
ATOM 2646 C CA . LEU A 1 333 ? 1.490 5.317 21.167 1.00 91.50 333 LEU A CA 1
ATOM 2647 C C . LEU A 1 333 ? 2.052 4.045 21.809 1.00 91.50 333 LEU A C 1
ATOM 2649 O O . LEU A 1 333 ? 1.299 3.093 21.964 1.00 91.50 333 LEU A O 1
ATOM 2653 N N . LEU A 1 334 ? 3.321 4.026 22.231 1.00 89.75 334 LEU A N 1
ATOM 2654 C CA . LEU A 1 334 ? 3.914 2.878 22.926 1.00 89.75 334 LEU A CA 1
ATOM 2655 C C . LEU A 1 334 ? 3.155 2.547 24.215 1.00 89.75 334 LEU A C 1
ATOM 2657 O O . LEU A 1 334 ? 2.718 1.414 24.358 1.00 89.75 334 LEU A O 1
ATOM 2661 N N . GLU A 1 335 ? 2.911 3.518 25.098 1.00 90.06 335 GLU A N 1
ATOM 2662 C CA . GLU A 1 335 ? 2.150 3.294 26.343 1.00 90.06 335 GLU A CA 1
ATOM 2663 C C . GLU A 1 335 ? 0.710 2.799 26.091 1.00 90.06 335 GLU A C 1
ATOM 2665 O O . GLU A 1 335 ? 0.195 1.960 26.828 1.00 90.06 335 GLU A O 1
ATOM 2670 N N . MET A 1 336 ? 0.058 3.287 25.029 1.00 91.19 336 MET A N 1
ATOM 2671 C CA . MET A 1 336 ? -1.292 2.859 24.641 1.00 91.19 336 MET A CA 1
ATOM 2672 C C . MET A 1 336 ? -1.319 1.449 24.021 1.00 91.19 336 MET A C 1
ATOM 2674 O O . MET A 1 336 ? -2.308 0.732 24.166 1.00 91.19 336 MET A O 1
ATOM 2678 N N . LEU A 1 337 ? -0.261 1.061 23.304 1.00 89.38 337 LEU A N 1
ATOM 2679 C CA . LEU A 1 337 ? -0.184 -0.183 22.533 1.00 89.38 337 LEU A CA 1
ATOM 2680 C C . LEU A 1 337 ? 0.476 -1.341 23.297 1.00 89.38 337 LEU A C 1
ATOM 2682 O O . LEU A 1 337 ? 0.188 -2.497 22.999 1.00 89.38 337 LEU A O 1
ATOM 2686 N N . ASP A 1 338 ? 1.343 -1.050 24.267 1.00 86.19 338 ASP A N 1
ATOM 2687 C CA . ASP A 1 338 ? 2.089 -2.036 25.051 1.00 86.19 338 ASP A CA 1
ATOM 2688 C C . ASP A 1 338 ? 1.162 -2.856 25.974 1.00 86.19 338 ASP A C 1
ATOM 2690 O O . ASP A 1 338 ? 0.572 -2.277 26.890 1.00 86.19 338 ASP A O 1
ATOM 2694 N N . PRO A 1 339 ? 1.057 -4.192 25.813 1.00 83.12 339 PRO A N 1
ATOM 2695 C CA . PRO A 1 339 ? 0.263 -5.049 26.697 1.00 83.12 339 PRO A CA 1
ATOM 2696 C C . PRO A 1 339 ? 0.650 -4.998 28.184 1.00 83.12 339 PRO A C 1
ATOM 2698 O O . PRO A 1 339 ? -0.161 -5.397 29.019 1.00 83.12 339 PRO A O 1
ATOM 2701 N N . GLU A 1 340 ? 1.856 -4.533 28.530 1.00 83.88 340 GLU A N 1
ATOM 2702 C CA . GLU A 1 340 ? 2.293 -4.367 29.924 1.00 83.88 340 GLU A CA 1
ATOM 2703 C C . GLU A 1 340 ? 1.824 -3.038 30.545 1.00 83.88 340 GLU A C 1
ATOM 2705 O O . GLU A 1 340 ? 1.613 -2.961 31.755 1.00 83.88 340 GLU A O 1
ATOM 2710 N N . GLN A 1 341 ? 1.613 -1.998 29.728 1.00 86.81 341 GLN A N 1
ATOM 2711 C CA . GLN A 1 341 ? 1.288 -0.638 30.190 1.00 86.81 341 GLN A CA 1
ATOM 2712 C C . GLN A 1 341 ? -0.184 -0.271 29.955 1.00 86.81 341 GLN A C 1
ATOM 2714 O O . GLN A 1 341 ? -0.792 0.422 30.774 1.00 86.81 341 GLN A O 1
ATOM 2719 N N . ASN A 1 342 ? -0.794 -0.780 28.881 1.00 89.38 342 ASN A N 1
ATOM 2720 C CA . ASN A 1 342 ? -2.112 -0.353 28.408 1.00 89.38 342 ASN A CA 1
ATOM 2721 C C . ASN A 1 342 ? -3.281 -0.705 29.349 1.00 89.38 342 ASN A C 1
ATOM 2723 O O . ASN A 1 342 ? -4.357 -0.123 29.231 1.00 89.38 342 ASN A O 1
ATOM 2727 N N . ALA A 1 343 ? -3.072 -1.595 30.323 1.00 89.00 343 ALA A N 1
ATOM 2728 C CA . ALA A 1 343 ? -4.025 -1.869 31.400 1.00 89.00 343 ALA A CA 1
ATOM 2729 C C . ALA A 1 343 ? -4.155 -0.708 32.414 1.00 89.00 343 ALA A C 1
ATOM 2731 O O . ALA A 1 343 ? -5.129 -0.657 33.161 1.00 89.00 343 ALA A O 1
ATOM 2732 N N . ASN A 1 344 ? -3.183 0.213 32.445 1.00 90.75 344 ASN A N 1
ATOM 2733 C CA . ASN A 1 344 ? -3.128 1.366 33.348 1.00 90.75 344 ASN A CA 1
ATOM 2734 C C . ASN A 1 344 ? -2.936 2.695 32.586 1.00 90.75 344 ASN A C 1
ATOM 2736 O O . ASN A 1 344 ? -2.359 3.634 33.132 1.00 90.75 344 ASN A O 1
ATOM 2740 N N . PHE A 1 345 ? -3.397 2.786 31.333 1.00 93.88 345 PHE A N 1
ATOM 2741 C CA . PHE A 1 345 ? -3.193 3.969 30.488 1.00 93.88 345 PHE A CA 1
ATOM 2742 C C . PHE A 1 345 ? -3.736 5.242 31.157 1.00 93.88 345 PHE A C 1
ATOM 2744 O O . PHE A 1 345 ? -4.896 5.272 31.577 1.00 93.88 345 PHE A O 1
ATOM 2751 N N . LEU A 1 346 ? -2.912 6.292 31.239 1.00 92.19 346 LEU A N 1
ATOM 2752 C CA . LEU A 1 346 ? -3.253 7.541 31.926 1.00 92.19 346 LEU A CA 1
ATOM 2753 C C . LEU A 1 346 ? -3.483 8.687 30.930 1.00 92.19 346 LEU A C 1
ATOM 2755 O O . LEU A 1 346 ? -2.542 9.230 30.346 1.00 92.19 346 LEU A O 1
ATOM 2759 N N . ASP A 1 347 ? -4.745 9.094 30.792 1.00 93.44 347 ASP A N 1
ATOM 2760 C CA . ASP A 1 347 ? -5.140 10.313 30.080 1.00 93.44 347 ASP A CA 1
ATOM 2761 C C . ASP A 1 347 ? -4.992 11.540 31.006 1.00 93.44 347 ASP A C 1
ATOM 2763 O O . ASP A 1 347 ? -5.508 11.564 32.125 1.00 93.44 347 ASP A O 1
ATOM 2767 N N . HIS A 1 348 ? -4.285 12.573 30.544 1.00 93.38 348 HIS A N 1
ATOM 2768 C CA . HIS A 1 348 ? -3.960 13.786 31.302 1.00 93.38 348 HIS A CA 1
ATOM 2769 C C . HIS A 1 348 ? -5.172 14.677 31.620 1.00 93.38 348 HIS A C 1
ATOM 2771 O O . HIS A 1 348 ? -5.079 15.547 32.491 1.00 93.38 348 HIS A O 1
ATOM 2777 N N . TYR A 1 349 ? -6.278 14.530 30.886 1.00 93.69 349 TYR A N 1
ATOM 2778 C CA . TYR A 1 349 ? -7.521 15.243 31.161 1.00 93.69 349 TYR A CA 1
ATOM 2779 C C . TYR A 1 349 ? -8.362 14.481 32.184 1.00 93.69 349 TYR A C 1
ATOM 2781 O O . TYR A 1 349 ? -8.959 15.099 33.062 1.00 93.69 349 TYR A O 1
ATOM 2789 N N . LEU A 1 350 ? -8.421 13.151 32.086 1.00 91.25 350 LEU A N 1
ATOM 2790 C CA . LEU A 1 350 ? -9.202 12.330 33.009 1.00 91.25 350 LEU A CA 1
ATOM 2791 C C . LEU A 1 350 ? -8.517 12.089 34.355 1.00 91.25 350 LEU A C 1
ATOM 2793 O O . LEU A 1 350 ? -9.223 12.005 35.357 1.00 91.25 350 LEU A O 1
ATOM 2797 N N . ASP A 1 351 ? -7.184 12.038 34.406 1.00 91.19 351 ASP A N 1
ATOM 2798 C CA . ASP A 1 351 ? -6.409 11.894 35.653 1.00 91.19 351 ASP A CA 1
ATOM 2799 C C . ASP A 1 351 ? -6.746 10.599 36.438 1.00 91.19 351 ASP A C 1
ATOM 2801 O O . ASP A 1 351 ? -6.575 10.509 37.652 1.00 91.19 351 ASP A O 1
ATOM 2805 N N . VAL A 1 352 ? -7.259 9.588 35.725 1.00 90.75 352 VAL A N 1
ATOM 2806 C CA . VAL A 1 352 ? -7.569 8.230 36.200 1.00 90.75 352 VAL A CA 1
ATOM 2807 C C . VAL A 1 352 ? -7.077 7.212 35.172 1.00 90.75 352 VAL A C 1
ATOM 2809 O O . VAL A 1 352 ? -6.993 7.523 33.981 1.00 90.75 352 VAL A O 1
ATOM 2812 N N . THR A 1 353 ? -6.751 5.997 35.616 1.00 91.25 353 THR A N 1
ATOM 2813 C CA . THR A 1 353 ? -6.264 4.939 34.725 1.00 91.25 353 THR A CA 1
ATOM 2814 C C . THR A 1 353 ? -7.403 4.264 33.960 1.00 91.25 353 THR A C 1
ATOM 2816 O O . THR A 1 353 ? -8.530 4.133 34.444 1.00 91.25 353 THR A O 1
ATOM 2819 N N . ILE A 1 354 ? -7.109 3.837 32.732 1.00 91.56 354 ILE A N 1
ATOM 2820 C CA . ILE A 1 354 ? -8.065 3.216 31.815 1.00 91.56 354 ILE A CA 1
ATOM 2821 C C . ILE A 1 354 ? -7.501 1.866 31.358 1.00 91.56 354 ILE A C 1
ATOM 2823 O O . ILE A 1 354 ? -6.409 1.814 30.797 1.00 91.56 354 ILE A O 1
ATOM 2827 N N . ASP A 1 355 ? -8.251 0.779 31.566 1.00 90.12 355 ASP A N 1
ATOM 2828 C CA . ASP A 1 355 ? -7.893 -0.544 31.037 1.00 90.12 355 ASP A CA 1
ATOM 2829 C C . ASP A 1 355 ? -8.196 -0.616 29.536 1.00 90.12 355 ASP A C 1
ATOM 2831 O O . ASP A 1 355 ? -9.354 -0.730 29.124 1.00 90.12 355 ASP A O 1
ATOM 2835 N N . LEU A 1 356 ? -7.145 -0.561 28.717 1.00 91.06 356 LEU A N 1
ATOM 2836 C CA . LEU A 1 356 ? -7.218 -0.737 27.267 1.00 91.06 356 LEU A CA 1
ATOM 2837 C C . LEU A 1 356 ? -6.865 -2.167 26.827 1.00 91.06 356 LEU A C 1
ATOM 2839 O O . LEU A 1 356 ? -6.884 -2.458 25.634 1.00 91.06 356 LEU A O 1
ATOM 2843 N N . SER A 1 357 ? -6.590 -3.096 27.749 1.00 87.81 357 SER A N 1
ATOM 2844 C CA . SER A 1 357 ? -6.031 -4.426 27.439 1.00 87.81 357 SER A CA 1
ATOM 2845 C C . SER A 1 357 ? -6.999 -5.408 26.746 1.00 87.81 357 SER A C 1
ATOM 2847 O O . SER A 1 357 ? -6.656 -6.573 26.523 1.00 87.81 357 SER A O 1
ATOM 2849 N N . LYS A 1 358 ? -8.210 -4.943 26.408 1.00 88.31 358 LYS A N 1
ATOM 2850 C CA . LYS A 1 358 ? -9.242 -5.628 25.601 1.00 88.31 358 LYS A CA 1
ATOM 2851 C C . LYS A 1 358 ? -9.510 -4.944 24.249 1.00 88.31 358 LYS A C 1
ATOM 2853 O O . LYS A 1 358 ? -10.260 -5.479 23.426 1.00 88.31 358 LYS A O 1
ATOM 2858 N N . VAL A 1 359 ? -8.928 -3.769 24.012 1.00 90.56 359 VAL A N 1
ATOM 2859 C CA . VAL A 1 359 ? -9.018 -3.018 22.751 1.00 90.56 359 VAL A CA 1
ATOM 2860 C C . VAL A 1 359 ? -8.184 -3.741 21.696 1.00 90.56 359 VAL A C 1
ATOM 2862 O O . VAL A 1 359 ? -7.048 -4.128 21.961 1.00 90.56 359 VAL A O 1
ATOM 2865 N N . LEU A 1 360 ? -8.738 -3.932 20.497 1.00 90.81 360 LEU A N 1
ATOM 2866 C CA . LEU A 1 360 ? -7.984 -4.506 19.383 1.00 90.81 360 LEU A CA 1
ATOM 2867 C C . LEU A 1 360 ? -7.347 -3.377 18.574 1.00 90.81 360 LEU A C 1
ATOM 2869 O O . LEU A 1 360 ? -8.048 -2.619 17.906 1.00 90.81 360 LEU A O 1
ATOM 2873 N N . PHE A 1 361 ? -6.023 -3.272 18.633 1.00 92.56 361 PHE A N 1
ATOM 2874 C CA . PHE A 1 361 ? -5.263 -2.262 17.906 1.00 92.56 361 PHE A CA 1
ATOM 2875 C C . PHE A 1 361 ? -4.818 -2.778 16.536 1.00 92.56 361 PHE A C 1
ATOM 2877 O O . PHE A 1 361 ? -4.175 -3.825 16.434 1.00 92.56 361 PHE A O 1
ATOM 2884 N N . ILE A 1 362 ? -5.123 -2.009 15.490 1.00 94.75 362 ILE A N 1
ATOM 2885 C CA . ILE A 1 362 ? -4.599 -2.211 14.137 1.00 94.75 362 ILE A CA 1
ATOM 2886 C C . ILE A 1 362 ? -3.939 -0.912 13.671 1.00 94.75 362 ILE A C 1
ATOM 2888 O O . ILE A 1 362 ? -4.535 0.161 13.746 1.00 94.75 362 ILE A O 1
ATOM 2892 N N . CYS A 1 363 ? -2.722 -1.008 13.151 1.00 95.31 363 CYS A N 1
ATOM 2893 C CA . CYS A 1 363 ? -1.979 0.090 12.541 1.00 95.31 363 CYS A CA 1
ATOM 2894 C C . CYS A 1 363 ? -1.968 -0.031 11.010 1.00 95.31 363 CYS A C 1
ATOM 2896 O O . CYS A 1 363 ? -2.095 -1.127 10.459 1.00 95.31 363 CYS A O 1
ATOM 2898 N N . THR A 1 364 ? -1.781 1.088 10.307 1.00 95.44 364 THR A N 1
ATOM 2899 C CA . THR A 1 364 ? -1.473 1.086 8.868 1.00 95.44 364 THR A CA 1
ATOM 2900 C C . THR A 1 364 ? -0.260 1.962 8.558 1.00 95.44 364 THR A C 1
ATOM 2902 O O . THR A 1 364 ? -0.110 3.062 9.090 1.00 95.44 364 THR A O 1
ATOM 2905 N N . ALA A 1 365 ? 0.591 1.479 7.656 1.00 93.19 365 ALA A N 1
ATOM 2906 C CA . ALA A 1 365 ? 1.776 2.169 7.156 1.00 93.19 365 ALA A CA 1
ATOM 2907 C C . ALA A 1 365 ? 1.857 2.059 5.625 1.00 93.19 365 ALA A C 1
ATOM 2909 O O . ALA A 1 365 ? 1.189 1.220 5.010 1.00 93.19 365 ALA A O 1
ATOM 2910 N N . ASN A 1 366 ? 2.675 2.897 4.987 1.00 89.50 366 ASN A N 1
ATOM 2911 C CA . ASN A 1 366 ? 2.964 2.813 3.552 1.00 89.50 366 ASN A CA 1
ATOM 2912 C C . ASN A 1 366 ? 4.426 2.454 3.259 1.00 89.50 366 ASN A C 1
ATOM 2914 O O . ASN A 1 366 ? 4.691 1.802 2.253 1.00 89.50 366 ASN A O 1
ATOM 2918 N N . VAL A 1 367 ? 5.343 2.835 4.151 1.00 84.75 367 VAL A N 1
ATOM 2919 C CA . VAL A 1 367 ? 6.785 2.548 4.101 1.00 84.75 367 VAL A CA 1
ATOM 2920 C C . VAL A 1 367 ? 7.208 1.970 5.460 1.00 84.75 367 VAL A C 1
ATOM 2922 O O . VAL A 1 367 ? 6.658 2.365 6.488 1.00 84.75 367 VAL A O 1
ATOM 2925 N N . LYS A 1 368 ? 8.124 0.993 5.476 1.00 87.38 368 LYS A N 1
ATOM 2926 C CA . LYS A 1 368 ? 8.500 0.223 6.682 1.00 87.38 368 LYS A CA 1
ATOM 2927 C C . LYS A 1 368 ? 9.567 0.940 7.504 1.00 87.38 368 LYS A C 1
ATOM 2929 O O . LYS A 1 368 ? 9.551 0.921 8.730 1.00 87.38 368 LYS A O 1
ATOM 2934 N N . GLU A 1 369 ? 10.474 1.588 6.789 1.00 84.50 369 GLU A N 1
ATOM 2935 C CA . GLU A 1 369 ? 11.694 2.241 7.253 1.00 84.50 369 GLU A CA 1
ATOM 2936 C C . GLU A 1 369 ? 11.399 3.527 8.040 1.00 84.50 369 GLU A C 1
ATOM 2938 O O . GLU A 1 369 ? 12.214 3.967 8.847 1.00 84.50 369 GLU A O 1
ATOM 2943 N N . SER A 1 370 ? 10.223 4.125 7.823 1.00 86.38 370 SER A N 1
ATOM 2944 C CA . SER A 1 370 ? 9.743 5.322 8.520 1.00 86.38 370 SER A CA 1
ATOM 2945 C C . SER A 1 370 ? 8.891 5.027 9.762 1.00 86.38 370 SER A C 1
ATOM 2947 O O . SER A 1 370 ? 8.559 5.958 10.496 1.00 86.38 370 SER A O 1
ATOM 2949 N N . ILE A 1 371 ? 8.558 3.760 10.040 1.00 90.81 371 ILE A N 1
ATOM 2950 C CA . ILE A 1 371 ? 7.899 3.367 11.295 1.00 90.81 371 ILE A CA 1
ATOM 2951 C C . ILE A 1 371 ? 8.934 3.457 12.433 1.00 90.81 371 ILE A C 1
ATOM 2953 O O . ILE A 1 371 ? 10.018 2.885 12.296 1.00 90.81 371 ILE A O 1
ATOM 2957 N N . PRO A 1 372 ? 8.638 4.119 13.571 1.00 89.25 372 PRO A N 1
ATOM 2958 C CA . PRO A 1 372 ? 9.549 4.144 14.713 1.00 89.25 372 PRO A CA 1
ATOM 2959 C C . PRO A 1 372 ? 9.906 2.732 15.190 1.00 89.25 372 PRO A C 1
ATOM 2961 O O . PRO A 1 372 ? 9.028 1.922 15.479 1.00 89.25 372 PRO A O 1
ATOM 2964 N N . GLU A 1 373 ? 11.200 2.448 15.304 1.00 88.94 373 GLU A N 1
ATOM 2965 C CA . GLU A 1 373 ? 11.739 1.120 15.624 1.00 88.94 373 GLU A CA 1
ATOM 2966 C C . GLU A 1 373 ? 11.131 0.468 16.889 1.00 88.94 373 GLU A C 1
ATOM 2968 O O . GLU A 1 373 ? 10.654 -0.663 16.782 1.00 88.94 373 GLU A O 1
ATOM 2973 N N . PRO A 1 374 ? 10.961 1.171 18.032 1.00 88.12 374 PRO A N 1
ATOM 2974 C CA . PRO A 1 374 ? 10.314 0.586 19.212 1.00 88.12 374 PRO A CA 1
ATOM 2975 C C . PRO A 1 374 ? 8.841 0.190 19.013 1.00 88.12 374 PRO A C 1
ATOM 2977 O O . PRO A 1 374 ? 8.338 -0.660 19.747 1.00 88.12 374 PRO A O 1
ATOM 2980 N N . LEU A 1 375 ? 8.136 0.809 18.054 1.00 88.44 375 LEU A N 1
ATOM 2981 C CA . LEU A 1 375 ? 6.777 0.420 17.652 1.00 88.44 375 LEU A CA 1
ATOM 2982 C C . LEU A 1 375 ? 6.826 -0.766 16.682 1.00 88.44 375 LEU A C 1
ATOM 2984 O O . LEU A 1 375 ? 6.103 -1.743 16.870 1.00 88.44 375 LEU A O 1
ATOM 2988 N N . ARG A 1 376 ? 7.702 -0.687 15.673 1.00 89.81 376 ARG A N 1
ATOM 2989 C CA . ARG A 1 376 ? 7.893 -1.697 14.623 1.00 89.81 376 ARG A CA 1
ATOM 2990 C C . ARG A 1 376 ? 8.159 -3.086 15.208 1.00 89.81 376 ARG A C 1
ATOM 2992 O O . ARG A 1 376 ? 7.530 -4.048 14.783 1.00 89.81 376 ARG A O 1
ATOM 2999 N N . ASP A 1 377 ? 9.026 -3.177 16.211 1.00 86.88 377 ASP A N 1
ATOM 3000 C CA . ASP A 1 377 ? 9.461 -4.457 16.788 1.00 86.88 377 ASP A CA 1
ATOM 3001 C C . ASP A 1 377 ? 8.390 -5.113 17.689 1.00 86.88 377 ASP A C 1
ATOM 3003 O O . ASP A 1 377 ? 8.473 -6.298 18.014 1.00 86.88 377 ASP A O 1
ATOM 3007 N N . ARG A 1 378 ? 7.343 -4.359 18.057 1.00 86.12 378 ARG A N 1
ATOM 3008 C CA . ARG A 1 378 ? 6.160 -4.835 18.802 1.00 86.12 378 ARG A CA 1
ATOM 3009 C C . ARG A 1 378 ? 4.975 -5.183 17.887 1.00 86.12 378 ARG A C 1
ATOM 3011 O O . ARG A 1 378 ? 3.976 -5.733 18.357 1.00 86.12 378 ARG A O 1
ATOM 3018 N N . MET A 1 379 ? 5.073 -4.874 16.593 1.00 89.69 379 MET A N 1
ATOM 3019 C CA . MET A 1 379 ? 4.025 -5.097 15.597 1.00 89.69 379 MET A CA 1
ATOM 3020 C C . MET A 1 379 ? 4.241 -6.391 14.810 1.00 89.69 379 MET A C 1
ATOM 3022 O O . MET A 1 379 ? 5.360 -6.764 14.464 1.00 89.69 379 MET A O 1
ATOM 3026 N N . GLU A 1 380 ? 3.144 -7.055 14.459 1.00 89.50 380 GLU A N 1
ATOM 3027 C CA . GLU A 1 380 ? 3.131 -8.061 13.403 1.00 89.50 380 GLU A CA 1
ATOM 3028 C C . GLU A 1 380 ? 2.808 -7.372 12.074 1.00 89.50 380 GLU A C 1
ATOM 3030 O O . GLU A 1 380 ? 1.694 -6.890 11.856 1.00 89.50 380 GLU A O 1
ATOM 3035 N N . ILE A 1 381 ? 3.820 -7.263 11.212 1.00 90.75 381 ILE A N 1
ATOM 3036 C CA . ILE A 1 381 ? 3.717 -6.577 9.922 1.00 90.75 381 ILE A CA 1
ATOM 3037 C C . ILE A 1 381 ? 3.122 -7.538 8.891 1.00 90.75 381 ILE A C 1
ATOM 3039 O O . ILE A 1 381 ? 3.654 -8.625 8.672 1.00 90.75 381 ILE A O 1
ATOM 3043 N N . ILE A 1 382 ? 2.033 -7.116 8.250 1.00 91.69 382 ILE A N 1
ATOM 3044 C CA . ILE A 1 382 ? 1.353 -7.843 7.177 1.00 91.69 382 ILE A CA 1
ATOM 3045 C C . ILE A 1 382 ? 1.431 -6.992 5.906 1.00 91.69 382 ILE A C 1
ATOM 3047 O O . ILE A 1 382 ? 0.861 -5.899 5.840 1.00 91.69 382 ILE A O 1
ATOM 3051 N N . ASP A 1 383 ? 2.140 -7.496 4.897 1.00 87.19 383 ASP A N 1
ATOM 3052 C CA . ASP A 1 383 ? 2.388 -6.792 3.639 1.00 87.19 383 ASP A CA 1
ATOM 3053 C C . ASP A 1 383 ? 1.187 -6.869 2.681 1.00 87.19 383 ASP A C 1
ATOM 3055 O O . ASP A 1 383 ? 0.879 -7.900 2.079 1.00 87.19 383 ASP A O 1
ATOM 3059 N N . VAL A 1 384 ? 0.500 -5.737 2.513 1.00 87.88 384 VAL A N 1
ATOM 3060 C CA . VAL A 1 384 ? -0.645 -5.578 1.613 1.00 87.88 384 VAL A CA 1
ATOM 3061 C C . VAL A 1 384 ? -0.165 -5.072 0.253 1.00 87.88 384 VAL A C 1
ATOM 3063 O O . VAL A 1 384 ? 0.035 -3.879 0.020 1.00 87.88 384 VAL A O 1
ATOM 3066 N N . SER A 1 385 ? 0.039 -6.019 -0.653 1.00 81.94 385 SER A N 1
ATOM 3067 C CA . SER A 1 385 ? 0.569 -5.806 -2.002 1.00 81.94 385 SER A CA 1
ATOM 3068 C C . SER A 1 385 ? -0.379 -5.041 -2.948 1.00 81.94 385 SER A C 1
ATOM 3070 O O . SER A 1 385 ? -1.570 -4.869 -2.690 1.00 81.94 385 SER A O 1
ATOM 3072 N N . GLY A 1 386 ? 0.175 -4.541 -4.061 1.00 82.31 386 GLY A N 1
ATOM 3073 C CA . GLY A 1 386 ? -0.583 -3.869 -5.123 1.00 82.31 386 GLY A CA 1
ATOM 3074 C C . GLY A 1 386 ? -1.349 -4.827 -6.045 1.00 82.31 386 GLY A C 1
ATOM 3075 O O . GLY A 1 386 ? -0.987 -5.998 -6.176 1.00 82.31 386 GLY A O 1
ATOM 3076 N N . TYR A 1 387 ? -2.372 -4.294 -6.721 1.00 84.62 387 TYR A N 1
ATOM 3077 C CA . TYR A 1 387 ? -3.291 -5.051 -7.579 1.00 84.62 387 TYR A CA 1
ATOM 3078 C C . TYR A 1 387 ? -2.896 -5.026 -9.065 1.00 84.62 387 TYR A C 1
ATOM 3080 O O . TYR A 1 387 ? -2.572 -3.973 -9.626 1.00 84.62 387 TYR A O 1
ATOM 3088 N N . VAL A 1 388 ? -3.028 -6.167 -9.739 1.00 82.75 388 VAL A N 1
ATOM 3089 C CA . VAL A 1 388 ? -2.904 -6.333 -11.197 1.00 82.75 388 VAL A CA 1
ATOM 3090 C C . VAL A 1 388 ? -4.193 -5.882 -11.905 1.00 82.75 388 VAL A C 1
ATOM 3092 O O . VAL A 1 388 ? -5.263 -5.828 -11.306 1.00 82.75 388 VAL A O 1
ATOM 3095 N N . ALA A 1 389 ? -4.114 -5.529 -13.194 1.00 83.06 389 ALA A N 1
ATOM 3096 C CA . ALA A 1 389 ? -5.224 -4.935 -13.951 1.00 83.06 389 ALA A CA 1
ATOM 3097 C C . ALA A 1 389 ? -6.544 -5.738 -13.900 1.00 83.06 389 ALA A C 1
ATOM 3099 O O . ALA A 1 389 ? -7.611 -5.140 -13.769 1.00 83.06 389 ALA A O 1
ATOM 3100 N N . ASP A 1 390 ? -6.483 -7.073 -13.948 1.00 83.94 390 ASP A N 1
ATOM 3101 C CA . ASP A 1 390 ? -7.665 -7.937 -13.823 1.00 83.94 390 ASP A CA 1
ATOM 3102 C C . ASP A 1 390 ? -8.289 -7.895 -12.421 1.00 83.94 390 ASP A C 1
ATOM 3104 O O . ASP A 1 390 ? -9.510 -7.805 -12.292 1.00 83.94 390 ASP A O 1
ATOM 3108 N N . GLU A 1 391 ? -7.464 -7.879 -11.370 1.00 87.19 391 GLU A N 1
ATOM 3109 C CA . GLU A 1 391 ? -7.924 -7.702 -9.988 1.00 87.19 391 GLU A CA 1
ATOM 3110 C C . GLU A 1 391 ? -8.577 -6.327 -9.819 1.00 87.19 391 GLU A C 1
ATOM 3112 O O . GLU A 1 391 ? -9.672 -6.227 -9.274 1.00 87.19 391 GLU A O 1
ATOM 3117 N N . LYS A 1 392 ? -7.965 -5.268 -10.369 1.00 90.94 392 LYS A N 1
ATOM 3118 C CA . LYS A 1 392 ? -8.521 -3.908 -10.347 1.00 90.94 392 LYS A CA 1
ATOM 3119 C C . LYS A 1 392 ? -9.874 -3.807 -11.047 1.00 90.94 392 LYS A C 1
ATOM 3121 O O . LYS A 1 392 ? -10.755 -3.127 -10.528 1.00 90.94 392 LYS A O 1
ATOM 3126 N N . ARG A 1 393 ? -10.061 -4.477 -12.191 1.00 91.69 393 ARG A N 1
ATOM 3127 C CA . ARG A 1 393 ? -11.363 -4.554 -12.879 1.00 91.69 393 ARG A CA 1
ATOM 3128 C C . ARG A 1 393 ? -12.403 -5.244 -11.995 1.00 91.69 393 ARG A C 1
ATOM 3130 O O . ARG A 1 393 ? -13.514 -4.739 -11.858 1.00 91.69 393 ARG A O 1
ATOM 3137 N N . ASN A 1 394 ? -12.044 -6.363 -11.370 1.00 91.62 394 ASN A N 1
ATOM 3138 C CA . ASN A 1 394 ? -12.961 -7.116 -10.516 1.00 91.62 394 ASN A CA 1
ATOM 3139 C C . ASN A 1 394 ? -13.322 -6.320 -9.243 1.00 91.62 394 ASN A C 1
ATOM 3141 O O . ASN A 1 394 ? -14.499 -6.184 -8.927 1.00 91.62 394 ASN A O 1
ATOM 3145 N N . ILE A 1 395 ? -12.349 -5.674 -8.590 1.00 93.12 395 ILE A N 1
ATOM 3146 C CA . ILE A 1 395 ? -12.560 -4.748 -7.459 1.00 93.12 395 ILE A CA 1
ATOM 3147 C C . ILE A 1 395 ? -13.442 -3.555 -7.863 1.00 93.12 395 ILE A C 1
ATOM 3149 O O . ILE A 1 395 ? -14.335 -3.152 -7.113 1.00 93.12 395 ILE A O 1
ATOM 3153 N N . ALA A 1 396 ? -13.222 -2.990 -9.054 1.00 94.06 396 ALA A N 1
ATOM 3154 C CA . ALA A 1 396 ? -14.020 -1.880 -9.562 1.00 94.06 396 ALA A CA 1
ATOM 3155 C C . ALA A 1 396 ? -15.485 -2.272 -9.785 1.00 94.06 396 ALA A C 1
ATOM 3157 O O . ALA A 1 396 ? -16.371 -1.518 -9.387 1.00 94.06 396 ALA A O 1
ATOM 3158 N N . LYS A 1 397 ? -15.738 -3.455 -10.360 1.00 92.12 397 LYS A N 1
ATOM 3159 C CA . LYS A 1 397 ? -17.088 -4.007 -10.538 1.00 92.12 397 LYS A CA 1
ATOM 3160 C C . LYS A 1 397 ? -17.778 -4.329 -9.215 1.00 92.12 397 LYS A C 1
ATOM 3162 O O . LYS A 1 397 ? -18.899 -3.882 -9.009 1.00 92.12 397 LYS A O 1
ATOM 3167 N N . SER A 1 398 ? -17.126 -5.094 -8.339 1.00 91.50 398 SER A N 1
ATOM 3168 C CA . SER A 1 398 ? -17.763 -5.638 -7.133 1.00 91.50 398 SER A CA 1
ATOM 3169 C C . SER A 1 398 ? -17.957 -4.609 -6.020 1.00 91.50 398 SER A C 1
ATOM 3171 O O . SER A 1 398 ? -18.891 -4.747 -5.238 1.00 91.50 398 SER A O 1
ATOM 3173 N N . TYR A 1 399 ? -17.102 -3.580 -5.939 1.00 91.81 399 TYR A N 1
ATOM 3174 C CA . TYR A 1 399 ? -17.097 -2.653 -4.798 1.00 91.81 399 TYR A CA 1
ATOM 3175 C C . TYR A 1 399 ? -17.176 -1.181 -5.197 1.00 91.81 399 TYR A C 1
ATOM 3177 O O . TYR A 1 399 ? -18.016 -0.455 -4.667 1.00 91.81 399 TYR A O 1
ATOM 3185 N N . LEU A 1 400 ? -16.325 -0.716 -6.121 1.00 93.12 400 LEU A N 1
ATOM 3186 C CA . LEU A 1 400 ? -16.242 0.724 -6.409 1.00 93.12 400 LEU A CA 1
ATOM 3187 C C . LEU A 1 400 ? -17.492 1.239 -7.131 1.00 93.12 400 LEU A C 1
ATOM 3189 O O . LEU A 1 400 ? -18.003 2.292 -6.766 1.00 93.12 400 LEU A O 1
ATOM 3193 N N . VAL A 1 401 ? -17.999 0.505 -8.127 1.00 93.56 401 VAL A N 1
ATOM 3194 C CA . VAL A 1 401 ? -19.211 0.888 -8.867 1.00 93.56 401 VAL A CA 1
ATOM 3195 C C . VAL A 1 401 ? -20.450 0.910 -7.955 1.00 93.56 401 VAL A C 1
ATOM 3197 O O . VAL A 1 401 ? -21.072 1.969 -7.904 1.00 93.56 401 VAL A O 1
ATOM 3200 N N . PRO A 1 402 ? -20.781 -0.136 -7.166 1.00 92.44 402 PRO A N 1
ATOM 3201 C CA . PRO A 1 402 ? -21.895 -0.083 -6.212 1.00 92.44 402 PRO A CA 1
ATOM 3202 C C . PRO A 1 402 ? -21.811 1.084 -5.216 1.00 92.44 402 PRO A C 1
ATOM 3204 O O . PRO A 1 402 ? -22.785 1.814 -5.049 1.00 92.44 402 PRO A O 1
ATOM 3207 N N . GLN A 1 403 ? -20.636 1.329 -4.623 1.00 91.25 403 GLN A N 1
ATOM 3208 C CA . GLN A 1 403 ? -20.437 2.445 -3.685 1.00 91.25 403 GLN A CA 1
ATOM 3209 C C . GLN A 1 403 ? -20.613 3.819 -4.351 1.00 91.25 403 GLN A C 1
ATOM 3211 O O . GLN A 1 403 ? -21.078 4.761 -3.713 1.00 91.25 403 GLN A O 1
ATOM 3216 N N . ILE A 1 404 ? -20.241 3.955 -5.627 1.00 92.75 404 ILE A N 1
ATOM 3217 C CA . ILE A 1 404 ? -20.386 5.204 -6.386 1.00 92.75 404 ILE A CA 1
ATOM 3218 C C . ILE A 1 404 ? -21.832 5.400 -6.866 1.00 92.75 404 ILE A C 1
ATOM 3220 O O . ILE A 1 404 ? -22.308 6.534 -6.858 1.00 92.75 404 ILE A O 1
ATOM 3224 N N . LEU A 1 405 ? -22.554 4.333 -7.224 1.00 91.19 405 LEU A N 1
ATOM 3225 C CA . LEU A 1 405 ? -23.993 4.380 -7.521 1.00 91.19 405 LEU A CA 1
ATOM 3226 C C . LEU A 1 405 ? -24.779 4.888 -6.300 1.00 91.19 405 LEU A C 1
ATOM 3228 O O . LEU A 1 405 ? -25.504 5.876 -6.411 1.00 91.19 405 LEU A O 1
ATOM 3232 N N . GLU A 1 406 ? -24.539 4.305 -5.119 1.00 90.12 406 GLU A N 1
ATOM 3233 C CA . GLU A 1 406 ? -25.127 4.741 -3.841 1.00 90.12 406 GLU A CA 1
ATOM 3234 C C . GLU A 1 406 ? -24.825 6.224 -3.544 1.00 90.12 406 GLU A C 1
ATOM 3236 O O . GLU A 1 406 ? -25.731 7.000 -3.248 1.00 90.12 406 GLU A O 1
ATOM 3241 N N . GLN A 1 407 ? -23.567 6.652 -3.698 1.00 89.50 407 GLN A N 1
ATOM 3242 C CA . GLN A 1 407 ? -23.141 8.039 -3.443 1.00 89.50 407 GLN A CA 1
ATOM 3243 C C . GLN A 1 407 ? -23.648 9.061 -4.473 1.00 89.50 407 GLN A C 1
ATOM 3245 O O . GLN A 1 407 ? -23.665 10.256 -4.177 1.00 89.50 407 GLN A O 1
ATOM 3250 N N . THR A 1 408 ? -24.028 8.629 -5.679 1.00 87.69 408 THR A N 1
ATOM 3251 C CA . THR A 1 408 ? -24.525 9.516 -6.749 1.00 87.69 408 THR A CA 1
ATOM 3252 C C . THR A 1 408 ? -26.043 9.477 -6.925 1.00 87.69 408 THR A C 1
ATOM 3254 O O . THR A 1 408 ? -26.575 10.302 -7.665 1.00 87.69 408 THR A O 1
ATOM 3257 N N . GLY A 1 409 ? -26.748 8.555 -6.258 1.00 85.88 409 GLY A N 1
ATOM 3258 C CA . GLY A 1 409 ? -28.194 8.360 -6.417 1.00 85.88 409 GLY A CA 1
ATOM 3259 C C . GLY A 1 409 ? -28.599 7.790 -7.784 1.00 85.88 409 GLY A C 1
ATOM 3260 O O . GLY A 1 409 ? -29.764 7.870 -8.168 1.00 85.88 409 GLY A O 1
ATOM 3261 N N . VAL A 1 410 ? -27.643 7.240 -8.537 1.00 86.25 410 VAL A N 1
ATOM 3262 C CA . VAL A 1 410 ? -27.857 6.670 -9.872 1.00 86.25 410 VAL A CA 1
ATOM 3263 C C . VAL A 1 410 ? -28.220 5.192 -9.736 1.00 86.25 410 VAL A C 1
ATOM 3265 O O . VAL A 1 410 ? -27.532 4.447 -9.043 1.00 86.25 410 VAL A O 1
ATOM 3268 N N . THR A 1 411 ? -29.273 4.739 -10.420 1.00 86.44 411 THR A N 1
ATOM 3269 C CA . THR A 1 411 ? -29.602 3.307 -10.502 1.00 86.44 411 THR A CA 1
ATOM 3270 C C . THR A 1 411 ? -28.726 2.597 -11.534 1.00 86.44 411 THR A C 1
ATOM 3272 O O . THR A 1 411 ? -28.355 3.171 -12.561 1.00 86.44 411 THR A O 1
ATOM 3275 N N . GLN A 1 412 ? -28.399 1.330 -11.270 1.00 81.62 412 GLN A N 1
ATOM 3276 C CA . GLN A 1 412 ? -27.458 0.542 -12.076 1.00 81.62 412 GLN A CA 1
ATOM 3277 C C . GLN A 1 412 ? -27.892 0.389 -13.546 1.00 81.62 412 GLN A C 1
ATOM 3279 O O . GLN A 1 412 ? -27.045 0.302 -14.432 1.00 81.62 412 GLN A O 1
ATOM 3284 N N . ASP A 1 413 ? -29.197 0.420 -13.818 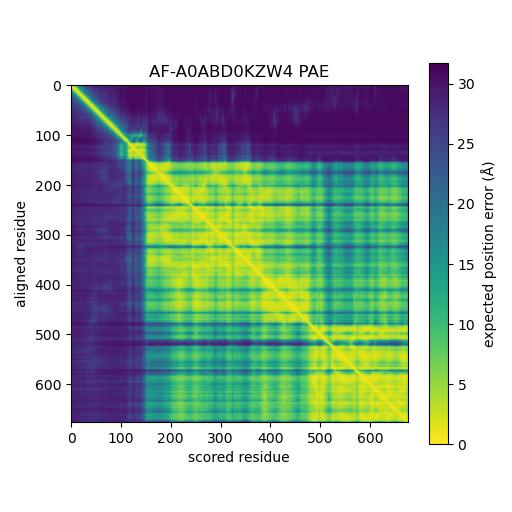1.00 84.94 413 ASP A N 1
ATOM 3285 C CA . ASP A 1 413 ? -29.768 0.312 -15.166 1.00 84.94 413 ASP A CA 1
ATOM 3286 C C . ASP A 1 413 ? -29.550 1.578 -16.011 1.00 84.94 413 ASP A C 1
ATOM 3288 O O . ASP A 1 413 ? -29.494 1.508 -17.238 1.00 84.94 413 ASP A O 1
ATOM 3292 N N . LYS A 1 414 ? -29.399 2.746 -15.365 1.00 87.88 414 LYS A N 1
ATOM 3293 C CA . LYS A 1 414 ? -29.273 4.041 -16.050 1.00 87.88 414 LYS A CA 1
ATOM 3294 C C . LYS A 1 414 ? -27.859 4.371 -16.511 1.00 87.88 414 LYS A C 1
ATOM 3296 O O . LYS A 1 414 ? -27.712 5.198 -17.408 1.00 87.88 414 LYS A O 1
ATOM 3301 N N . VAL A 1 415 ? -26.817 3.777 -15.924 1.00 89.25 415 VAL A N 1
ATOM 3302 C CA . VAL A 1 415 ? -25.423 4.051 -16.318 1.00 89.25 415 VAL A CA 1
ATOM 3303 C C . VAL A 1 415 ? -24.606 2.768 -16.387 1.00 89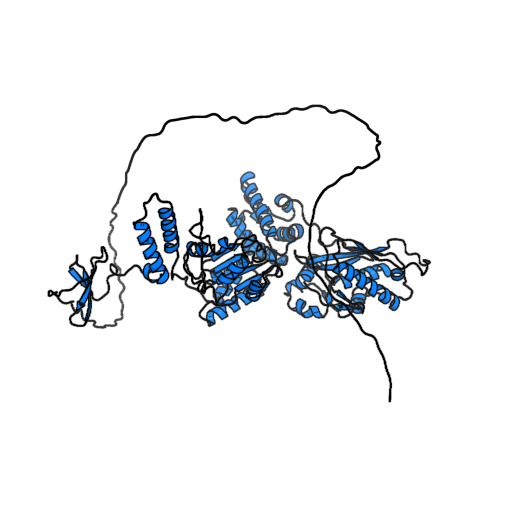.25 415 VAL A C 1
ATOM 3305 O O . VAL A 1 415 ? -24.325 2.141 -15.368 1.00 89.25 415 VAL A O 1
ATOM 3308 N N . LYS A 1 416 ? -24.163 2.413 -17.598 1.00 90.56 416 LYS A N 1
ATOM 3309 C CA . LYS A 1 416 ? -23.439 1.168 -17.879 1.00 90.56 416 LYS A CA 1
ATOM 3310 C C . LYS A 1 416 ? -22.029 1.445 -18.395 1.00 90.56 416 LYS A C 1
ATOM 3312 O O . LYS A 1 416 ? -21.839 1.762 -19.565 1.00 90.56 416 LYS A O 1
ATOM 3317 N N . LEU A 1 417 ? -21.025 1.278 -17.534 1.00 92.75 417 LEU A N 1
ATOM 3318 C CA . LEU A 1 417 ? -19.613 1.283 -17.934 1.00 92.75 417 LEU A CA 1
ATOM 3319 C C . LEU A 1 417 ? -19.214 -0.100 -18.472 1.00 92.75 417 LEU A C 1
ATOM 3321 O O . LEU A 1 417 ? -19.349 -1.100 -17.768 1.00 92.75 417 LEU A O 1
ATOM 3325 N N . THR A 1 418 ? -18.726 -0.166 -19.710 1.00 93.19 418 THR A N 1
ATOM 3326 C CA . THR A 1 418 ? -18.342 -1.435 -20.355 1.00 93.19 418 THR A CA 1
ATOM 3327 C C . THR A 1 418 ? -16.982 -1.964 -19.880 1.00 93.19 418 THR A C 1
ATOM 3329 O O . THR A 1 418 ? -16.103 -1.211 -19.457 1.00 93.19 418 THR A O 1
ATOM 3332 N N . ASP A 1 419 ? -16.772 -3.280 -19.986 1.00 91.31 419 ASP A N 1
ATOM 3333 C CA . ASP A 1 419 ? -15.511 -3.948 -19.631 1.00 91.31 419 ASP A CA 1
ATOM 3334 C C . ASP A 1 419 ? -14.313 -3.445 -20.447 1.00 91.31 419 ASP A C 1
ATOM 3336 O O . ASP A 1 419 ? -13.211 -3.303 -19.915 1.00 91.31 419 ASP A O 1
ATOM 3340 N N . THR A 1 420 ? -14.514 -3.160 -21.734 1.00 92.38 420 THR A N 1
ATOM 3341 C CA . THR A 1 420 ? -13.484 -2.609 -22.625 1.00 92.38 420 THR A CA 1
ATOM 3342 C C . THR A 1 420 ? -13.103 -1.192 -22.202 1.00 92.38 420 THR A C 1
ATOM 3344 O O . THR A 1 420 ? -11.915 -0.921 -22.021 1.00 92.38 420 THR A O 1
ATOM 3347 N N . ALA A 1 421 ? -14.087 -0.330 -21.920 1.00 93.19 421 ALA A N 1
ATOM 3348 C CA . ALA A 1 421 ? -13.864 1.004 -21.365 1.00 93.19 421 ALA A CA 1
ATOM 3349 C C . ALA A 1 421 ? -13.164 0.959 -19.997 1.00 93.19 421 ALA A C 1
ATOM 3351 O O . ALA A 1 421 ? -12.230 1.720 -19.759 1.00 93.19 421 ALA A O 1
ATOM 3352 N N . MET A 1 422 ? -13.549 0.038 -19.107 1.00 93.44 422 MET A N 1
ATOM 3353 C CA . MET A 1 422 ? -12.916 -0.123 -17.793 1.00 93.44 422 MET A CA 1
ATOM 3354 C C . MET A 1 422 ? -11.459 -0.603 -17.908 1.00 93.44 422 MET A C 1
ATOM 3356 O O . MET A 1 422 ? -10.583 -0.072 -17.225 1.00 93.44 422 MET A O 1
ATOM 3360 N N . ASN A 1 423 ? -11.169 -1.555 -18.802 1.00 90.94 423 ASN A N 1
ATOM 3361 C CA . ASN A 1 423 ? -9.799 -1.992 -19.087 1.00 90.94 423 ASN A CA 1
ATOM 3362 C C . ASN A 1 423 ? -8.949 -0.855 -19.699 1.00 90.94 423 ASN A C 1
ATOM 3364 O O . ASN A 1 423 ? -7.786 -0.697 -19.324 1.00 90.94 423 ASN A O 1
ATOM 3368 N N . LEU A 1 424 ? -9.519 -0.045 -20.601 1.00 90.00 424 LEU A N 1
ATOM 3369 C CA . LEU A 1 424 ? -8.864 1.135 -21.181 1.00 90.00 424 LEU A CA 1
ATOM 3370 C C . LEU A 1 424 ? -8.595 2.215 -20.120 1.00 90.00 424 LEU A C 1
ATOM 3372 O O . LEU A 1 424 ? -7.491 2.750 -20.051 1.00 90.00 424 LEU A O 1
ATOM 3376 N N . LEU A 1 425 ? -9.562 2.477 -19.239 1.00 92.38 425 LEU A N 1
ATOM 3377 C CA . LEU A 1 425 ? -9.444 3.409 -18.117 1.00 92.38 425 LEU A CA 1
ATOM 3378 C C . LEU A 1 425 ? -8.295 3.000 -17.179 1.00 92.38 425 LEU A C 1
ATOM 3380 O O . LEU A 1 425 ? -7.430 3.821 -16.864 1.00 92.38 425 LEU A O 1
ATOM 3384 N N . ILE A 1 426 ? -8.233 1.720 -16.795 1.00 90.38 426 ILE A N 1
ATOM 3385 C CA . ILE A 1 426 ? -7.157 1.178 -15.951 1.00 90.38 426 ILE A CA 1
ATOM 3386 C C . ILE A 1 426 ? -5.784 1.358 -16.621 1.00 90.38 426 ILE A C 1
ATOM 3388 O O . ILE A 1 426 ? -4.846 1.803 -15.960 1.00 90.38 426 ILE A O 1
ATOM 3392 N N . LYS A 1 427 ? -5.659 1.063 -17.923 1.00 85.00 427 LYS A N 1
ATOM 3393 C CA . LYS A 1 427 ? -4.388 1.171 -18.664 1.00 85.00 427 LYS A CA 1
ATOM 3394 C C . LYS A 1 427 ? -3.939 2.620 -18.893 1.00 85.00 427 LYS A C 1
ATOM 3396 O O . LYS A 1 427 ? -2.799 2.958 -18.592 1.00 85.00 427 LYS A O 1
ATOM 3401 N N . SER A 1 428 ? -4.823 3.474 -19.405 1.00 86.50 428 SER A N 1
ATOM 3402 C CA . SER A 1 428 ? -4.461 4.792 -19.952 1.00 86.50 428 SER A CA 1
ATOM 3403 C C . SER A 1 428 ? -4.671 5.975 -19.001 1.00 86.50 428 SER A C 1
ATOM 3405 O O . SER A 1 428 ? -4.302 7.103 -19.335 1.00 86.50 428 SER A O 1
ATOM 3407 N N . TYR A 1 429 ? -5.238 5.743 -17.811 1.00 88.69 429 TYR A N 1
ATOM 3408 C CA . TYR A 1 429 ? -5.487 6.797 -16.818 1.00 88.69 429 TYR A CA 1
ATOM 3409 C C . TYR A 1 429 ? -5.010 6.441 -15.394 1.00 88.69 429 TYR A C 1
ATOM 3411 O O . TYR A 1 429 ? -4.933 7.333 -14.554 1.00 88.69 429 TYR A O 1
ATOM 3419 N N . CYS A 1 430 ? -4.662 5.181 -15.082 1.00 87.56 430 CYS A N 1
ATOM 3420 C CA . CYS A 1 430 ? -4.433 4.721 -13.697 1.00 87.56 430 CYS A CA 1
ATOM 3421 C C . CYS A 1 430 ? -3.070 4.034 -13.443 1.00 87.56 430 CYS A C 1
ATOM 3423 O O . CYS A 1 430 ? -3.019 2.891 -12.975 1.00 87.56 430 CYS A O 1
ATOM 3425 N N . ARG A 1 431 ? -1.951 4.748 -13.654 1.00 77.81 431 ARG A N 1
ATOM 3426 C CA . ARG A 1 431 ? -0.622 4.332 -13.153 1.00 77.81 431 ARG A CA 1
ATOM 3427 C C . ARG A 1 431 ? -0.515 4.518 -11.625 1.00 77.81 431 ARG A C 1
ATOM 3429 O O . ARG A 1 431 ? -0.099 5.562 -11.135 1.00 77.81 431 ARG A O 1
ATOM 3436 N N . GLU A 1 432 ? -0.923 3.496 -10.877 1.00 80.62 432 GLU A N 1
ATOM 3437 C CA . GLU A 1 432 ? -0.790 3.360 -9.413 1.00 80.62 432 GLU A CA 1
ATOM 3438 C C . GLU A 1 432 ? -0.775 1.867 -9.019 1.00 80.62 432 GLU A C 1
ATOM 3440 O O . GLU A 1 432 ? -1.247 1.034 -9.792 1.00 80.62 432 GLU A O 1
ATOM 3445 N N . SER A 1 433 ? -0.323 1.504 -7.812 1.00 80.38 433 SER A N 1
ATOM 3446 C CA . SER A 1 433 ? -0.468 0.128 -7.281 1.00 80.38 433 SER A CA 1
ATOM 3447 C C . SER A 1 433 ? -1.867 -0.172 -6.718 1.00 80.38 433 SER A C 1
ATOM 3449 O O . SER A 1 433 ? -2.345 -1.300 -6.817 1.00 80.38 433 SER A O 1
ATOM 3451 N N . GLY A 1 434 ? -2.534 0.830 -6.135 1.00 87.50 434 GLY A N 1
ATOM 3452 C CA . GLY A 1 434 ? -3.880 0.711 -5.559 1.00 87.50 434 GLY A CA 1
ATOM 3453 C C . GLY A 1 434 ? -5.011 0.959 -6.564 1.00 87.50 434 GLY A C 1
ATOM 3454 O O . GLY A 1 434 ? -4.820 0.853 -7.777 1.00 87.50 434 GLY A O 1
ATOM 3455 N N . VAL A 1 435 ? -6.192 1.318 -6.054 1.00 92.69 435 VAL A N 1
ATOM 3456 C CA . VAL A 1 435 ? -7.375 1.707 -6.855 1.00 92.69 435 VAL A CA 1
ATOM 3457 C C . VAL A 1 435 ? -7.893 3.122 -6.538 1.00 92.69 435 VAL A C 1
ATOM 3459 O O . VAL A 1 435 ? -9.058 3.436 -6.784 1.00 92.69 435 VAL A O 1
ATOM 3462 N N . ARG A 1 436 ? -7.060 4.000 -5.963 1.00 91.19 436 ARG A N 1
ATOM 3463 C CA . ARG A 1 436 ? -7.494 5.316 -5.460 1.00 91.19 436 ARG A CA 1
ATOM 3464 C C . ARG A 1 436 ? -7.768 6.316 -6.582 1.00 91.19 436 ARG A C 1
ATOM 3466 O O . ARG A 1 436 ? -8.702 7.107 -6.476 1.00 91.19 436 ARG A O 1
ATOM 3473 N N . ASN A 1 437 ? -6.964 6.318 -7.639 1.00 91.50 437 ASN A N 1
ATOM 3474 C CA . ASN A 1 437 ? -7.239 7.112 -8.833 1.00 91.50 437 ASN A CA 1
ATOM 3475 C C . ASN A 1 437 ? -8.300 6.427 -9.702 1.00 91.50 437 ASN A C 1
ATOM 3477 O O . ASN A 1 437 ? -9.185 7.121 -10.199 1.00 91.50 437 ASN A O 1
ATOM 3481 N N . LEU A 1 438 ? -8.300 5.091 -9.785 1.00 93.81 438 LEU A N 1
ATOM 3482 C CA . LEU A 1 438 ? -9.374 4.322 -10.432 1.00 93.81 438 LEU A CA 1
ATOM 3483 C C . LEU A 1 438 ? -10.761 4.714 -9.889 1.00 93.81 438 LEU A C 1
ATOM 3485 O O . LEU A 1 438 ? -11.644 5.066 -10.670 1.00 93.81 438 LEU A O 1
ATOM 3489 N N . GLN A 1 439 ? -10.923 4.773 -8.563 1.00 94.06 439 GLN A N 1
ATOM 3490 C CA . GLN A 1 439 ? -12.154 5.233 -7.913 1.00 94.06 439 GLN A CA 1
ATOM 3491 C C . GLN A 1 439 ? -12.552 6.658 -8.343 1.00 94.06 439 GLN A C 1
ATOM 3493 O O . GLN A 1 439 ? -13.690 6.862 -8.757 1.00 94.06 439 GLN A O 1
ATOM 3498 N N . LYS A 1 440 ? -11.624 7.630 -8.327 1.00 93.69 440 LYS A N 1
ATOM 3499 C CA . LYS A 1 440 ? -11.892 9.019 -8.770 1.00 93.69 440 LYS A CA 1
ATOM 3500 C C . LYS A 1 440 ? -12.306 9.108 -10.240 1.00 93.69 440 LYS A C 1
ATOM 3502 O O . LYS A 1 440 ? -13.135 9.941 -10.600 1.00 93.69 440 LYS A O 1
ATOM 3507 N N . HIS A 1 441 ? -11.698 8.303 -11.113 1.00 94.75 441 HIS A N 1
ATOM 3508 C CA . HIS A 1 441 ? -12.027 8.299 -12.538 1.00 94.75 441 HIS A CA 1
ATOM 3509 C C . HIS A 1 441 ? -13.418 7.702 -12.784 1.00 94.75 441 HIS A C 1
ATOM 3511 O O . HIS A 1 441 ? -14.178 8.268 -13.567 1.00 94.75 441 HIS A O 1
ATOM 3517 N N . ILE A 1 442 ? -13.791 6.644 -12.056 1.00 94.69 442 ILE A N 1
ATOM 3518 C CA . ILE A 1 442 ? -15.151 6.088 -12.065 1.00 94.69 442 ILE A CA 1
ATOM 3519 C C . ILE A 1 442 ? -16.154 7.117 -11.508 1.00 94.69 442 ILE A C 1
ATOM 3521 O O . ILE A 1 442 ? -17.136 7.427 -12.174 1.00 94.69 442 ILE A O 1
ATOM 3525 N N . GLU A 1 443 ? -15.878 7.743 -10.361 1.00 94.62 443 GLU A N 1
ATOM 3526 C CA . GLU A 1 443 ? -16.707 8.806 -9.762 1.00 94.62 443 GLU A CA 1
ATOM 3527 C C . GLU A 1 443 ? -16.929 9.977 -10.741 1.00 94.62 443 GLU A C 1
ATOM 3529 O O . GLU A 1 443 ? -18.049 10.459 -10.915 1.00 94.62 443 GLU A O 1
ATOM 3534 N N . LYS A 1 444 ? -15.876 10.398 -11.457 1.00 94.50 444 LYS A N 1
ATOM 3535 C CA . LYS A 1 444 ? -15.954 11.427 -12.505 1.00 94.50 444 LYS A CA 1
ATOM 3536 C C . LYS A 1 444 ? -16.860 11.016 -13.672 1.00 94.50 444 LYS A C 1
ATOM 3538 O O . LYS A 1 444 ? -17.556 11.887 -14.194 1.00 94.50 444 LYS A O 1
ATOM 3543 N N . ILE A 1 445 ? -16.863 9.740 -14.067 1.00 94.25 445 ILE A N 1
ATOM 3544 C CA . ILE A 1 445 ? -17.770 9.208 -15.096 1.00 94.25 445 ILE A CA 1
ATOM 3545 C C . ILE A 1 445 ? -19.212 9.240 -14.589 1.00 94.25 445 ILE A C 1
ATOM 3547 O O . ILE A 1 445 ? -20.039 9.906 -15.206 1.00 94.25 445 ILE A O 1
ATOM 3551 N N . TYR A 1 446 ? -19.509 8.604 -13.450 1.00 93.88 446 TYR A N 1
ATOM 3552 C CA . TYR A 1 446 ? -20.882 8.511 -12.936 1.00 93.88 446 TYR A CA 1
ATOM 3553 C C . TYR A 1 446 ? -21.479 9.887 -12.609 1.00 93.88 446 TYR A C 1
ATOM 3555 O O . TYR A 1 446 ? -22.625 10.136 -12.968 1.00 93.88 446 TYR A O 1
ATOM 3563 N N . ARG A 1 447 ? -20.702 10.840 -12.068 1.00 93.44 447 ARG A N 1
ATOM 3564 C CA . ARG A 1 447 ? -21.158 12.233 -11.883 1.00 93.44 447 ARG A CA 1
ATOM 3565 C C . ARG A 1 447 ? -21.489 12.938 -13.206 1.00 93.44 447 ARG A C 1
ATOM 3567 O O . ARG A 1 447 ? -22.444 13.708 -13.259 1.00 93.44 447 ARG A O 1
ATOM 3574 N N . LYS A 1 448 ? -20.720 12.704 -14.277 1.00 93.00 448 LYS A N 1
ATOM 3575 C CA . LYS A 1 448 ? -21.021 13.266 -15.608 1.00 93.00 448 LYS A CA 1
ATOM 3576 C C . LYS A 1 448 ? -22.207 12.576 -16.282 1.00 93.00 448 LYS A C 1
ATOM 3578 O O . LYS A 1 448 ? -22.988 13.252 -16.942 1.00 93.00 448 LYS A O 1
ATOM 3583 N N . ALA A 1 449 ? -22.356 11.266 -16.105 1.00 92.56 449 ALA A N 1
ATOM 3584 C CA . ALA A 1 449 ? -23.518 10.532 -16.583 1.00 92.56 449 ALA A CA 1
ATOM 3585 C C . ALA A 1 449 ? -24.791 11.006 -15.861 1.00 92.56 449 ALA A C 1
ATOM 3587 O O . ALA A 1 449 ? -25.751 11.366 -16.528 1.00 92.56 449 ALA A O 1
ATOM 3588 N N . ALA A 1 450 ? -24.758 11.147 -14.531 1.00 91.81 450 ALA A N 1
ATOM 3589 C CA . ALA A 1 450 ? -25.837 11.743 -13.739 1.00 91.81 450 ALA A CA 1
ATOM 3590 C C . ALA A 1 450 ? -26.213 13.153 -14.222 1.00 91.81 450 ALA A C 1
ATOM 3592 O O . ALA A 1 450 ? -27.394 13.454 -14.362 1.00 91.81 450 ALA A O 1
ATOM 3593 N N . TYR A 1 451 ? -25.221 13.996 -14.543 1.00 91.75 451 TYR A N 1
ATOM 3594 C CA . TYR A 1 451 ? -25.479 15.299 -15.157 1.00 91.75 451 TYR A CA 1
ATOM 3595 C C . TYR A 1 451 ? -26.224 15.160 -16.493 1.00 91.75 451 TYR A C 1
ATOM 3597 O O . TYR A 1 451 ? -27.280 15.765 -16.628 1.00 91.75 451 TYR A O 1
ATOM 3605 N N . LYS A 1 452 ? -25.743 14.328 -17.433 1.00 90.50 452 LYS A N 1
ATOM 3606 C CA . LYS A 1 452 ? -26.408 14.096 -18.732 1.00 90.50 452 LYS A CA 1
ATOM 3607 C C . LYS A 1 452 ? -27.842 13.571 -18.590 1.00 90.50 452 LYS A C 1
ATOM 3609 O O . LYS A 1 452 ? -28.737 14.103 -19.232 1.00 90.50 452 LYS A O 1
ATOM 3614 N N . LEU A 1 453 ? -28.079 12.585 -17.718 1.00 91.19 453 LEU A N 1
ATOM 3615 C CA . LEU A 1 453 ? -29.423 12.044 -17.450 1.00 91.19 453 LEU A CA 1
ATOM 3616 C C . LEU A 1 453 ? -30.416 13.144 -17.014 1.00 91.19 453 LEU A C 1
ATOM 3618 O O . LEU A 1 453 ? -31.597 13.069 -17.333 1.00 91.19 453 LEU A O 1
ATOM 3622 N N . VAL A 1 454 ? -29.941 14.169 -16.294 1.00 90.56 454 VAL A N 1
ATOM 3623 C CA . VAL A 1 454 ? -30.769 15.278 -15.785 1.00 90.56 454 VAL A CA 1
ATOM 3624 C C . VAL A 1 454 ? -30.846 16.464 -16.757 1.00 90.56 454 VAL A C 1
ATOM 3626 O O . VAL A 1 454 ? -31.891 17.102 -16.836 1.00 90.56 454 VAL A O 1
ATOM 3629 N N . SER A 1 455 ? -29.772 16.786 -17.486 1.00 91.06 455 SER A N 1
ATOM 3630 C CA . SER A 1 455 ? -29.700 17.972 -18.359 1.00 91.06 455 SER A CA 1
ATOM 3631 C C . SER A 1 455 ? -30.090 17.712 -19.814 1.00 91.06 455 SER A C 1
ATOM 3633 O O . SER A 1 455 ? -30.639 18.601 -20.459 1.00 91.06 455 SER A O 1
ATOM 3635 N N . GLU A 1 456 ? -29.821 16.511 -20.328 1.00 87.62 456 GLU A N 1
ATOM 3636 C CA . GLU A 1 456 ? -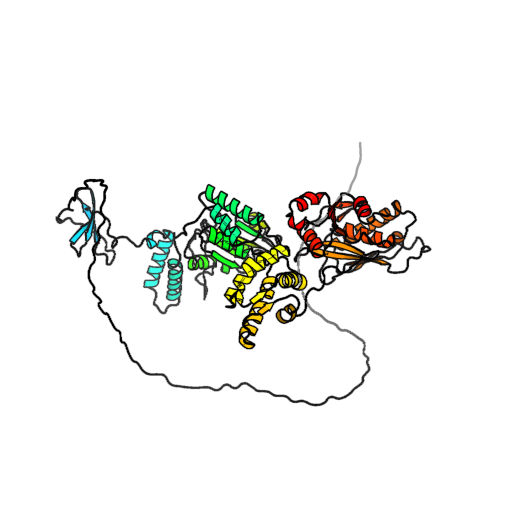30.125 16.091 -21.704 1.00 87.62 456 GLU A CA 1
ATOM 3637 C C . GLU A 1 456 ? -31.415 15.246 -21.770 1.00 87.62 456 GLU A C 1
ATOM 3639 O O . GLU A 1 456 ? -31.887 14.937 -22.860 1.00 87.62 456 GLU A O 1
ATOM 3644 N N . GLY A 1 457 ? -31.995 14.874 -20.619 1.00 83.00 457 GLY A N 1
ATOM 3645 C CA . GLY A 1 457 ? -33.248 14.108 -20.527 1.00 83.00 457 GLY A CA 1
ATOM 3646 C C . GLY A 1 457 ? -33.147 12.650 -20.992 1.00 83.00 457 GLY A C 1
ATOM 3647 O O . GLY A 1 457 ? -34.164 12.022 -21.266 1.00 83.00 457 GLY A O 1
ATOM 3648 N N . VAL A 1 458 ? -31.928 12.118 -21.112 1.00 86.56 458 VAL A N 1
ATOM 3649 C CA . VAL A 1 458 ? -31.653 10.764 -21.614 1.00 86.56 458 VAL A CA 1
ATOM 3650 C C . VAL A 1 458 ? -31.987 9.714 -20.547 1.00 86.56 458 VAL A C 1
ATOM 3652 O O . VAL A 1 458 ? -31.596 9.868 -19.392 1.00 86.56 458 VAL A O 1
ATOM 3655 N N . ASP A 1 459 ? -32.642 8.613 -20.926 1.00 84.75 459 ASP A N 1
ATOM 3656 C CA . ASP A 1 459 ? -33.001 7.535 -19.988 1.00 84.75 459 ASP A CA 1
ATOM 3657 C C . ASP A 1 459 ? -31.797 6.719 -19.489 1.00 84.75 459 ASP A C 1
ATOM 3659 O O . ASP A 1 459 ? -31.724 6.377 -18.304 1.00 84.75 459 ASP A O 1
ATOM 3663 N N . THR A 1 460 ? -30.851 6.404 -20.384 1.00 90.44 460 THR A N 1
ATOM 3664 C CA . THR A 1 460 ? -29.689 5.540 -20.106 1.00 90.44 460 THR A CA 1
ATOM 3665 C C . THR A 1 460 ? -28.410 6.035 -20.784 1.00 90.44 460 THR A C 1
ATOM 3667 O O . THR A 1 460 ? -28.414 6.318 -21.981 1.00 90.44 460 THR A O 1
ATOM 3670 N N . VAL A 1 461 ? -27.287 6.042 -20.064 1.00 91.06 461 VAL A N 1
ATOM 3671 C CA . VAL A 1 461 ? -25.951 6.390 -20.579 1.00 91.06 461 VAL A CA 1
ATOM 3672 C C . VAL A 1 461 ? -25.043 5.155 -20.566 1.00 91.06 461 VAL A C 1
ATOM 3674 O O . VAL A 1 461 ? -24.687 4.642 -19.505 1.00 91.06 461 VAL A O 1
ATOM 3677 N N . THR A 1 462 ? -24.619 4.690 -21.743 1.00 92.62 462 THR A N 1
ATOM 3678 C CA . THR A 1 462 ? -23.582 3.648 -21.867 1.00 92.62 462 THR A CA 1
ATOM 3679 C C . THR A 1 462 ? -22.220 4.289 -22.122 1.00 92.62 462 THR A C 1
ATOM 3681 O O . THR A 1 462 ? -22.104 5.201 -22.937 1.00 92.62 462 THR A O 1
ATOM 3684 N N . VAL A 1 463 ? -21.187 3.818 -21.420 1.00 93.25 463 VAL A N 1
ATOM 3685 C CA . VAL A 1 463 ? -19.809 4.315 -21.533 1.00 93.25 463 VAL A CA 1
ATOM 3686 C C . VAL A 1 463 ? -18.923 3.223 -22.134 1.00 93.25 463 VAL A C 1
ATOM 3688 O O . VAL A 1 463 ? -18.665 2.181 -21.515 1.00 93.25 463 VAL A O 1
ATOM 3691 N N . ASP A 1 464 ? -18.494 3.465 -23.366 1.00 93.88 464 ASP A N 1
ATOM 3692 C CA . ASP A 1 464 ? -17.680 2.586 -24.209 1.00 93.88 464 ASP A CA 1
ATOM 3693 C C . ASP A 1 464 ? -16.240 3.120 -24.332 1.00 93.88 464 ASP A C 1
ATOM 3695 O O . ASP A 1 464 ? -15.833 4.004 -23.578 1.00 93.88 464 ASP A O 1
ATOM 3699 N N . THR A 1 465 ? -15.416 2.523 -25.194 1.00 91.44 465 THR A N 1
ATOM 3700 C CA . THR A 1 465 ? -14.018 2.943 -25.401 1.00 91.44 465 THR A CA 1
ATOM 3701 C C . THR A 1 465 ? -13.883 4.290 -26.096 1.00 91.44 465 THR A C 1
ATOM 3703 O O . THR A 1 465 ? -12.856 4.954 -25.939 1.00 91.44 465 THR A O 1
ATOM 3706 N N . ASP A 1 466 ? -14.907 4.694 -26.836 1.00 91.25 466 ASP A N 1
ATOM 3707 C CA . ASP A 1 466 ? -14.820 5.729 -27.854 1.00 91.25 466 ASP A CA 1
ATOM 3708 C C . ASP A 1 466 ? -15.321 7.044 -27.244 1.00 91.25 466 ASP A C 1
ATOM 3710 O O . ASP A 1 466 ? -14.637 8.068 -27.298 1.00 91.25 466 ASP A O 1
ATOM 3714 N N . ASN A 1 467 ? -16.439 6.972 -26.512 1.00 92.94 467 ASN A N 1
ATOM 3715 C CA . ASN A 1 467 ? -16.995 8.072 -25.730 1.00 92.94 467 ASN A CA 1
ATOM 3716 C C . ASN A 1 467 ? -16.286 8.299 -24.373 1.00 92.94 467 ASN A C 1
ATOM 3718 O O . ASN A 1 467 ? -16.469 9.350 -23.753 1.00 92.94 467 ASN A O 1
ATOM 3722 N N . LEU A 1 468 ? -15.413 7.383 -23.915 1.00 92.69 468 LEU A N 1
ATOM 3723 C CA . LEU A 1 468 ? -14.693 7.491 -22.629 1.00 92.69 468 LEU A CA 1
ATOM 3724 C C . LEU A 1 468 ? -13.975 8.840 -22.448 1.00 92.69 468 LEU A C 1
ATOM 3726 O O . LEU A 1 468 ? -13.896 9.370 -21.332 1.00 92.69 468 LEU A O 1
ATOM 3730 N N . GLN A 1 469 ? -13.457 9.402 -23.544 1.00 92.25 469 GLN A N 1
ATOM 3731 C CA . GLN A 1 469 ? -12.725 10.668 -23.539 1.00 92.25 469 GLN A CA 1
ATOM 3732 C C . GLN A 1 469 ? -13.620 11.868 -23.198 1.00 92.25 469 GLN A C 1
ATOM 3734 O O . GLN A 1 469 ? -13.152 12.788 -22.524 1.00 92.25 469 GLN A O 1
ATOM 3739 N N . ASP A 1 470 ? -14.909 11.837 -23.542 1.00 91.25 470 ASP A N 1
ATOM 3740 C CA . ASP A 1 470 ? -15.862 12.899 -23.198 1.00 91.25 470 ASP A CA 1
ATOM 3741 C C . ASP A 1 470 ? -16.124 12.942 -21.693 1.00 91.25 470 ASP A C 1
ATOM 3743 O O . ASP A 1 470 ? -16.281 14.014 -21.099 1.00 91.25 470 ASP A O 1
ATOM 3747 N N . PHE A 1 471 ? -16.110 11.782 -21.032 1.00 92.62 471 PHE A N 1
ATOM 3748 C CA . PHE A 1 471 ? -16.248 11.688 -19.584 1.00 92.62 471 PHE A CA 1
ATOM 3749 C C . PHE A 1 471 ? -14.932 12.042 -18.877 1.00 92.62 471 PHE A C 1
ATOM 3751 O O . PHE A 1 471 ? -14.872 13.000 -18.090 1.00 92.62 471 PHE A O 1
ATOM 3758 N N . VAL A 1 472 ? -13.855 11.308 -19.164 1.00 91.69 472 VAL A N 1
ATOM 3759 C CA . VAL A 1 472 ? -12.610 11.371 -18.385 1.00 91.69 472 VAL A CA 1
ATOM 3760 C C . VAL A 1 472 ? -11.669 12.490 -18.847 1.00 91.69 472 VAL A C 1
ATOM 3762 O O . VAL A 1 472 ? -10.981 13.081 -18.008 1.00 91.69 472 VAL A O 1
ATOM 3765 N N . GLY A 1 473 ? -11.690 12.851 -20.128 1.00 90.38 473 GLY A N 1
ATOM 3766 C CA . GLY A 1 473 ? -10.681 13.666 -20.813 1.00 90.38 473 GLY A CA 1
ATOM 3767 C C . GLY A 1 473 ? -9.744 12.807 -21.672 1.00 90.38 473 GLY A C 1
ATOM 3768 O O . GLY A 1 473 ? -9.862 11.581 -21.697 1.00 90.38 473 GLY A O 1
ATOM 3769 N N . LYS A 1 474 ? -8.785 13.443 -22.356 1.00 88.56 474 LYS A N 1
ATOM 3770 C CA . LYS A 1 474 ? -7.760 12.741 -23.151 1.00 88.56 474 LYS A CA 1
ATOM 3771 C C . LYS A 1 474 ? -6.946 11.753 -22.285 1.00 88.56 474 LYS A C 1
ATOM 3773 O O . LYS A 1 474 ? -6.741 12.046 -21.103 1.00 88.56 474 LYS A O 1
ATOM 3778 N N . PRO A 1 475 ? -6.464 10.626 -22.847 1.00 85.62 475 PRO A N 1
ATOM 3779 C CA . PRO A 1 475 ? -5.560 9.696 -22.169 1.00 85.62 475 PRO A CA 1
ATOM 3780 C C . PRO A 1 475 ? -4.373 10.395 -21.500 1.00 85.62 475 PRO A C 1
ATOM 3782 O O . PRO A 1 475 ? -3.726 11.245 -22.108 1.00 85.62 475 PRO A O 1
ATOM 3785 N N . VAL A 1 476 ? -4.078 10.018 -20.253 1.00 82.62 476 VAL A N 1
ATOM 3786 C CA . VAL A 1 476 ? -2.935 10.554 -19.486 1.00 82.62 476 VAL A CA 1
ATOM 3787 C C . VAL A 1 476 ? -1.668 9.745 -19.773 1.00 82.62 476 VAL A C 1
ATOM 3789 O O . VAL A 1 476 ? -0.568 10.290 -19.796 1.00 82.62 476 VAL A O 1
ATOM 3792 N N . PHE A 1 477 ? -1.830 8.446 -20.026 1.00 79.00 477 PHE A N 1
ATOM 3793 C CA . PHE A 1 477 ? -0.755 7.506 -20.320 1.00 79.00 477 PHE A CA 1
ATOM 3794 C C . PHE A 1 477 ? -1.039 6.822 -21.659 1.00 79.00 477 PHE A C 1
ATOM 3796 O O . PHE A 1 477 ? -2.052 6.138 -21.819 1.00 79.00 477 PHE A O 1
ATOM 3803 N N . THR A 1 478 ? -0.155 7.032 -22.635 1.00 64.44 478 THR A N 1
ATOM 3804 C CA . THR A 1 478 ? -0.299 6.498 -23.995 1.00 64.44 478 THR A CA 1
ATOM 3805 C C . THR A 1 478 ? 0.243 5.075 -24.105 1.00 64.44 478 THR A C 1
ATOM 3807 O O . THR A 1 478 ? -0.510 4.182 -24.481 1.00 64.44 478 THR A O 1
ATOM 3810 N N . GLN A 1 479 ? 1.513 4.839 -23.749 1.00 60.69 479 GLN A N 1
ATOM 3811 C CA . GLN A 1 479 ? 2.139 3.506 -23.728 1.00 60.69 479 GLN A CA 1
ATOM 3812 C C . GLN A 1 479 ? 3.166 3.368 -22.584 1.00 60.69 479 GLN A C 1
ATOM 3814 O O . GLN A 1 479 ? 3.761 4.352 -22.145 1.00 60.69 479 GLN A O 1
ATOM 3819 N N . ASP A 1 480 ? 3.370 2.134 -22.104 1.00 62.66 480 ASP A N 1
ATOM 3820 C CA . ASP A 1 480 ? 4.454 1.744 -21.175 1.00 62.66 480 ASP A CA 1
ATOM 3821 C C . ASP A 1 480 ? 5.732 1.289 -21.915 1.00 62.66 480 ASP A C 1
ATOM 3823 O O . ASP A 1 480 ? 6.789 1.163 -21.302 1.00 62.66 480 ASP A O 1
ATOM 3827 N N . ARG A 1 481 ? 5.644 1.033 -23.228 1.00 70.44 481 ARG A N 1
ATOM 3828 C CA . ARG A 1 481 ? 6.749 0.560 -24.069 1.00 70.44 481 ARG A CA 1
ATOM 3829 C C . ARG A 1 481 ? 7.273 1.727 -24.913 1.00 70.44 481 ARG A C 1
ATOM 3831 O O . ARG A 1 481 ? 6.547 2.229 -25.761 1.00 70.44 481 ARG A O 1
ATOM 3838 N N . MET A 1 482 ? 8.512 2.162 -24.674 1.00 74.81 482 MET A N 1
ATOM 3839 C CA . MET A 1 482 ? 9.128 3.296 -25.390 1.00 74.81 482 MET A CA 1
ATOM 3840 C C . MET A 1 482 ? 9.590 2.913 -26.805 1.00 74.81 482 MET A C 1
ATOM 3842 O O . MET A 1 482 ? 9.481 3.713 -27.729 1.00 74.81 482 MET A O 1
ATOM 3846 N N . TYR A 1 483 ? 10.049 1.671 -26.975 1.00 80.25 483 TYR A N 1
ATOM 3847 C CA . TYR A 1 483 ? 10.563 1.126 -28.233 1.00 80.25 483 TYR A CA 1
ATOM 3848 C C . TYR A 1 483 ? 9.742 -0.093 -28.661 1.00 80.25 483 TYR A C 1
ATOM 3850 O O . TYR A 1 483 ? 9.722 -1.098 -27.943 1.00 80.25 483 TYR A O 1
ATOM 3858 N N . GLN A 1 484 ? 9.079 -0.035 -29.824 1.00 78.00 484 GLN A N 1
ATOM 3859 C CA . GLN A 1 484 ? 8.383 -1.200 -30.399 1.00 78.00 484 GLN A CA 1
ATOM 3860 C C . GLN A 1 484 ? 9.370 -2.312 -30.770 1.00 78.00 484 GLN A C 1
ATOM 3862 O O . GLN A 1 484 ? 9.114 -3.475 -30.472 1.00 78.00 484 GLN A O 1
ATOM 3867 N N . GLU A 1 485 ? 10.537 -1.936 -31.287 1.00 87.88 485 GLU A N 1
ATOM 3868 C CA . GLU A 1 485 ? 11.718 -2.784 -31.443 1.00 87.88 485 GLU A CA 1
ATOM 3869 C C . GLU A 1 485 ? 12.925 -2.019 -30.890 1.00 87.88 485 GLU A C 1
ATOM 3871 O O . GLU A 1 485 ? 13.048 -0.813 -31.114 1.00 87.88 485 GLU A O 1
ATOM 3876 N N . THR A 1 486 ? 13.782 -2.679 -30.111 1.00 91.62 486 THR A N 1
ATOM 3877 C CA . THR A 1 486 ? 14.980 -2.052 -29.531 1.00 91.62 486 THR A CA 1
ATOM 3878 C C . THR A 1 486 ? 16.165 -2.136 -30.503 1.00 91.62 486 THR A C 1
ATOM 3880 O O . THR A 1 486 ? 16.523 -3.255 -30.882 1.00 91.62 486 THR A O 1
ATOM 3883 N N . PRO A 1 487 ? 16.781 -1.007 -30.909 1.00 94.56 487 PRO A N 1
ATOM 3884 C CA . PRO A 1 487 ? 17.976 -1.005 -31.761 1.00 94.56 487 PRO A CA 1
ATOM 3885 C C . PRO A 1 487 ? 19.241 -1.456 -30.995 1.00 94.56 487 PRO A C 1
ATOM 3887 O O . PRO A 1 487 ? 19.192 -1.605 -29.769 1.00 94.56 487 PRO A O 1
ATOM 3890 N N . PRO A 1 488 ? 20.386 -1.662 -31.683 1.00 95.56 488 PRO A N 1
ATOM 3891 C CA . PRO A 1 488 ? 21.683 -1.842 -31.031 1.00 95.56 488 PRO A CA 1
ATOM 3892 C C . PRO A 1 488 ? 21.952 -0.766 -29.970 1.00 95.56 488 PRO A C 1
ATOM 3894 O O . PRO A 1 488 ? 21.640 0.408 -30.163 1.00 95.56 488 PRO A O 1
ATOM 3897 N N . GLY A 1 489 ? 22.499 -1.180 -28.828 1.00 94.06 489 GLY A N 1
ATOM 3898 C CA . GLY A 1 489 ? 22.756 -0.304 -27.681 1.00 94.06 489 GLY A CA 1
ATOM 3899 C C . GLY A 1 489 ? 21.545 -0.019 -26.784 1.00 94.06 489 GLY A C 1
ATOM 3900 O O . GLY A 1 489 ? 21.709 0.608 -25.740 1.00 94.06 489 GLY A O 1
ATOM 3901 N N . VAL A 1 490 ? 20.337 -0.493 -27.116 1.00 96.25 490 VAL A N 1
ATOM 3902 C CA . VAL A 1 490 ? 19.131 -0.272 -26.296 1.00 96.25 490 VAL A CA 1
ATOM 3903 C C . VAL A 1 490 ? 18.606 -1.590 -25.727 1.00 96.25 490 VAL A C 1
ATOM 3905 O O . VAL A 1 490 ? 18.301 -2.522 -26.468 1.00 96.25 490 VAL A O 1
ATOM 3908 N N . VAL A 1 491 ? 18.463 -1.675 -24.399 1.00 95.75 491 VAL A N 1
ATOM 3909 C CA . VAL A 1 491 ? 17.992 -2.889 -23.700 1.00 95.75 491 VAL A CA 1
ATOM 3910 C C . VAL A 1 491 ? 16.976 -2.540 -22.611 1.00 95.75 491 VAL A C 1
ATOM 3912 O O . VAL A 1 491 ? 17.157 -1.581 -21.861 1.00 95.75 491 VAL A O 1
ATOM 3915 N N . ALA A 1 492 ? 15.905 -3.331 -22.499 1.00 94.00 492 ALA A N 1
ATOM 3916 C CA . ALA A 1 492 ? 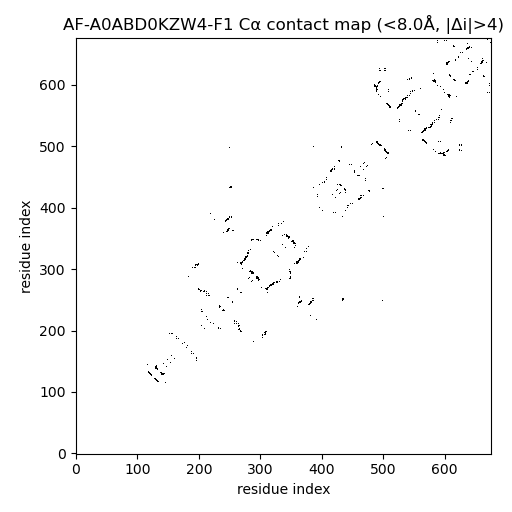14.893 -3.164 -21.458 1.00 94.00 492 ALA A CA 1
ATOM 3917 C C . ALA A 1 492 ? 15.332 -3.789 -20.117 1.00 94.00 492 ALA A C 1
ATOM 3919 O O . ALA A 1 492 ? 15.690 -4.966 -20.032 1.00 94.00 492 ALA A O 1
ATOM 3920 N N . GLY A 1 493 ? 15.259 -3.001 -19.046 1.00 93.25 493 GLY A N 1
ATOM 3921 C CA . GLY A 1 493 ? 15.515 -3.407 -17.666 1.00 93.25 493 GLY A CA 1
ATOM 3922 C C . GLY A 1 493 ? 14.270 -3.286 -16.788 1.00 93.25 493 GLY A C 1
ATOM 3923 O O . GLY A 1 493 ? 13.413 -2.429 -17.016 1.00 93.25 493 GLY A O 1
ATOM 3924 N N . LEU A 1 494 ? 14.169 -4.135 -15.762 1.00 92.06 494 LEU A N 1
ATOM 3925 C CA . LEU A 1 494 ? 13.063 -4.104 -14.800 1.00 92.06 494 LEU A CA 1
ATOM 3926 C C . LEU A 1 494 ? 13.438 -3.287 -13.558 1.00 92.06 494 LEU A C 1
ATOM 3928 O O . LEU A 1 494 ? 14.335 -3.663 -12.801 1.00 92.06 494 LEU A O 1
ATOM 3932 N N . ALA A 1 495 ? 12.707 -2.203 -13.309 1.00 87.31 495 ALA A N 1
ATOM 3933 C CA . ALA A 1 495 ? 12.898 -1.330 -12.157 1.00 87.31 495 ALA A CA 1
ATOM 3934 C C . ALA A 1 495 ? 11.831 -1.542 -11.077 1.00 87.31 495 ALA A C 1
ATOM 3936 O O . ALA A 1 495 ? 10.670 -1.843 -11.362 1.00 87.31 495 ALA A O 1
ATOM 3937 N N . TRP A 1 496 ? 12.227 -1.306 -9.826 1.00 82.81 496 TRP A N 1
ATOM 3938 C CA . TRP A 1 496 ? 11.307 -1.083 -8.714 1.00 82.81 496 TRP A CA 1
ATOM 3939 C C . TRP A 1 496 ? 11.279 0.413 -8.386 1.00 82.81 496 TRP A C 1
ATOM 3941 O O . TRP A 1 496 ? 12.321 1.067 -8.389 1.00 82.81 496 TRP A O 1
ATOM 3951 N N . THR A 1 497 ? 10.093 0.951 -8.109 1.00 73.56 497 THR A N 1
ATOM 3952 C CA . THR A 1 497 ? 9.879 2.347 -7.704 1.00 73.56 497 THR A CA 1
ATOM 3953 C C . THR A 1 497 ? 8.851 2.406 -6.566 1.00 73.56 497 THR A C 1
ATOM 3955 O O . THR A 1 497 ? 8.046 1.479 -6.431 1.00 73.56 497 THR A O 1
ATOM 3958 N N . PRO A 1 498 ? 8.775 3.503 -5.788 1.00 63.22 498 PRO A N 1
ATOM 3959 C CA . PRO A 1 498 ? 7.771 3.641 -4.728 1.00 63.22 498 PRO A CA 1
ATOM 3960 C C . PRO A 1 498 ? 6.306 3.599 -5.207 1.00 63.22 498 PRO A C 1
ATOM 3962 O O . PRO A 1 498 ? 5.401 3.379 -4.405 1.00 63.22 498 PRO A O 1
ATOM 3965 N N . THR A 1 499 ? 6.043 3.810 -6.503 1.00 64.25 499 THR A N 1
ATOM 3966 C CA . THR A 1 499 ? 4.704 3.711 -7.113 1.00 64.25 499 THR A CA 1
ATOM 3967 C C . THR A 1 499 ? 4.423 2.340 -7.749 1.00 64.25 499 THR A C 1
ATOM 3969 O O . THR A 1 499 ? 3.349 2.154 -8.322 1.00 64.25 499 THR A O 1
ATOM 3972 N N . GLY A 1 500 ? 5.350 1.380 -7.620 1.00 73.81 500 GLY A N 1
ATOM 3973 C CA . GLY A 1 500 ? 5.287 0.025 -8.177 1.00 73.81 500 GLY A CA 1
ATOM 3974 C C . GLY A 1 500 ? 6.435 -0.277 -9.152 1.00 73.81 500 GLY A C 1
ATOM 3975 O O . GLY A 1 500 ? 7.418 0.456 -9.237 1.00 73.81 500 GLY A O 1
ATOM 3976 N N . GLY A 1 501 ? 6.330 -1.367 -9.913 1.00 79.62 501 GLY A N 1
ATOM 3977 C CA . GLY A 1 501 ? 7.348 -1.719 -10.911 1.00 79.62 501 GLY A CA 1
ATOM 3978 C C . GLY A 1 501 ? 7.211 -0.941 -12.224 1.00 79.62 501 GLY A C 1
ATOM 3979 O O . GLY A 1 501 ? 6.097 -0.669 -12.696 1.00 79.62 501 GLY A O 1
ATOM 3980 N N . ALA A 1 502 ? 8.353 -0.649 -12.845 1.00 83.00 502 ALA A N 1
ATOM 3981 C CA . ALA A 1 502 ? 8.473 0.060 -14.117 1.00 83.00 502 ALA A CA 1
ATOM 3982 C C . ALA A 1 502 ? 9.424 -0.666 -15.084 1.00 83.00 502 ALA A C 1
ATOM 3984 O O . ALA A 1 502 ? 10.286 -1.439 -14.663 1.00 83.00 502 ALA A O 1
ATOM 3985 N N . ILE A 1 503 ? 9.270 -0.396 -16.381 1.00 87.44 503 ILE A N 1
ATOM 3986 C CA . ILE A 1 503 ? 10.270 -0.737 -17.398 1.00 87.44 503 ILE A CA 1
ATOM 3987 C C . ILE A 1 503 ? 11.142 0.491 -17.609 1.00 87.44 503 ILE A C 1
ATOM 3989 O O . ILE A 1 503 ? 10.621 1.589 -17.784 1.00 87.44 503 ILE A O 1
ATOM 3993 N N . MET A 1 504 ? 12.455 0.300 -17.611 1.00 88.81 504 MET A N 1
ATOM 3994 C CA . MET A 1 504 ? 13.411 1.314 -18.045 1.00 88.81 504 MET A CA 1
ATOM 3995 C C . MET A 1 504 ? 14.118 0.812 -19.294 1.00 88.81 504 MET A C 1
ATOM 3997 O O . MET A 1 504 ? 14.362 -0.385 -19.428 1.00 88.81 504 MET A O 1
ATOM 4001 N N . TYR A 1 505 ? 14.495 1.723 -20.179 1.00 91.75 505 TYR A N 1
ATOM 4002 C CA . TYR A 1 505 ? 15.407 1.420 -21.274 1.00 91.75 505 TYR A CA 1
ATOM 4003 C C . TYR A 1 505 ? 16.785 1.937 -20.873 1.00 91.75 505 TYR A C 1
ATOM 4005 O O . TYR A 1 505 ? 16.914 3.079 -20.437 1.00 91.75 505 TYR A O 1
ATOM 4013 N N . VAL A 1 506 ? 17.799 1.079 -20.940 1.00 94.19 506 VAL A N 1
ATOM 4014 C CA . VAL A 1 506 ? 19.194 1.514 -20.865 1.00 94.19 506 VAL A CA 1
ATOM 4015 C C . VAL A 1 506 ? 19.649 1.716 -22.297 1.00 94.19 506 VAL A C 1
ATOM 4017 O O . VAL A 1 506 ? 19.584 0.786 -23.098 1.00 94.19 506 VAL A O 1
ATOM 4020 N N . GLU A 1 507 ? 20.063 2.937 -22.603 1.00 95.50 507 GLU A N 1
ATOM 4021 C CA . GLU A 1 507 ? 20.496 3.367 -23.926 1.00 95.50 507 GLU A CA 1
ATOM 4022 C C . GLU A 1 507 ? 22.001 3.639 -23.871 1.00 95.50 507 GLU A C 1
ATOM 4024 O O . GLU A 1 507 ? 22.477 4.377 -23.005 1.00 95.50 507 GLU A O 1
ATOM 4029 N N . THR A 1 508 ? 22.766 3.053 -24.785 1.00 96.00 508 THR A N 1
ATOM 4030 C CA . THR A 1 508 ? 24.193 3.326 -24.960 1.00 96.00 508 THR A CA 1
ATOM 4031 C C . THR A 1 508 ? 24.452 3.815 -26.382 1.00 96.00 508 THR A C 1
ATOM 4033 O O . THR A 1 508 ? 23.900 3.297 -27.349 1.00 96.00 508 THR A O 1
ATOM 4036 N N . ALA A 1 509 ? 25.291 4.840 -26.519 1.00 94.38 509 ALA A N 1
ATOM 4037 C CA . ALA A 1 509 ? 25.645 5.434 -27.805 1.00 94.38 509 ALA A CA 1
ATOM 4038 C C . ALA A 1 509 ? 27.122 5.844 -27.842 1.00 94.38 509 ALA A C 1
ATOM 4040 O O . ALA A 1 509 ? 27.724 6.145 -26.809 1.00 94.38 509 ALA A O 1
ATOM 4041 N N . LEU A 1 510 ? 27.711 5.899 -29.036 1.00 91.06 510 LEU A N 1
ATOM 4042 C CA . LEU A 1 510 ? 29.069 6.412 -29.227 1.00 91.06 510 LEU A CA 1
ATOM 4043 C C . LEU A 1 510 ? 29.037 7.947 -29.323 1.00 91.06 510 LEU A C 1
ATOM 4045 O O . LEU A 1 510 ? 28.310 8.508 -30.140 1.00 91.06 510 LEU A O 1
ATOM 4049 N N . LYS A 1 511 ? 29.846 8.649 -28.518 1.00 84.38 511 LYS A N 1
ATOM 4050 C CA . LYS A 1 511 ? 29.934 10.128 -28.532 1.00 84.38 511 LYS A CA 1
ATOM 4051 C C . LYS A 1 511 ? 30.668 10.699 -29.746 1.00 84.38 511 LYS A C 1
ATOM 4053 O O . LYS A 1 511 ? 30.599 11.899 -30.005 1.00 84.38 511 LYS A O 1
ATOM 4058 N N . LYS A 1 512 ? 31.415 9.848 -30.440 1.00 79.31 512 LYS A N 1
ATOM 4059 C CA . LYS A 1 512 ? 32.149 10.099 -31.683 1.00 79.31 512 LYS A CA 1
ATOM 4060 C C . LYS A 1 512 ? 32.068 8.817 -32.520 1.00 79.31 512 LYS A C 1
ATOM 4062 O O . LYS A 1 512 ? 31.951 7.749 -31.916 1.00 79.31 512 LYS A O 1
ATOM 4067 N N . PRO A 1 513 ? 32.181 8.878 -33.857 1.00 74.44 513 PRO A N 1
ATOM 4068 C CA . PRO A 1 513 ? 32.434 7.685 -34.660 1.00 74.44 513 PRO A CA 1
ATOM 4069 C C . PRO A 1 513 ? 33.634 6.905 -34.106 1.00 74.44 513 PRO A C 1
ATOM 4071 O O . PRO A 1 513 ? 34.615 7.513 -33.670 1.00 74.44 513 PRO A O 1
ATOM 4074 N N . TYR A 1 514 ? 33.549 5.576 -34.101 1.00 71.44 514 TYR A N 1
ATOM 4075 C CA . TYR A 1 514 ? 34.678 4.728 -33.732 1.00 71.44 514 TYR A CA 1
ATOM 4076 C C . TYR A 1 514 ? 35.701 4.726 -34.874 1.00 71.44 514 TYR A C 1
ATOM 4078 O O . TYR A 1 514 ? 35.389 4.298 -35.983 1.00 71.44 514 TYR A O 1
ATOM 4086 N N . ASP A 1 515 ? 36.908 5.219 -34.601 1.00 70.94 515 ASP A N 1
ATOM 4087 C CA . ASP A 1 515 ? 38.047 5.102 -35.510 1.00 70.94 515 ASP A CA 1
ATOM 4088 C C . ASP A 1 515 ? 38.859 3.863 -35.122 1.00 70.94 515 ASP A C 1
ATOM 4090 O O . ASP A 1 515 ? 39.436 3.801 -34.035 1.00 70.94 515 ASP A O 1
ATOM 4094 N N . ALA A 1 516 ? 38.907 2.875 -36.015 1.00 65.12 516 ALA A N 1
ATOM 4095 C CA . ALA A 1 516 ? 39.688 1.654 -35.824 1.00 65.12 516 ALA A CA 1
ATOM 4096 C C . ALA A 1 516 ? 41.212 1.907 -35.824 1.00 65.12 516 ALA A C 1
ATOM 4098 O O . ALA A 1 516 ? 41.969 1.051 -35.375 1.00 65.12 516 ALA A O 1
ATOM 4099 N N . ASN A 1 517 ? 41.661 3.080 -36.288 1.00 63.03 517 ASN A N 1
ATOM 4100 C CA . ASN A 1 517 ? 43.058 3.521 -36.244 1.00 63.03 517 ASN A CA 1
ATOM 4101 C C . ASN A 1 517 ? 43.355 4.442 -35.045 1.00 63.03 517 ASN A C 1
ATOM 4103 O O . ASN A 1 517 ? 44.460 4.985 -34.953 1.00 63.03 517 ASN A O 1
ATOM 4107 N N . ALA A 1 518 ? 42.391 4.642 -34.133 1.00 62.34 518 ALA A N 1
ATOM 4108 C CA . ALA A 1 518 ? 42.600 5.427 -32.921 1.00 62.34 518 ALA A CA 1
ATOM 4109 C C . ALA A 1 518 ? 43.794 4.883 -32.124 1.00 62.34 518 ALA A C 1
ATOM 4111 O O . ALA A 1 518 ? 43.967 3.675 -31.955 1.00 62.34 518 ALA A O 1
ATOM 4112 N N . SER A 1 519 ? 44.642 5.786 -31.631 1.00 55.84 519 SER A N 1
ATOM 4113 C CA . SER A 1 519 ? 45.876 5.375 -30.967 1.00 55.84 519 SER A CA 1
ATOM 4114 C C . SER A 1 519 ? 45.579 4.647 -29.654 1.00 55.84 519 SER A C 1
ATOM 4116 O O . SER A 1 519 ? 44.675 5.024 -28.912 1.00 55.84 519 SER A O 1
ATOM 4118 N N . SER A 1 520 ? 46.418 3.679 -29.280 1.00 55.78 520 SER A N 1
ATOM 4119 C CA . SER A 1 520 ? 46.297 2.932 -28.015 1.00 55.78 520 SER A CA 1
ATOM 4120 C C . SER A 1 520 ? 46.444 3.783 -26.737 1.00 55.78 520 SER A C 1
ATOM 4122 O O . SER A 1 520 ? 46.380 3.253 -25.628 1.00 55.78 520 SER A O 1
ATOM 4124 N N . LYS A 1 521 ? 46.627 5.105 -26.874 1.00 54.25 521 LYS A N 1
ATOM 4125 C CA . LYS A 1 521 ? 46.591 6.095 -25.789 1.00 54.25 521 LYS A CA 1
ATOM 4126 C C . LYS A 1 521 ? 45.175 6.589 -25.476 1.00 54.25 521 LYS A C 1
ATOM 4128 O O . LYS A 1 521 ? 44.951 7.061 -24.363 1.00 54.25 521 LYS A O 1
ATOM 4133 N N . ASP A 1 522 ? 44.234 6.477 -26.412 1.00 64.38 522 ASP A N 1
ATOM 4134 C CA . ASP A 1 522 ? 42.840 6.853 -26.193 1.00 64.38 522 ASP A CA 1
ATOM 4135 C C . ASP A 1 522 ? 42.138 5.764 -25.368 1.00 64.38 522 ASP A C 1
ATOM 4137 O O . ASP A 1 522 ? 41.779 4.694 -25.865 1.00 64.38 522 ASP A O 1
ATOM 4141 N N . GLN A 1 523 ? 41.974 6.020 -24.068 1.00 73.81 523 GLN A N 1
ATOM 4142 C CA . GLN A 1 523 ? 41.187 5.165 -23.182 1.00 73.81 523 GLN A CA 1
ATOM 4143 C C . GLN A 1 523 ? 39.697 5.475 -23.345 1.00 73.81 523 GLN A C 1
ATOM 4145 O O . GLN A 1 523 ? 39.258 6.598 -23.096 1.00 73.81 523 GLN A O 1
ATOM 4150 N N . GLY A 1 524 ? 38.907 4.462 -23.700 1.00 79.19 524 GLY A N 1
ATOM 4151 C CA . GLY A 1 524 ? 37.468 4.600 -23.894 1.00 79.19 524 GLY A CA 1
ATOM 4152 C C . GLY A 1 524 ? 36.754 5.026 -22.614 1.00 79.19 524 GLY A C 1
ATOM 4153 O O . GLY A 1 524 ? 36.708 4.269 -21.633 1.00 79.19 524 GLY A O 1
ATOM 4154 N N . THR A 1 525 ? 36.189 6.232 -22.629 1.00 88.62 525 THR A N 1
ATOM 4155 C CA . THR A 1 525 ? 35.484 6.858 -21.504 1.00 88.62 525 THR A CA 1
ATOM 4156 C C . THR A 1 525 ? 34.029 6.395 -21.403 1.00 88.62 525 THR A C 1
ATOM 4158 O O . THR A 1 525 ? 33.449 5.916 -22.375 1.00 88.62 525 THR A O 1
ATOM 4161 N N . LEU A 1 526 ? 33.433 6.553 -20.217 1.00 92.69 526 LEU A N 1
ATOM 4162 C CA . LEU A 1 526 ? 31.998 6.382 -19.989 1.00 92.69 526 LEU A CA 1
ATOM 4163 C C . LEU A 1 526 ? 31.425 7.668 -19.392 1.00 92.69 526 LEU A C 1
ATOM 4165 O O . LEU A 1 526 ? 31.802 8.066 -18.290 1.00 92.69 526 LEU A O 1
ATOM 4169 N N . GLU A 1 527 ? 30.488 8.290 -20.097 1.00 93.31 527 GLU A N 1
ATOM 4170 C CA . GLU A 1 527 ? 29.646 9.362 -19.563 1.00 93.31 527 GLU A CA 1
ATOM 4171 C C . GLU A 1 527 ? 28.247 8.831 -19.239 1.00 93.31 527 GLU A C 1
ATOM 4173 O O . GLU A 1 527 ? 27.765 7.898 -19.876 1.00 93.31 527 GLU A O 1
ATOM 4178 N N . MET A 1 528 ? 27.592 9.408 -18.228 1.00 93.19 528 MET A N 1
ATOM 4179 C CA . MET A 1 528 ? 26.341 8.888 -17.668 1.00 93.19 528 MET A CA 1
ATOM 4180 C C . MET A 1 528 ? 25.317 10.005 -17.460 1.00 93.19 528 MET A C 1
ATOM 4182 O O . MET A 1 528 ? 25.607 11.008 -16.808 1.00 93.19 528 MET A O 1
ATOM 4186 N N . THR A 1 529 ? 24.096 9.822 -17.965 1.00 90.44 529 THR A N 1
ATOM 4187 C CA . THR A 1 529 ? 22.975 10.761 -17.787 1.00 90.44 529 THR A CA 1
ATOM 4188 C C . THR A 1 529 ? 21.661 10.032 -17.478 1.00 90.44 529 THR A C 1
ATOM 4190 O O . THR A 1 529 ? 21.562 8.816 -17.610 1.00 90.44 529 THR A O 1
ATOM 4193 N N . GLY A 1 530 ? 20.632 10.774 -17.046 1.00 87.12 530 GLY A N 1
ATOM 4194 C CA . GLY A 1 530 ? 19.328 10.198 -16.666 1.00 87.12 530 GLY A CA 1
ATOM 4195 C C . GLY A 1 530 ? 18.957 10.309 -15.182 1.00 87.12 530 GLY A C 1
ATOM 4196 O O . GLY A 1 530 ? 18.092 9.566 -14.725 1.00 87.12 530 GLY A O 1
ATOM 4197 N N . ASN A 1 531 ? 19.594 11.228 -14.440 1.00 87.88 531 ASN A N 1
ATOM 4198 C CA . ASN A 1 531 ? 19.398 11.444 -12.996 1.00 87.88 531 ASN A CA 1
ATOM 4199 C C . ASN A 1 531 ? 19.666 10.179 -12.153 1.00 87.88 531 ASN A C 1
ATOM 4201 O O . ASN A 1 531 ? 18.839 9.719 -11.362 1.00 87.88 531 ASN A O 1
ATOM 4205 N N . LEU A 1 532 ? 20.843 9.592 -12.382 1.00 88.81 532 LEU A N 1
ATOM 4206 C CA . LEU A 1 532 ? 21.322 8.421 -11.655 1.00 88.81 532 LEU A CA 1
ATOM 4207 C C . LEU A 1 532 ? 21.824 8.841 -10.266 1.00 88.81 532 LEU A C 1
ATOM 4209 O O . LEU A 1 532 ? 22.599 9.797 -10.143 1.00 88.81 532 LEU A O 1
ATOM 4213 N N . GLY A 1 533 ? 21.426 8.101 -9.234 1.00 88.44 533 GLY A N 1
ATOM 4214 C CA . GLY A 1 533 ? 21.981 8.196 -7.886 1.00 88.44 533 GLY A CA 1
ATOM 4215 C C . GLY A 1 533 ? 23.397 7.616 -7.807 1.00 88.44 533 GLY A C 1
ATOM 4216 O O . GLY A 1 533 ? 24.060 7.463 -8.835 1.00 88.44 533 GLY A O 1
ATOM 4217 N N . ASN A 1 534 ? 23.940 7.397 -6.614 1.00 90.56 534 ASN A N 1
ATOM 4218 C CA . ASN A 1 534 ? 25.362 7.042 -6.488 1.00 90.56 534 ASN A CA 1
ATOM 4219 C C . ASN A 1 534 ? 25.605 5.543 -6.696 1.00 90.56 534 ASN A C 1
ATOM 4221 O O . ASN A 1 534 ? 26.477 5.183 -7.485 1.00 90.56 534 ASN A O 1
ATOM 4225 N N . VAL A 1 535 ? 24.754 4.689 -6.128 1.00 91.75 535 VAL A N 1
ATOM 4226 C CA . VAL A 1 535 ? 24.822 3.228 -6.297 1.00 91.75 535 VAL A CA 1
ATOM 4227 C C . VAL A 1 535 ? 24.580 2.836 -7.759 1.00 91.75 535 VAL A C 1
ATOM 4229 O O . VAL A 1 535 ? 25.213 1.924 -8.284 1.00 91.75 535 VAL A O 1
ATOM 4232 N N . MET A 1 536 ? 23.713 3.565 -8.469 1.00 91.69 536 MET A N 1
ATOM 4233 C CA . MET A 1 536 ? 23.486 3.357 -9.906 1.00 91.69 536 MET A CA 1
ATOM 4234 C C . MET A 1 536 ? 24.687 3.786 -10.777 1.00 91.69 536 MET A C 1
ATOM 4236 O O . MET A 1 536 ? 24.968 3.136 -11.784 1.00 91.69 536 MET A O 1
ATOM 4240 N N . LYS A 1 537 ? 25.441 4.833 -10.396 1.00 93.38 537 LYS A N 1
ATOM 4241 C CA . LYS A 1 537 ? 26.708 5.191 -11.074 1.00 93.38 537 LYS A CA 1
ATOM 4242 C C . LYS A 1 537 ? 27.785 4.132 -10.833 1.00 93.38 537 LYS A C 1
ATOM 4244 O O . LYS A 1 537 ? 28.472 3.741 -11.770 1.00 93.38 537 LYS A O 1
ATOM 4249 N N . GLU A 1 538 ? 27.911 3.649 -9.599 1.00 93.69 538 GLU A N 1
ATOM 4250 C CA . GLU A 1 538 ? 28.845 2.575 -9.235 1.00 93.69 538 GLU A CA 1
ATOM 4251 C C . GLU A 1 538 ? 28.517 1.281 -9.994 1.00 93.69 538 GLU A C 1
ATOM 4253 O O . GLU A 1 538 ? 29.396 0.710 -10.638 1.00 93.69 538 GLU A O 1
ATOM 4258 N N . SER A 1 539 ? 27.238 0.893 -10.049 1.00 94.50 539 SER A N 1
ATOM 4259 C CA . SER A 1 539 ? 26.746 -0.236 -10.851 1.00 94.50 539 SER A CA 1
ATOM 4260 C C . SER A 1 539 ? 27.078 -0.092 -12.343 1.00 94.50 539 SER A C 1
ATOM 4262 O O . SER A 1 539 ? 27.546 -1.048 -12.966 1.00 94.50 539 SER A O 1
ATOM 4264 N N . ALA A 1 540 ? 26.924 1.103 -12.925 1.00 95.06 540 ALA A N 1
ATOM 4265 C CA . ALA A 1 540 ? 27.298 1.364 -14.315 1.00 95.06 540 ALA A CA 1
ATOM 4266 C C . ALA A 1 540 ? 28.818 1.256 -14.555 1.00 95.06 540 ALA A C 1
ATOM 4268 O O . ALA A 1 540 ? 29.242 0.646 -15.539 1.00 95.06 540 ALA A O 1
ATOM 4269 N N . ILE A 1 541 ? 29.642 1.775 -13.638 1.00 95.00 541 ILE A N 1
ATOM 4270 C CA . ILE A 1 541 ? 31.109 1.659 -13.693 1.00 95.00 541 ILE A CA 1
ATOM 4271 C C . ILE A 1 541 ? 31.547 0.194 -13.558 1.00 95.00 541 ILE A C 1
ATOM 4273 O O . ILE A 1 541 ? 32.386 -0.260 -14.338 1.00 95.00 541 ILE A O 1
ATOM 4277 N N . MET A 1 542 ? 30.960 -0.573 -12.633 1.00 95.25 542 MET A N 1
ATOM 4278 C CA . MET A 1 542 ? 31.215 -2.013 -12.485 1.00 95.25 542 MET A CA 1
ATOM 4279 C C . MET A 1 542 ? 30.833 -2.781 -13.754 1.00 95.25 542 MET A C 1
ATOM 4281 O O . MET A 1 542 ? 31.636 -3.559 -14.265 1.00 95.25 542 MET A O 1
ATOM 4285 N N . SER A 1 543 ? 29.653 -2.499 -14.312 1.00 96.25 543 SER A N 1
ATOM 4286 C CA . SER A 1 543 ? 29.154 -3.131 -15.541 1.00 96.25 543 SER A CA 1
ATOM 4287 C C . SER A 1 543 ? 30.060 -2.853 -16.743 1.00 96.25 543 SER A C 1
ATOM 4289 O O . SER A 1 543 ? 30.345 -3.760 -17.518 1.00 96.25 543 SER A O 1
ATOM 4291 N N . TYR A 1 544 ? 30.579 -1.628 -16.876 1.00 95.31 544 TYR A N 1
ATOM 4292 C CA . TYR A 1 544 ? 31.543 -1.258 -17.919 1.00 95.31 544 TYR A CA 1
ATOM 4293 C C . TYR A 1 544 ? 32.923 -1.896 -17.705 1.00 95.31 544 TYR A C 1
ATOM 4295 O O . TYR A 1 544 ? 33.538 -2.388 -18.653 1.00 95.31 544 TYR A O 1
ATOM 4303 N N . THR A 1 545 ? 33.380 -1.954 -16.451 1.00 94.81 545 THR A N 1
ATOM 4304 C CA . THR A 1 545 ? 34.642 -2.601 -16.054 1.00 94.81 545 THR A CA 1
ATOM 4305 C C . THR A 1 545 ? 34.607 -4.112 -16.292 1.00 94.81 545 THR A C 1
ATOM 4307 O O . THR A 1 545 ? 35.629 -4.690 -16.647 1.00 94.81 545 THR A O 1
ATOM 4310 N N . PHE A 1 546 ? 33.438 -4.744 -16.161 1.00 96.00 546 PHE A N 1
ATOM 4311 C CA . PHE A 1 546 ? 33.201 -6.140 -16.528 1.00 96.00 546 PHE A CA 1
ATOM 4312 C C . PHE A 1 546 ? 33.049 -6.333 -18.052 1.00 96.00 546 PHE A C 1
ATOM 4314 O O . PHE A 1 546 ? 33.659 -7.238 -18.624 1.00 96.00 546 PHE A O 1
ATOM 4321 N N . ALA A 1 547 ? 32.296 -5.464 -18.737 1.00 95.31 547 ALA A N 1
ATOM 4322 C CA . ALA A 1 547 ? 32.014 -5.602 -20.169 1.00 95.31 547 ALA A CA 1
ATOM 4323 C C . ALA A 1 547 ? 33.271 -5.496 -21.053 1.00 95.31 547 ALA A C 1
ATOM 4325 O O . ALA A 1 547 ? 33.372 -6.235 -22.031 1.00 95.31 547 ALA A O 1
ATOM 4326 N N . LYS A 1 548 ? 34.248 -4.640 -20.701 1.00 92.69 548 LYS A N 1
ATOM 4327 C CA . LYS A 1 548 ? 35.532 -4.525 -21.426 1.00 92.69 548 LYS A CA 1
ATOM 4328 C C . LYS A 1 548 ? 36.262 -5.884 -21.552 1.00 92.69 548 LYS A C 1
ATOM 4330 O O . LYS A 1 548 ? 36.404 -6.350 -22.678 1.00 92.69 548 LYS A O 1
ATOM 4335 N N . PRO A 1 549 ? 36.705 -6.557 -20.467 1.00 92.44 549 PRO A N 1
ATOM 4336 C CA . PRO A 1 549 ? 37.377 -7.854 -20.562 1.00 92.44 549 PRO A CA 1
ATOM 4337 C C . PRO A 1 549 ? 36.450 -8.991 -21.009 1.00 92.44 549 PRO A C 1
ATOM 4339 O O . PRO A 1 549 ? 36.954 -9.970 -21.553 1.00 92.44 549 PRO A O 1
ATOM 4342 N N . TYR A 1 550 ? 35.129 -8.891 -20.808 1.00 94.44 550 TYR A N 1
ATOM 4343 C CA . TYR A 1 550 ? 34.183 -9.873 -21.346 1.00 94.44 550 TYR A CA 1
ATOM 4344 C C . TYR A 1 550 ? 34.200 -9.873 -22.883 1.00 94.44 550 TYR A C 1
ATOM 4346 O O . TYR A 1 550 ? 34.440 -10.913 -23.498 1.00 94.44 550 TYR A O 1
ATOM 4354 N N . LEU A 1 551 ? 34.046 -8.691 -23.497 1.00 93.50 551 LEU A N 1
ATOM 4355 C CA . LEU A 1 551 ? 34.144 -8.500 -24.945 1.00 93.50 551 LEU A CA 1
ATOM 4356 C C . LEU A 1 551 ? 35.499 -8.994 -25.470 1.00 93.50 551 LEU A C 1
ATOM 4358 O O . LEU A 1 551 ? 35.525 -9.860 -26.337 1.00 93.50 551 LEU A O 1
ATOM 4362 N N . SER A 1 552 ? 36.609 -8.545 -24.870 1.00 90.81 552 SER A N 1
ATOM 4363 C CA . SER A 1 552 ? 37.972 -8.908 -25.296 1.00 90.81 552 SER A CA 1
ATOM 4364 C C . SER A 1 552 ? 38.286 -10.409 -25.245 1.00 90.81 552 SER A C 1
ATOM 4366 O O . SER A 1 552 ? 39.217 -10.856 -25.907 1.00 90.81 552 SER A O 1
ATOM 4368 N N . ARG A 1 553 ? 37.569 -11.194 -24.426 1.00 90.94 553 ARG A N 1
ATOM 4369 C CA . ARG A 1 553 ? 37.750 -12.654 -24.330 1.00 90.94 553 ARG A CA 1
ATOM 4370 C C . ARG A 1 553 ? 36.937 -13.423 -25.367 1.00 90.94 553 ARG A C 1
ATOM 4372 O O . ARG A 1 553 ? 37.394 -14.467 -25.818 1.00 90.94 553 ARG A O 1
ATOM 4379 N N . ARG A 1 554 ? 35.730 -12.947 -25.695 1.00 91.06 554 ARG A N 1
ATOM 4380 C CA . ARG A 1 554 ? 34.786 -13.642 -26.590 1.00 91.06 554 ARG A CA 1
ATOM 4381 C C . ARG A 1 554 ? 34.878 -13.158 -28.043 1.00 91.06 554 ARG A C 1
ATOM 4383 O O . ARG A 1 554 ? 34.607 -13.934 -28.950 1.00 91.06 554 ARG A O 1
ATOM 4390 N N . PHE A 1 555 ? 35.313 -11.916 -28.255 1.00 93.12 555 PHE A N 1
ATOM 4391 C CA . PHE A 1 555 ? 35.498 -11.277 -29.560 1.00 93.12 555 PHE A CA 1
ATOM 4392 C C . PHE A 1 555 ? 36.824 -10.486 -29.558 1.00 93.12 555 PHE A C 1
ATOM 4394 O O . PHE A 1 555 ? 36.799 -9.265 -29.395 1.00 93.12 555 PHE A O 1
ATOM 4401 N N . PRO A 1 556 ? 37.991 -11.157 -29.674 1.00 89.00 556 PRO A N 1
ATOM 4402 C CA . PRO A 1 556 ? 39.300 -10.532 -29.453 1.00 89.00 556 PRO A CA 1
ATOM 4403 C C . PRO A 1 556 ? 39.591 -9.317 -30.340 1.00 89.00 556 PRO A C 1
ATOM 4405 O O . PRO A 1 556 ? 40.190 -8.360 -29.861 1.00 89.00 556 PRO A O 1
ATOM 4408 N N . ASP A 1 557 ? 39.110 -9.329 -31.587 1.00 87.38 557 ASP A N 1
ATOM 4409 C CA . ASP A 1 557 ? 39.292 -8.247 -32.565 1.00 87.38 557 ASP A CA 1
ATOM 4410 C C . ASP A 1 557 ? 38.399 -7.015 -32.292 1.00 87.38 557 ASP A C 1
ATOM 4412 O O . ASP A 1 557 ? 38.521 -5.983 -32.955 1.00 87.38 557 ASP A O 1
ATOM 4416 N N . ASN A 1 558 ? 37.467 -7.098 -31.332 1.00 88.12 558 ASN A N 1
ATOM 4417 C CA . ASN A 1 558 ? 36.517 -6.028 -31.036 1.00 88.12 558 ASN A CA 1
ATOM 4418 C C . ASN A 1 558 ? 37.009 -5.123 -29.895 1.00 88.12 558 ASN A C 1
ATOM 4420 O O . ASN A 1 558 ? 36.716 -5.322 -28.713 1.00 88.12 558 ASN A O 1
ATOM 4424 N N . HIS A 1 559 ? 37.719 -4.061 -30.274 1.00 86.75 559 HIS A N 1
ATOM 4425 C CA . HIS A 1 559 ? 38.278 -3.079 -29.345 1.00 86.75 559 HIS A CA 1
ATOM 4426 C C . HIS A 1 559 ? 37.354 -1.873 -29.065 1.00 86.75 559 HIS A C 1
ATOM 4428 O O . HIS A 1 559 ? 37.795 -0.905 -28.437 1.00 86.75 559 HIS A O 1
ATOM 4434 N N . VAL A 1 560 ? 36.073 -1.902 -29.470 1.00 87.75 560 VAL A N 1
ATOM 4435 C CA . VAL A 1 560 ? 35.157 -0.743 -29.353 1.00 87.75 560 VAL A CA 1
ATOM 4436 C C . VAL A 1 560 ? 35.057 -0.249 -27.907 1.00 87.75 560 VAL A C 1
ATOM 4438 O O . VAL A 1 560 ? 35.328 0.920 -27.638 1.00 87.75 560 VAL A O 1
ATOM 4441 N N . LEU A 1 561 ? 34.771 -1.132 -26.941 1.00 89.06 561 LEU A N 1
ATOM 4442 C CA . LEU A 1 561 ? 34.704 -0.741 -25.523 1.00 89.06 561 LEU A CA 1
ATOM 4443 C C . LEU A 1 561 ? 36.074 -0.402 -24.914 1.00 89.06 561 LEU A C 1
ATOM 4445 O O . LEU A 1 561 ? 36.117 0.143 -23.813 1.00 89.06 561 LEU A O 1
ATOM 4449 N N . GLN A 1 562 ? 37.196 -0.708 -25.573 1.00 86.81 562 GLN A N 1
ATOM 4450 C CA . GLN A 1 562 ? 38.528 -0.356 -25.070 1.00 86.81 562 GLN A CA 1
ATOM 4451 C C . GLN A 1 562 ? 38.856 1.119 -25.341 1.00 86.81 562 GLN A C 1
ATOM 4453 O O . GLN A 1 562 ? 39.365 1.779 -24.432 1.00 86.81 562 GLN A O 1
ATOM 4458 N N . HIS A 1 563 ? 38.494 1.640 -26.523 1.00 85.50 563 HIS A N 1
ATOM 4459 C CA . HIS A 1 563 ? 38.915 2.964 -27.013 1.00 85.50 563 HIS A CA 1
ATOM 4460 C C . HIS A 1 563 ? 37.784 3.979 -27.244 1.00 85.50 563 HIS A C 1
ATOM 4462 O O . HIS A 1 563 ? 38.028 5.183 -27.183 1.00 85.50 563 HIS A O 1
ATOM 4468 N N . ALA A 1 564 ? 36.544 3.547 -27.491 1.00 86.00 564 ALA A N 1
ATOM 4469 C CA . ALA A 1 564 ? 35.464 4.478 -27.810 1.00 86.00 564 ALA A CA 1
ATOM 4470 C C . ALA A 1 564 ? 34.968 5.263 -26.582 1.00 86.00 564 ALA A C 1
ATOM 4472 O O . ALA A 1 564 ? 34.876 4.737 -25.473 1.00 86.00 564 ALA A O 1
ATOM 4473 N N . ALA A 1 565 ? 34.588 6.524 -26.798 1.00 89.81 565 ALA A N 1
ATOM 4474 C CA . ALA A 1 565 ? 33.881 7.329 -25.806 1.00 89.81 565 ALA A CA 1
ATOM 4475 C C . ALA A 1 565 ? 32.386 6.974 -25.827 1.00 89.81 565 ALA A C 1
ATOM 4477 O O . ALA A 1 565 ? 31.674 7.339 -26.767 1.00 89.81 565 ALA A O 1
ATOM 4478 N N . VAL A 1 566 ? 31.916 6.260 -24.804 1.00 93.69 566 VAL A N 1
ATOM 4479 C CA . VAL A 1 566 ? 30.533 5.777 -24.694 1.00 93.69 566 VAL A CA 1
ATOM 4480 C C . VAL A 1 566 ? 29.705 6.712 -23.813 1.00 93.69 566 VAL A C 1
ATOM 4482 O O . VAL A 1 566 ? 30.137 7.142 -22.744 1.00 93.69 566 VAL A O 1
ATOM 4485 N N . HIS A 1 567 ? 28.483 7.005 -24.247 1.00 95.56 567 HIS A N 1
ATOM 4486 C CA . HIS A 1 567 ? 27.462 7.698 -23.470 1.00 95.56 567 HIS A CA 1
ATOM 4487 C C . HIS A 1 567 ? 26.392 6.697 -23.045 1.00 95.56 567 HIS A C 1
ATOM 4489 O O . HIS A 1 567 ? 25.809 6.034 -23.897 1.00 95.56 567 HIS A O 1
ATOM 4495 N N . LEU A 1 568 ? 26.111 6.613 -21.747 1.00 95.50 568 LEU A N 1
ATOM 4496 C CA . LEU A 1 568 ? 25.005 5.847 -21.182 1.00 95.50 568 LEU A CA 1
ATOM 4497 C C . LEU A 1 568 ? 23.887 6.797 -20.747 1.00 95.50 568 LEU A C 1
ATOM 4499 O O . LEU A 1 568 ? 24.117 7.747 -19.992 1.00 95.50 568 LEU A O 1
ATOM 4503 N N . HIS A 1 569 ? 22.669 6.523 -21.201 1.00 94.00 569 HIS A N 1
ATOM 4504 C CA . HIS A 1 569 ? 21.459 7.224 -20.802 1.00 94.00 569 HIS A CA 1
ATOM 4505 C C . HIS A 1 569 ? 20.429 6.254 -20.214 1.00 94.00 569 HIS A C 1
ATOM 4507 O O . HIS A 1 569 ? 20.308 5.104 -20.635 1.00 94.00 569 HIS A O 1
ATOM 4513 N N . VAL A 1 570 ? 19.667 6.737 -19.232 1.00 90.81 570 VAL A N 1
ATOM 4514 C CA . VAL A 1 570 ? 18.458 6.068 -18.740 1.00 90.81 570 VAL A CA 1
ATOM 4515 C C . VAL A 1 570 ? 17.327 7.112 -18.711 1.00 90.81 570 VAL A C 1
ATOM 4517 O O . VAL A 1 570 ? 17.364 7.993 -17.839 1.00 90.81 570 VAL A O 1
ATOM 4520 N N . PRO A 1 571 ? 16.352 7.060 -19.645 1.00 82.38 571 PRO A N 1
ATOM 4521 C CA . PRO A 1 571 ? 15.261 8.034 -19.779 1.00 82.38 571 PRO A CA 1
ATOM 4522 C C . PRO A 1 571 ? 14.438 8.265 -18.503 1.00 82.38 571 PRO A C 1
ATOM 4524 O O . PRO A 1 571 ? 14.591 7.567 -17.508 1.00 82.38 571 PRO A O 1
ATOM 4527 N N . GLU A 1 572 ? 13.554 9.267 -18.509 1.00 71.88 572 GLU A N 1
ATOM 4528 C CA . GLU A 1 572 ? 12.810 9.754 -17.326 1.00 71.88 572 GLU A CA 1
ATOM 4529 C C . GLU A 1 572 ? 13.711 10.410 -16.254 1.00 71.88 572 GLU A C 1
ATOM 4531 O O . GLU A 1 572 ? 13.775 9.993 -15.098 1.00 71.88 572 GLU A O 1
ATOM 4536 N N . GLY A 1 573 ? 14.437 11.474 -16.617 1.00 59.31 573 GLY A N 1
ATOM 4537 C CA . GLY A 1 573 ? 15.334 12.192 -15.692 1.00 59.31 573 GLY A CA 1
ATOM 4538 C C . GLY A 1 573 ? 14.656 12.898 -14.499 1.00 59.31 573 GLY A C 1
ATOM 4539 O O . GLY A 1 573 ? 15.350 13.373 -13.604 1.00 59.31 573 GLY A O 1
ATOM 4540 N N . ALA A 1 574 ? 13.323 12.978 -14.457 1.00 53.47 574 ALA A N 1
ATOM 4541 C CA . ALA A 1 574 ? 12.587 13.601 -13.350 1.00 53.47 574 ALA A CA 1
ATOM 4542 C C . ALA A 1 574 ? 12.548 12.728 -12.080 1.00 53.47 574 ALA A C 1
ATOM 4544 O O . ALA A 1 574 ? 12.482 13.256 -10.972 1.00 53.47 574 ALA A O 1
ATOM 4545 N N . THR A 1 575 ? 12.611 11.403 -12.229 1.00 65.19 575 THR A N 1
ATOM 4546 C CA . THR A 1 575 ? 12.657 10.444 -11.116 1.00 65.19 575 THR A CA 1
ATOM 4547 C C . THR A 1 575 ? 14.101 10.008 -10.855 1.00 65.19 575 THR A C 1
ATOM 4549 O O . THR A 1 575 ? 14.753 9.549 -11.800 1.00 65.19 575 THR A O 1
ATOM 4552 N N . PRO A 1 576 ? 14.615 10.116 -9.613 1.00 69.56 576 PRO A N 1
ATOM 4553 C CA . PRO A 1 576 ? 15.956 9.645 -9.284 1.00 69.56 576 PRO A CA 1
ATOM 4554 C C . PRO A 1 576 ? 16.022 8.119 -9.388 1.00 69.56 576 PRO A C 1
ATOM 4556 O O . PRO A 1 576 ? 15.126 7.418 -8.913 1.00 69.56 576 PRO A O 1
ATOM 4559 N N . LYS A 1 577 ? 17.090 7.607 -10.002 1.00 81.06 577 LYS A N 1
ATOM 4560 C CA . LYS A 1 577 ? 17.309 6.167 -10.199 1.00 81.06 577 LYS A CA 1
ATOM 4561 C C . LYS A 1 577 ? 18.513 5.727 -9.389 1.00 81.06 577 LYS A C 1
ATOM 4563 O O . LYS A 1 577 ? 19.639 6.004 -9.796 1.00 81.06 577 LYS A O 1
ATOM 4568 N N . ASP A 1 578 ? 18.287 5.071 -8.256 1.00 77.69 578 ASP A N 1
ATOM 4569 C CA . ASP A 1 578 ? 19.371 4.544 -7.425 1.00 77.69 578 ASP A CA 1
ATOM 4570 C C . ASP A 1 578 ? 19.117 3.090 -7.018 1.00 77.69 578 ASP A C 1
ATOM 4572 O O . ASP A 1 578 ? 17.990 2.715 -6.696 1.00 77.69 578 ASP A O 1
ATOM 4576 N N . GLY A 1 579 ? 20.169 2.273 -7.074 1.00 83.31 579 GLY A N 1
ATOM 4577 C CA . GLY A 1 579 ? 20.122 0.832 -6.822 1.00 83.31 579 GLY A CA 1
ATOM 4578 C C . GLY A 1 579 ? 20.837 0.006 -7.907 1.00 83.31 579 GLY A C 1
ATOM 4579 O O . GLY A 1 579 ? 20.758 0.344 -9.088 1.00 83.31 579 GLY A O 1
ATOM 4580 N N . PRO A 1 580 ? 21.508 -1.103 -7.548 1.00 88.81 580 PRO A N 1
ATOM 4581 C CA . PRO A 1 580 ? 22.446 -1.803 -8.436 1.00 88.81 580 PRO A CA 1
ATOM 4582 C C . PRO A 1 580 ? 21.790 -2.808 -9.404 1.00 88.81 580 PRO A C 1
ATOM 4584 O O . PRO A 1 580 ? 22.454 -3.365 -10.279 1.00 88.81 580 PRO A O 1
ATOM 4587 N N . SER A 1 581 ? 20.476 -3.037 -9.280 1.00 89.25 581 SER A N 1
ATOM 4588 C CA . SER A 1 581 ? 19.739 -4.130 -9.948 1.00 89.25 581 SER A CA 1
ATOM 4589 C C . SER A 1 581 ? 19.597 -4.038 -11.482 1.00 89.25 581 SER A C 1
ATOM 4591 O O . SER A 1 581 ? 18.889 -4.855 -12.077 1.00 89.25 581 SER A O 1
ATOM 4593 N N . ALA A 1 582 ? 20.251 -3.059 -12.112 1.00 92.00 582 ALA A N 1
ATOM 4594 C CA . ALA A 1 582 ? 20.298 -2.844 -13.559 1.00 92.00 582 ALA A CA 1
ATOM 4595 C C . ALA A 1 582 ? 21.646 -3.239 -14.199 1.00 92.00 582 ALA A C 1
ATOM 4597 O O . ALA A 1 582 ? 21.794 -3.101 -15.411 1.00 92.00 582 ALA A O 1
ATOM 4598 N N . GLY A 1 583 ? 22.630 -3.722 -13.428 1.00 94.19 583 GLY A N 1
ATOM 4599 C CA . GLY A 1 583 ? 23.980 -4.002 -13.939 1.00 94.19 583 GLY A CA 1
ATOM 4600 C C . GLY A 1 583 ? 24.017 -4.991 -15.115 1.00 94.19 583 GLY A C 1
ATOM 4601 O O . GLY A 1 583 ? 24.661 -4.737 -16.132 1.00 94.19 583 GLY A O 1
ATOM 4602 N N . SER A 1 584 ? 23.229 -6.067 -15.036 1.00 96.25 584 SER A N 1
ATOM 4603 C CA . SER A 1 584 ? 22.989 -6.999 -16.154 1.00 96.25 584 SER A CA 1
ATOM 4604 C C . SER A 1 584 ? 22.457 -6.300 -17.418 1.00 96.25 584 SER A C 1
ATOM 4606 O O . SER A 1 584 ? 22.976 -6.521 -18.515 1.00 96.25 584 SER A O 1
ATOM 4608 N N . THR A 1 585 ? 21.479 -5.400 -17.272 1.00 96.56 585 THR A N 1
ATOM 4609 C CA . THR A 1 585 ? 20.935 -4.583 -18.370 1.00 96.56 585 THR A CA 1
ATOM 4610 C C . THR A 1 585 ? 21.998 -3.664 -18.976 1.00 96.56 585 THR A C 1
ATOM 4612 O O . THR A 1 585 ? 22.103 -3.570 -20.196 1.00 96.56 585 THR A O 1
ATOM 4615 N N . ILE A 1 586 ? 22.812 -3.015 -18.135 1.00 96.88 586 ILE A N 1
ATOM 4616 C CA . ILE A 1 586 ? 23.866 -2.085 -18.560 1.00 96.88 586 ILE A CA 1
ATOM 4617 C C . ILE A 1 586 ? 24.961 -2.818 -19.338 1.00 96.88 586 ILE A C 1
ATOM 4619 O O . ILE A 1 586 ? 25.318 -2.390 -20.434 1.00 96.88 586 ILE A O 1
ATOM 4623 N N . ALA A 1 587 ? 25.462 -3.941 -18.816 1.00 97.19 587 ALA A N 1
ATOM 4624 C CA . ALA A 1 587 ? 26.437 -4.772 -19.518 1.00 97.19 587 ALA A CA 1
ATOM 4625 C C . ALA A 1 587 ? 25.890 -5.264 -20.874 1.00 97.19 587 ALA A C 1
ATOM 4627 O O . ALA A 1 587 ? 26.603 -5.214 -21.877 1.00 97.19 587 ALA A O 1
ATOM 4628 N N . THR A 1 588 ? 24.605 -5.635 -20.940 1.00 97.62 588 THR A N 1
ATOM 4629 C CA . THR A 1 588 ? 23.970 -6.082 -22.193 1.00 97.62 588 THR A CA 1
ATOM 4630 C C . THR A 1 588 ? 23.840 -4.943 -23.204 1.00 97.62 588 THR A C 1
ATOM 4632 O O . THR A 1 588 ? 24.125 -5.149 -24.381 1.00 97.62 588 THR A O 1
ATOM 4635 N N . ALA A 1 589 ? 23.485 -3.729 -22.772 1.00 97.31 589 ALA A N 1
ATOM 4636 C CA . ALA A 1 589 ? 23.432 -2.555 -23.646 1.00 97.31 589 ALA A CA 1
ATOM 4637 C C . ALA A 1 589 ? 24.826 -2.158 -24.167 1.00 97.31 589 ALA A C 1
ATOM 4639 O O . ALA A 1 589 ? 24.988 -1.850 -25.346 1.00 97.31 589 ALA A O 1
ATOM 4640 N N . LEU A 1 590 ? 25.860 -2.225 -23.324 1.00 96.56 590 LEU A N 1
ATOM 4641 C CA . LEU A 1 590 ? 27.247 -1.967 -23.729 1.00 96.56 590 LEU A CA 1
ATOM 4642 C C . LEU A 1 590 ? 27.748 -2.983 -24.769 1.00 96.56 590 LEU A C 1
ATOM 4644 O O . LEU A 1 590 ? 28.368 -2.587 -25.753 1.00 96.56 590 LEU A O 1
ATOM 4648 N N . LEU A 1 591 ? 27.451 -4.275 -24.590 1.00 96.50 591 LEU A N 1
ATOM 4649 C CA . LEU A 1 591 ? 27.816 -5.311 -25.562 1.00 96.50 591 LEU A CA 1
ATOM 4650 C C . LEU A 1 591 ? 26.965 -5.240 -26.841 1.00 96.50 591 LEU A C 1
ATOM 4652 O O . LEU A 1 591 ? 27.507 -5.427 -27.924 1.00 96.50 591 LEU A O 1
ATOM 4656 N N . SER A 1 592 ? 25.675 -4.902 -26.744 1.00 96.81 592 SER A N 1
ATOM 4657 C CA . SER A 1 592 ? 24.794 -4.686 -27.905 1.00 96.81 592 SER A CA 1
ATOM 4658 C C . SER A 1 592 ? 25.324 -3.584 -28.828 1.00 96.81 592 SER A C 1
ATOM 4660 O O . SER A 1 592 ? 25.362 -3.771 -30.042 1.00 96.81 592 SER A O 1
ATOM 4662 N N . LEU A 1 593 ? 25.783 -2.467 -28.248 1.00 95.81 593 LEU A N 1
ATOM 4663 C CA . LEU A 1 593 ? 26.425 -1.375 -28.983 1.00 95.81 593 LEU A CA 1
ATOM 4664 C C . LEU A 1 593 ? 27.769 -1.802 -29.589 1.00 95.81 593 LEU A C 1
ATOM 4666 O O . LEU A 1 593 ? 28.050 -1.493 -30.740 1.00 95.81 593 LEU A O 1
ATOM 4670 N N . ALA A 1 594 ? 28.603 -2.513 -28.825 1.00 93.56 594 ALA A N 1
ATOM 4671 C CA . ALA A 1 594 ? 29.929 -2.927 -29.283 1.00 93.56 594 ALA A CA 1
ATOM 4672 C C . ALA A 1 594 ? 29.888 -3.963 -30.417 1.00 93.56 594 ALA A C 1
ATOM 4674 O O . ALA A 1 594 ? 30.785 -3.989 -31.255 1.00 93.56 594 ALA A O 1
ATOM 4675 N N . LEU A 1 595 ? 28.864 -4.819 -30.442 1.00 93.50 595 LEU A N 1
ATOM 4676 C CA . LEU A 1 595 ? 28.664 -5.858 -31.457 1.00 93.50 595 LEU A CA 1
ATOM 4677 C C . LEU A 1 595 ? 27.857 -5.381 -32.677 1.00 93.50 595 LEU A C 1
ATOM 4679 O O . LEU A 1 595 ? 27.685 -6.168 -33.605 1.00 93.50 595 LEU A O 1
ATOM 4683 N N . ASP A 1 596 ? 27.326 -4.152 -32.643 1.00 92.88 596 ASP A N 1
ATOM 4684 C CA . ASP A 1 596 ? 26.307 -3.617 -33.562 1.00 92.88 596 ASP A CA 1
ATOM 4685 C C . ASP A 1 596 ? 25.149 -4.604 -33.822 1.00 92.88 596 ASP A C 1
ATOM 4687 O O . ASP A 1 596 ? 24.716 -4.861 -34.947 1.00 92.88 596 ASP A O 1
ATOM 4691 N N . ARG A 1 597 ? 24.667 -5.237 -32.743 1.00 94.31 597 ARG A N 1
ATOM 4692 C CA . ARG A 1 597 ? 23.585 -6.232 -32.784 1.00 94.31 597 ARG A CA 1
ATOM 4693 C C . ARG A 1 597 ? 22.532 -5.895 -31.732 1.00 94.31 597 ARG A C 1
ATOM 4695 O O . ARG A 1 597 ? 22.886 -5.745 -30.558 1.00 94.31 597 ARG A O 1
ATOM 4702 N N . PRO A 1 598 ? 21.239 -5.797 -32.096 1.00 95.12 598 PRO A N 1
ATOM 4703 C CA . PRO A 1 598 ? 20.185 -5.580 -31.115 1.00 95.12 598 PRO A CA 1
ATOM 4704 C C . PRO A 1 598 ? 20.080 -6.799 -30.193 1.00 95.12 598 PRO A C 1
ATOM 4706 O O . PRO A 1 598 ? 20.205 -7.942 -30.638 1.00 95.12 598 PRO A O 1
ATOM 4709 N N . ALA A 1 599 ? 19.825 -6.563 -28.907 1.00 94.31 599 ALA A N 1
ATOM 4710 C CA . ALA A 1 599 ? 19.446 -7.641 -28.002 1.00 94.31 599 ALA A CA 1
ATOM 4711 C C . ALA A 1 599 ? 18.101 -8.258 -28.433 1.00 94.31 599 ALA A C 1
ATOM 4713 O O . ALA A 1 599 ? 17.269 -7.604 -29.069 1.00 94.31 599 ALA A O 1
ATOM 4714 N N . ARG A 1 600 ? 17.876 -9.525 -28.066 1.00 93.75 600 ARG A N 1
ATOM 4715 C CA . ARG A 1 600 ? 16.644 -10.275 -28.345 1.00 93.75 600 ARG A CA 1
ATOM 4716 C C . ARG A 1 600 ? 15.395 -9.447 -28.019 1.00 93.75 600 ARG A C 1
ATOM 4718 O O . ARG A 1 600 ? 15.167 -9.066 -26.873 1.00 93.75 600 ARG A O 1
ATOM 4725 N N . GLN A 1 601 ? 14.553 -9.227 -29.027 1.00 92.25 601 GLN A N 1
ATOM 4726 C CA . GLN A 1 601 ? 13.296 -8.497 -28.869 1.00 92.25 601 GLN A CA 1
ATOM 4727 C C . GLN A 1 601 ? 12.361 -9.194 -27.869 1.00 92.25 601 GLN A C 1
ATOM 4729 O O . GLN A 1 601 ? 12.366 -10.419 -27.732 1.00 92.25 601 GLN A O 1
ATOM 4734 N N . ASN A 1 602 ? 11.510 -8.404 -27.207 1.00 90.44 602 ASN A N 1
ATOM 4735 C CA . ASN A 1 602 ? 10.543 -8.873 -26.204 1.00 90.44 602 ASN A CA 1
ATOM 4736 C C . ASN A 1 602 ? 11.171 -9.503 -24.933 1.00 90.44 602 ASN A C 1
ATOM 4738 O O . ASN A 1 602 ? 10.514 -10.271 -24.226 1.00 90.44 602 ASN A O 1
ATOM 4742 N N . LEU A 1 603 ? 12.432 -9.157 -24.649 1.00 94.12 603 LEU A N 1
ATOM 4743 C CA . LEU A 1 603 ? 13.196 -9.529 -23.458 1.00 94.12 603 LEU A CA 1
ATOM 4744 C C . LEU A 1 603 ? 13.337 -8.329 -22.508 1.00 94.12 603 LEU A C 1
ATOM 4746 O O . LEU A 1 603 ? 13.588 -7.213 -22.960 1.00 94.12 603 LEU A O 1
ATOM 4750 N N . ALA A 1 604 ? 13.258 -8.564 -21.199 1.00 95.12 604 ALA A N 1
ATOM 4751 C CA . ALA A 1 604 ? 13.781 -7.644 -20.188 1.00 95.12 604 ALA A CA 1
ATOM 4752 C C . ALA A 1 604 ? 14.559 -8.393 -19.099 1.00 95.12 604 ALA A C 1
ATOM 4754 O O . ALA A 1 604 ? 14.448 -9.609 -18.965 1.00 95.12 604 ALA A O 1
ATOM 4755 N N . MET A 1 605 ? 15.360 -7.683 -18.310 1.00 96.50 605 MET A N 1
ATOM 4756 C CA . MET A 1 605 ? 16.204 -8.311 -17.287 1.00 96.50 605 MET A CA 1
ATOM 4757 C C . MET A 1 605 ? 16.383 -7.449 -16.040 1.00 96.50 605 MET A C 1
ATOM 4759 O O . MET A 1 605 ? 16.220 -6.229 -16.071 1.00 96.50 605 MET A O 1
ATOM 4763 N N . THR A 1 606 ? 16.733 -8.093 -14.932 1.00 95.69 606 THR A N 1
ATOM 4764 C CA . THR A 1 606 ? 17.239 -7.441 -13.722 1.00 95.69 606 THR A CA 1
ATOM 4765 C C . THR A 1 606 ? 18.233 -8.370 -13.034 1.00 95.69 606 THR A C 1
ATOM 4767 O O . THR A 1 606 ? 18.149 -9.589 -13.156 1.00 95.69 606 THR A O 1
ATOM 4770 N N . GLY A 1 607 ? 19.186 -7.782 -12.326 1.00 94.94 607 GLY A N 1
ATOM 4771 C CA . GLY A 1 607 ? 20.295 -8.490 -11.705 1.00 94.94 607 GLY A CA 1
ATOM 4772 C C . GLY A 1 607 ? 21.460 -7.530 -11.552 1.00 94.94 607 GLY A C 1
ATOM 4773 O O . GLY A 1 607 ? 21.831 -6.852 -12.517 1.00 94.94 607 GLY A O 1
ATOM 4774 N N . GLU A 1 608 ? 22.005 -7.443 -10.346 1.00 95.00 608 GLU A N 1
ATOM 4775 C CA . GLU A 1 608 ? 23.297 -6.800 -10.116 1.00 95.00 608 GLU A CA 1
ATOM 4776 C C . GLU A 1 608 ? 24.405 -7.701 -10.685 1.00 95.00 608 GLU A C 1
ATOM 4778 O O . GLU A 1 608 ? 24.292 -8.924 -10.624 1.00 95.00 608 GLU A O 1
ATOM 4783 N N . VAL A 1 609 ? 25.451 -7.108 -11.272 1.00 95.62 609 VAL A N 1
ATOM 4784 C CA . VAL A 1 609 ? 26.568 -7.846 -11.882 1.00 95.62 609 VAL A CA 1
ATOM 4785 C C . VAL A 1 609 ? 27.857 -7.582 -11.108 1.00 95.62 609 VAL A C 1
ATOM 4787 O O . VAL A 1 609 ? 28.239 -6.431 -10.894 1.00 95.62 609 VAL A O 1
ATOM 4790 N N . SER A 1 610 ? 28.540 -8.644 -10.680 1.00 95.50 610 SER A N 1
ATOM 4791 C CA . SER A 1 610 ? 29.858 -8.524 -10.054 1.00 95.50 610 SER A CA 1
ATOM 4792 C C . SER A 1 610 ? 30.951 -8.271 -11.101 1.00 95.50 610 SER A C 1
ATOM 4794 O O . SER A 1 610 ? 30.808 -8.617 -12.274 1.00 95.50 610 SER A O 1
ATOM 4796 N N . LEU A 1 611 ? 32.120 -7.787 -10.665 1.00 94.00 611 LEU A N 1
ATOM 4797 C CA . LEU A 1 611 ? 33.317 -7.698 -11.520 1.00 94.00 611 LEU A CA 1
ATOM 4798 C C . LEU A 1 611 ? 33.791 -9.063 -12.066 1.00 94.00 611 LEU A C 1
ATOM 4800 O O . LEU A 1 611 ? 34.586 -9.104 -13.001 1.00 94.00 611 LEU A O 1
ATOM 4804 N N . THR A 1 612 ? 33.316 -10.176 -11.495 1.00 93.56 612 THR A N 1
ATOM 4805 C CA . THR A 1 612 ? 33.602 -11.537 -11.973 1.00 93.56 612 THR A CA 1
ATOM 4806 C C . THR A 1 612 ? 32.535 -12.095 -12.915 1.00 93.56 612 THR A C 1
ATOM 4808 O O . THR A 1 612 ? 32.754 -13.172 -13.450 1.00 93.56 612 THR A O 1
ATOM 4811 N N . GLY A 1 613 ? 31.418 -11.389 -13.132 1.00 93.69 613 GLY A N 1
ATOM 4812 C CA . GLY A 1 613 ? 30.302 -11.837 -13.972 1.00 93.69 613 GLY A CA 1
ATOM 4813 C C . GLY A 1 613 ? 29.203 -12.619 -13.245 1.00 93.69 613 GLY A C 1
ATOM 4814 O O . GLY A 1 613 ? 28.258 -13.060 -13.895 1.00 93.69 613 GLY A O 1
ATOM 4815 N N . LYS A 1 614 ? 29.262 -12.775 -11.914 1.00 97.12 614 LYS A N 1
ATOM 4816 C CA . LYS A 1 614 ? 28.137 -13.347 -11.151 1.00 97.12 614 LYS A CA 1
ATOM 4817 C C . LYS A 1 614 ? 26.937 -12.404 -11.174 1.00 97.12 614 LYS A C 1
ATOM 4819 O O . LYS A 1 614 ? 27.110 -11.190 -11.052 1.00 97.12 614 LYS A O 1
ATOM 4824 N N . ILE A 1 615 ? 25.740 -12.979 -11.263 1.00 97.69 615 ILE A N 1
ATOM 4825 C CA . ILE A 1 615 ? 24.472 -12.261 -11.135 1.00 97.69 615 ILE A CA 1
ATOM 4826 C C . ILE A 1 615 ? 23.971 -12.399 -9.694 1.00 97.69 615 ILE A C 1
ATOM 4828 O O . ILE A 1 615 ? 23.804 -13.512 -9.202 1.00 97.69 615 ILE A O 1
ATOM 4832 N N . LEU A 1 616 ? 23.761 -11.272 -9.014 1.00 96.06 616 LEU A N 1
ATOM 4833 C CA . LEU A 1 616 ? 23.359 -11.215 -7.604 1.00 96.06 616 LEU A CA 1
ATOM 4834 C C . LEU A 1 616 ? 21.848 -10.937 -7.450 1.00 96.06 616 LEU A C 1
ATOM 4836 O O . LEU A 1 616 ? 21.264 -10.277 -8.322 1.00 96.06 616 LEU A O 1
ATOM 4840 N N . PRO A 1 617 ? 21.205 -11.429 -6.367 1.00 95.25 617 PRO A N 1
ATOM 4841 C CA . PRO A 1 617 ? 19.770 -11.271 -6.125 1.00 95.25 617 PRO A CA 1
ATOM 4842 C C . PRO A 1 617 ? 19.329 -9.811 -6.010 1.00 95.25 617 PRO A C 1
ATOM 4844 O O . PRO A 1 617 ? 20.075 -8.934 -5.579 1.00 95.25 617 PRO A O 1
ATOM 4847 N N . VAL A 1 618 ? 18.070 -9.550 -6.363 1.00 93.62 618 VAL A N 1
ATOM 4848 C CA . VAL A 1 618 ? 17.487 -8.204 -6.403 1.00 93.62 618 VAL A CA 1
ATOM 4849 C C . VAL A 1 618 ? 16.117 -8.149 -5.728 1.00 93.62 618 VAL A C 1
ATOM 4851 O O . VAL A 1 618 ? 15.332 -9.091 -5.789 1.00 93.62 618 VAL A O 1
ATOM 4854 N N . GLY A 1 619 ? 15.793 -7.007 -5.119 1.00 88.75 619 GLY A N 1
ATOM 4855 C CA . GLY A 1 619 ? 14.463 -6.759 -4.557 1.00 88.75 619 GLY A CA 1
ATOM 4856 C C . GLY A 1 619 ? 13.382 -6.490 -5.616 1.00 88.75 619 GLY A C 1
ATOM 4857 O O . GLY A 1 619 ? 13.676 -6.145 -6.771 1.00 88.75 619 GLY A O 1
ATOM 4858 N N . GLY A 1 620 ? 12.118 -6.594 -5.188 1.00 86.50 620 GLY A N 1
ATOM 4859 C CA . GLY A 1 620 ? 10.941 -6.174 -5.959 1.00 86.50 620 GLY A CA 1
ATOM 4860 C C . GLY A 1 620 ? 10.532 -7.114 -7.097 1.00 86.50 620 GLY A C 1
ATOM 4861 O O . GLY A 1 620 ? 10.004 -6.645 -8.104 1.00 86.50 620 GLY A O 1
ATOM 4862 N N . VAL A 1 621 ? 10.805 -8.420 -6.979 1.00 90.94 621 VAL A N 1
ATOM 4863 C CA . VAL A 1 621 ? 10.537 -9.433 -8.024 1.00 90.94 621 VAL A CA 1
ATOM 4864 C C . VAL A 1 621 ? 9.069 -9.418 -8.471 1.00 90.94 621 VAL A C 1
ATOM 4866 O O . VAL A 1 621 ? 8.798 -9.383 -9.673 1.00 90.94 621 VAL A O 1
ATOM 4869 N N . ARG A 1 622 ? 8.124 -9.337 -7.521 1.00 85.81 622 ARG A N 1
ATOM 4870 C CA . ARG A 1 622 ? 6.680 -9.214 -7.783 1.00 85.81 622 ARG A CA 1
ATOM 4871 C C . ARG A 1 622 ? 6.354 -8.000 -8.650 1.00 85.81 622 ARG A C 1
ATOM 4873 O O . ARG A 1 622 ? 5.733 -8.129 -9.702 1.00 85.81 622 ARG A O 1
ATOM 4880 N N . GLU A 1 623 ? 6.788 -6.818 -8.227 1.00 84.38 623 GLU A N 1
ATOM 4881 C CA . GLU A 1 623 ? 6.517 -5.551 -8.908 1.00 84.38 623 GLU A CA 1
ATOM 4882 C C . GLU A 1 623 ? 7.134 -5.530 -10.310 1.00 84.38 623 GLU A C 1
ATOM 4884 O O . GLU A 1 623 ? 6.491 -5.082 -11.261 1.00 84.38 623 GLU A O 1
ATOM 4889 N N . LYS A 1 624 ? 8.356 -6.056 -10.446 1.00 90.00 624 LYS A N 1
ATOM 4890 C CA . LYS A 1 624 ? 9.089 -6.173 -11.712 1.00 90.00 624 LYS A CA 1
ATOM 4891 C C . LYS A 1 624 ? 8.406 -7.139 -12.689 1.00 90.00 624 LYS A C 1
ATOM 4893 O O . LYS A 1 624 ? 8.253 -6.796 -13.860 1.00 90.00 624 LYS A O 1
ATOM 4898 N N . ALA A 1 625 ? 7.913 -8.289 -12.221 1.00 90.12 625 ALA A N 1
ATOM 4899 C CA . ALA A 1 625 ? 7.130 -9.221 -13.038 1.00 90.12 625 ALA A CA 1
ATOM 4900 C C . ALA A 1 625 ? 5.784 -8.615 -13.485 1.00 90.12 625 ALA A C 1
ATOM 4902 O O . ALA A 1 625 ? 5.395 -8.743 -14.649 1.00 90.12 625 ALA A O 1
ATOM 4903 N N . ILE A 1 626 ? 5.098 -7.881 -12.598 1.00 84.44 626 ILE A N 1
ATOM 4904 C CA . ILE A 1 626 ? 3.879 -7.130 -12.942 1.00 84.44 626 ILE A CA 1
ATOM 4905 C C . ILE A 1 626 ? 4.184 -6.046 -13.990 1.00 84.44 626 ILE A C 1
ATOM 4907 O O . ILE A 1 626 ? 3.393 -5.862 -14.916 1.00 84.44 626 ILE A O 1
ATOM 4911 N N . ALA A 1 627 ? 5.323 -5.352 -13.893 1.00 84.75 627 ALA A N 1
ATOM 4912 C CA . ALA A 1 627 ? 5.745 -4.344 -14.868 1.00 84.75 627 ALA A CA 1
ATOM 4913 C C . ALA A 1 627 ? 6.029 -4.945 -16.252 1.00 84.75 627 ALA A C 1
ATOM 4915 O O . ALA A 1 627 ? 5.507 -4.437 -17.244 1.00 84.75 627 ALA A O 1
ATOM 4916 N N . ALA A 1 628 ? 6.778 -6.054 -16.312 1.00 88.56 628 ALA A N 1
ATOM 4917 C CA . ALA A 1 628 ? 7.029 -6.804 -17.544 1.00 88.56 628 ALA A CA 1
ATOM 4918 C C . ALA A 1 628 ? 5.713 -7.174 -18.238 1.00 88.56 628 ALA A C 1
ATOM 4920 O O . ALA A 1 628 ? 5.477 -6.801 -19.387 1.00 88.56 628 ALA A O 1
ATOM 4921 N N . LYS A 1 629 ? 4.795 -7.797 -17.492 1.00 84.75 629 LYS A N 1
ATOM 4922 C CA . LYS A 1 629 ? 3.479 -8.192 -17.997 1.00 84.75 629 LYS A CA 1
ATOM 4923 C C . LYS A 1 629 ? 2.621 -7.003 -18.450 1.00 84.75 629 LYS A C 1
ATOM 4925 O O . LYS A 1 629 ? 1.937 -7.096 -19.467 1.00 84.75 629 LYS A O 1
ATOM 4930 N N . ARG A 1 630 ? 2.672 -5.873 -17.734 1.00 80.06 630 ARG A N 1
ATOM 4931 C CA . ARG A 1 630 ? 1.939 -4.636 -18.070 1.00 80.06 630 ARG A CA 1
ATOM 4932 C C . ARG A 1 630 ? 2.454 -3.976 -19.355 1.00 80.06 630 ARG A C 1
ATOM 4934 O O . ARG A 1 630 ? 1.645 -3.471 -20.127 1.00 80.06 630 ARG A O 1
ATOM 4941 N N . ALA A 1 631 ? 3.761 -4.038 -19.605 1.00 80.81 631 ALA A N 1
ATOM 4942 C CA . ALA A 1 631 ? 4.399 -3.597 -20.847 1.00 80.81 631 ALA A CA 1
ATOM 4943 C C . ALA A 1 631 ? 4.355 -4.650 -21.980 1.00 80.81 631 ALA A C 1
ATOM 4945 O O . ALA A 1 631 ? 4.981 -4.459 -23.023 1.00 80.81 631 ALA A O 1
ATOM 4946 N N . CYS A 1 632 ? 3.615 -5.749 -21.783 1.00 82.12 632 CYS A N 1
ATOM 4947 C CA . CYS A 1 632 ? 3.491 -6.882 -22.706 1.00 82.12 632 CYS A CA 1
ATOM 4948 C C . CYS A 1 632 ? 4.823 -7.577 -23.049 1.00 82.12 632 CYS A C 1
ATOM 4950 O O . CYS A 1 632 ? 4.951 -8.171 -24.119 1.00 82.12 632 CYS A O 1
ATOM 4952 N N . ILE A 1 633 ? 5.795 -7.530 -22.131 1.00 88.06 633 ILE A N 1
ATOM 4953 C CA . ILE A 1 633 ? 7.081 -8.216 -22.261 1.00 88.06 633 ILE A CA 1
ATOM 4954 C C . ILE A 1 633 ? 6.882 -9.704 -21.967 1.00 88.06 633 ILE A C 1
ATOM 4956 O O . ILE A 1 633 ? 6.496 -10.080 -20.861 1.00 88.06 633 ILE A O 1
ATOM 4960 N N . GLY A 1 634 ? 7.125 -10.545 -22.973 1.00 87.94 634 GLY A N 1
ATOM 4961 C CA . GLY A 1 634 ? 6.874 -11.989 -22.906 1.00 87.94 634 GLY A CA 1
ATOM 4962 C C . GLY A 1 634 ? 7.979 -12.807 -22.233 1.00 87.94 634 GLY A C 1
ATOM 4963 O O . GLY A 1 634 ? 7.737 -13.958 -21.877 1.00 87.94 634 GLY A O 1
ATOM 4964 N N . CYS A 1 635 ? 9.178 -12.243 -22.061 1.00 93.94 635 CYS A N 1
ATOM 4965 C CA . CYS A 1 635 ? 10.346 -12.943 -21.535 1.00 93.94 635 CYS A CA 1
ATOM 4966 C C . CYS A 1 635 ? 11.123 -12.077 -20.534 1.00 93.94 635 CYS A C 1
ATOM 4968 O O . CYS A 1 635 ? 11.475 -10.939 -20.851 1.00 93.94 635 CYS A O 1
ATOM 4970 N N . ILE A 1 636 ? 11.448 -12.622 -19.358 1.00 96.31 636 ILE A N 1
ATOM 4971 C CA . ILE A 1 636 ? 12.321 -11.965 -18.375 1.00 96.31 636 ILE A CA 1
ATOM 4972 C C . ILE A 1 636 ? 13.486 -12.845 -17.917 1.00 96.31 636 ILE A C 1
ATOM 4974 O O . ILE A 1 636 ? 13.375 -14.069 -17.867 1.00 96.31 636 ILE A O 1
ATOM 4978 N N . ILE A 1 637 ? 14.593 -12.196 -17.553 1.00 97.62 637 ILE A N 1
ATOM 4979 C CA . ILE A 1 637 ? 15.741 -12.813 -16.876 1.00 97.62 637 ILE A CA 1
ATOM 4980 C C . ILE A 1 637 ? 15.787 -12.330 -15.421 1.00 97.62 637 ILE A C 1
ATOM 4982 O O . ILE A 1 637 ? 15.698 -11.122 -15.172 1.00 97.62 637 ILE A O 1
ATOM 4986 N N . LEU A 1 638 ? 15.931 -13.271 -14.485 1.00 97.25 638 LEU A N 1
ATOM 4987 C CA . LEU A 1 638 ? 16.054 -13.046 -13.041 1.00 97.25 638 LEU A CA 1
ATOM 4988 C C . LEU A 1 638 ? 17.290 -13.774 -12.471 1.00 97.25 638 LEU A C 1
ATOM 4990 O O . LEU A 1 638 ? 17.689 -14.801 -13.019 1.00 97.25 638 LEU A O 1
ATOM 4994 N N . PRO A 1 639 ? 17.874 -13.320 -11.349 1.00 97.69 639 PRO A N 1
ATOM 4995 C CA . PRO A 1 639 ? 18.890 -14.085 -10.622 1.00 97.69 639 PRO A CA 1
ATOM 4996 C C . PRO A 1 639 ? 18.316 -15.404 -10.077 1.00 97.69 639 PRO A C 1
ATOM 4998 O O . PRO A 1 639 ? 17.189 -15.428 -9.584 1.00 97.69 639 PRO A O 1
ATOM 5001 N N . GLU A 1 640 ? 19.091 -16.490 -10.095 1.00 97.25 640 GLU A N 1
ATOM 5002 C CA . GLU A 1 640 ? 18.684 -17.809 -9.567 1.00 97.25 640 GLU A CA 1
ATOM 5003 C C . GLU A 1 640 ? 18.262 -17.749 -8.089 1.00 97.25 640 GLU A C 1
ATOM 5005 O O . GLU A 1 640 ? 17.249 -18.327 -7.701 1.00 97.25 640 GLU A O 1
ATOM 5010 N N . GLU A 1 641 ? 18.952 -16.951 -7.270 1.00 94.94 641 GLU A N 1
ATOM 5011 C CA . GLU A 1 641 ? 18.593 -16.741 -5.860 1.00 94.94 641 GLU A CA 1
ATOM 5012 C C . GLU A 1 641 ? 17.212 -16.085 -5.650 1.00 94.94 641 GLU A C 1
ATOM 5014 O O . GLU A 1 641 ? 16.674 -16.153 -4.539 1.00 94.94 641 GLU A O 1
ATOM 5019 N N . ASN A 1 642 ? 16.621 -15.480 -6.690 1.00 96.00 642 ASN A N 1
ATOM 5020 C CA . ASN A 1 642 ? 15.262 -14.934 -6.671 1.00 96.00 642 ASN A CA 1
ATOM 5021 C C . ASN A 1 642 ? 14.176 -15.938 -7.103 1.00 96.00 642 ASN A C 1
ATOM 5023 O O . ASN A 1 642 ? 12.999 -15.575 -7.118 1.00 96.00 642 ASN A O 1
ATOM 5027 N N . ARG A 1 643 ? 14.520 -17.19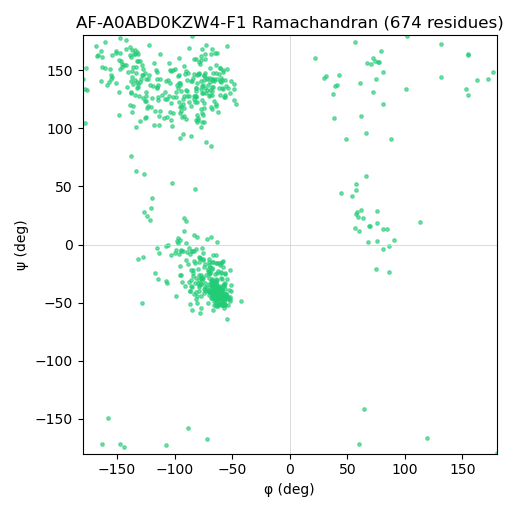5 -7.431 1.00 95.56 643 ARG A N 1
ATOM 5028 C CA . ARG A 1 643 ? 13.537 -18.236 -7.792 1.00 95.56 643 ARG A CA 1
ATOM 5029 C C . ARG A 1 643 ? 12.450 -18.396 -6.729 1.00 95.56 643 ARG A C 1
ATOM 5031 O O . ARG A 1 643 ? 11.271 -18.342 -7.057 1.00 95.56 643 ARG A O 1
ATOM 5038 N N . LYS A 1 644 ? 12.849 -18.472 -5.456 1.00 92.88 644 LYS A N 1
ATOM 5039 C CA . LYS A 1 644 ? 11.943 -18.539 -4.294 1.00 92.88 644 LYS A CA 1
ATOM 5040 C C . LYS A 1 644 ? 10.893 -17.409 -4.295 1.00 92.88 644 LYS A C 1
ATOM 5042 O O . LYS A 1 644 ? 9.702 -17.675 -4.177 1.00 92.88 644 LYS A O 1
ATOM 5047 N N . ASP A 1 645 ? 11.328 -16.170 -4.544 1.00 90.69 645 ASP A N 1
ATOM 5048 C CA . ASP A 1 645 ? 10.482 -14.969 -4.526 1.00 90.69 645 ASP A CA 1
ATOM 5049 C C . ASP A 1 645 ? 9.566 -14.893 -5.765 1.00 90.69 645 ASP A C 1
ATOM 5051 O O . ASP A 1 645 ? 8.584 -14.148 -5.782 1.00 90.69 645 ASP A O 1
ATOM 5055 N N . TYR A 1 646 ? 9.908 -15.629 -6.830 1.00 92.25 646 TYR A N 1
ATOM 5056 C CA . TYR A 1 646 ? 9.094 -15.778 -8.032 1.00 92.25 646 TYR A CA 1
ATOM 5057 C C . TYR A 1 646 ? 8.069 -16.915 -7.906 1.00 92.25 646 TYR A C 1
ATOM 5059 O O . TYR A 1 646 ? 6.929 -16.762 -8.343 1.00 92.25 646 TYR A O 1
ATOM 5067 N N . ASP A 1 647 ? 8.441 -18.043 -7.302 1.00 90.88 647 ASP A N 1
ATOM 5068 C CA . ASP A 1 647 ? 7.559 -19.204 -7.160 1.00 90.88 647 ASP A CA 1
ATOM 5069 C C . ASP A 1 647 ? 6.377 -18.907 -6.220 1.00 90.88 647 ASP A C 1
ATOM 5071 O O . ASP A 1 647 ? 5.248 -19.314 -6.515 1.00 90.88 647 ASP A O 1
ATOM 5075 N N . GLU A 1 648 ? 6.602 -18.091 -5.180 1.00 85.81 648 GLU A N 1
ATOM 5076 C CA . GLU A 1 648 ? 5.565 -17.515 -4.305 1.00 85.81 648 GLU A CA 1
ATOM 5077 C C . GLU A 1 648 ? 4.558 -16.597 -5.035 1.00 85.81 648 GLU A C 1
ATOM 5079 O O . GLU A 1 648 ? 3.487 -16.302 -4.499 1.00 85.81 648 GLU A O 1
ATOM 5084 N N . LEU A 1 649 ? 4.843 -16.136 -6.261 1.00 85.12 649 LEU A N 1
ATOM 5085 C CA . LEU A 1 649 ? 3.913 -15.270 -6.991 1.00 85.12 649 LEU A CA 1
ATOM 5086 C C . LEU A 1 649 ? 2.654 -16.039 -7.426 1.00 85.12 649 LEU A C 1
ATOM 5088 O O . LEU A 1 649 ? 2.763 -17.148 -7.954 1.00 85.12 649 LEU A O 1
ATOM 5092 N N . PRO A 1 650 ? 1.455 -15.434 -7.333 1.00 81.50 650 PRO A N 1
ATOM 5093 C CA . PRO A 1 650 ? 0.234 -16.032 -7.862 1.00 81.50 650 PRO A CA 1
ATOM 5094 C C . PRO A 1 650 ? 0.321 -16.369 -9.356 1.00 81.50 650 PRO A C 1
ATOM 5096 O O . PRO A 1 650 ? 0.817 -15.579 -10.165 1.00 81.50 650 PRO A O 1
ATOM 5099 N N . ASP A 1 651 ? -0.255 -17.502 -9.762 1.00 83.81 651 ASP A N 1
ATOM 5100 C CA . ASP A 1 651 ? -0.177 -18.003 -11.144 1.00 83.81 651 ASP A CA 1
ATOM 5101 C C . ASP A 1 651 ? -0.763 -17.040 -12.185 1.00 83.81 651 ASP A C 1
ATOM 5103 O O . ASP A 1 651 ? -0.361 -17.042 -13.348 1.00 83.81 651 ASP A O 1
ATOM 5107 N N . PHE A 1 652 ? -1.688 -16.155 -11.801 1.00 79.50 652 PHE A N 1
ATOM 5108 C CA . PHE A 1 652 ? -2.180 -15.120 -12.712 1.00 79.50 652 PHE A CA 1
ATOM 5109 C C . PHE A 1 652 ? -1.118 -14.072 -13.075 1.00 79.50 652 PHE A C 1
ATOM 5111 O O . PHE A 1 652 ? -1.242 -13.458 -14.135 1.00 79.50 652 PHE A O 1
ATOM 5118 N N . ILE A 1 653 ? -0.062 -13.902 -12.274 1.00 82.19 653 ILE A N 1
ATOM 5119 C CA . ILE A 1 653 ? 1.130 -13.130 -12.645 1.00 82.19 653 ILE A CA 1
ATOM 5120 C C . ILE A 1 653 ? 1.989 -13.974 -13.595 1.00 82.19 653 ILE A C 1
ATOM 5122 O O . ILE A 1 653 ? 2.233 -13.543 -14.722 1.00 82.19 653 ILE A O 1
ATOM 5126 N N . LYS A 1 654 ? 2.342 -15.199 -13.177 1.00 86.50 654 LYS A N 1
ATOM 5127 C CA . LYS A 1 654 ? 3.273 -16.112 -13.872 1.00 86.50 654 LYS A CA 1
ATOM 5128 C C . LYS A 1 654 ? 2.804 -16.541 -15.277 1.00 86.50 654 LYS A C 1
ATOM 5130 O O . LYS A 1 654 ? 3.604 -16.624 -16.203 1.00 86.50 654 LYS A O 1
ATOM 5135 N N . ARG A 1 655 ? 1.497 -16.758 -15.487 1.00 85.25 655 ARG A N 1
ATOM 5136 C CA . ARG A 1 655 ? 0.924 -17.150 -16.796 1.00 85.25 655 ARG A CA 1
ATOM 5137 C C . ARG A 1 655 ? 1.260 -16.144 -17.903 1.00 85.25 655 ARG A C 1
ATOM 5139 O O . ARG A 1 655 ? 0.917 -14.968 -17.789 1.00 85.25 655 ARG A O 1
ATOM 5146 N N . GLY A 1 656 ? 1.829 -16.628 -19.008 1.00 83.44 656 GLY A N 1
ATOM 5147 C CA . GLY A 1 656 ? 2.166 -15.815 -20.185 1.00 83.44 656 GLY A CA 1
ATOM 5148 C C . GLY A 1 656 ? 3.480 -15.032 -20.075 1.00 83.44 656 GLY A C 1
ATOM 5149 O O . GLY A 1 656 ? 3.710 -14.145 -20.891 1.00 83.44 656 GLY A O 1
ATOM 5150 N N . LEU A 1 657 ? 4.318 -15.342 -19.082 1.00 90.12 657 LEU A N 1
ATOM 5151 C CA . LEU A 1 657 ? 5.628 -14.735 -18.870 1.00 90.12 657 LEU A CA 1
ATOM 5152 C C . LEU A 1 657 ? 6.684 -15.847 -18.800 1.00 90.12 657 LEU A C 1
ATOM 5154 O O . LEU A 1 657 ? 6.719 -16.603 -17.834 1.00 90.12 657 LEU A O 1
ATOM 5158 N N . ALA A 1 658 ? 7.529 -15.965 -19.825 1.00 93.69 658 ALA A N 1
ATOM 5159 C CA . ALA A 1 658 ? 8.676 -16.867 -19.786 1.00 93.69 658 ALA A CA 1
ATOM 5160 C C . ALA A 1 658 ? 9.751 -16.284 -18.860 1.00 93.69 658 ALA A C 1
ATOM 5162 O O . ALA A 1 658 ? 10.060 -15.093 -18.944 1.00 93.69 658 ALA A O 1
ATOM 5163 N N . VAL A 1 659 ? 10.321 -17.113 -17.986 1.00 95.38 659 VAL A N 1
ATOM 5164 C CA . VAL A 1 659 ? 11.343 -16.691 -17.021 1.00 95.38 659 VAL A CA 1
ATOM 5165 C C . VAL A 1 659 ? 12.560 -17.585 -17.136 1.00 95.38 659 VAL A C 1
ATOM 5167 O O . VAL A 1 659 ? 12.454 -18.806 -17.038 1.00 95.38 659 VAL A O 1
ATOM 5170 N N . TYR A 1 660 ? 13.712 -16.953 -17.319 1.00 96.81 660 TYR A N 1
ATOM 5171 C CA . TYR A 1 660 ? 15.011 -17.597 -17.244 1.00 96.81 660 TYR A CA 1
ATOM 5172 C C . TYR A 1 660 ? 15.701 -17.142 -15.963 1.00 96.81 660 TYR A C 1
ATOM 5174 O O . TYR A 1 660 ? 15.846 -15.943 -15.716 1.00 96.81 660 TYR A O 1
ATOM 5182 N N . PHE A 1 661 ? 16.105 -18.108 -15.151 1.00 97.69 661 PHE A N 1
ATOM 5183 C CA . PHE A 1 661 ? 16.909 -17.873 -13.963 1.00 97.69 661 PHE A CA 1
ATOM 5184 C C . PHE A 1 661 ? 18.380 -18.091 -14.307 1.00 97.69 661 PHE A C 1
ATOM 5186 O O . PHE A 1 661 ? 18.682 -19.003 -15.075 1.00 97.69 661 PHE A O 1
ATOM 5193 N N . VAL A 1 662 ? 19.262 -17.231 -13.794 1.00 97.62 662 VAL A N 1
ATOM 5194 C CA . VAL A 1 662 ? 20.693 -17.229 -14.140 1.00 97.62 662 VAL A CA 1
ATOM 5195 C C . VAL A 1 662 ? 21.593 -17.051 -12.919 1.00 97.62 662 VAL A C 1
ATOM 5197 O O . VAL A 1 662 ? 21.242 -16.354 -11.965 1.00 97.62 662 VAL A O 1
ATOM 5200 N N . THR A 1 663 ? 22.791 -17.630 -12.974 1.00 97.56 663 THR A N 1
ATOM 5201 C CA . THR A 1 663 ? 23.849 -17.483 -11.957 1.00 97.56 663 THR A CA 1
ATOM 5202 C C . THR A 1 663 ? 25.014 -16.614 -12.441 1.00 97.56 663 THR A C 1
ATOM 5204 O O . THR A 1 663 ? 25.648 -15.907 -11.651 1.00 97.56 663 THR A O 1
ATOM 5207 N N . HIS A 1 664 ? 25.288 -16.639 -13.747 1.00 97.50 664 HIS A N 1
ATOM 5208 C CA . HIS A 1 664 ? 26.417 -15.981 -14.387 1.00 97.50 664 HIS A CA 1
ATOM 5209 C C . HIS A 1 664 ? 25.998 -15.215 -15.646 1.00 97.50 664 HIS A C 1
ATOM 5211 O O . HIS A 1 664 ? 25.040 -15.559 -16.337 1.00 97.50 664 HIS A O 1
ATOM 5217 N N . TYR A 1 665 ? 26.750 -14.169 -15.973 1.00 97.25 665 TYR A N 1
ATOM 5218 C CA . TYR A 1 665 ? 26.453 -13.288 -17.095 1.00 97.25 665 TYR A CA 1
ATOM 5219 C C . TYR A 1 665 ? 26.551 -13.983 -18.465 1.00 97.25 665 TYR A C 1
ATOM 5221 O O . TYR A 1 665 ? 25.862 -13.582 -19.397 1.00 97.25 665 TYR A O 1
ATOM 5229 N N . ASP A 1 666 ? 27.330 -15.059 -18.602 1.00 95.88 666 ASP A N 1
ATOM 5230 C CA . ASP A 1 666 ? 27.356 -15.865 -19.836 1.00 95.88 666 ASP A CA 1
ATOM 5231 C C . ASP A 1 666 ? 25.975 -16.420 -20.211 1.00 95.88 666 ASP A C 1
ATOM 5233 O O . ASP A 1 666 ? 25.623 -16.473 -21.390 1.00 95.88 666 ASP A O 1
ATOM 5237 N N . GLU A 1 667 ? 25.159 -16.767 -19.214 1.00 96.88 667 GLU A N 1
ATOM 5238 C CA . GLU A 1 667 ? 23.777 -17.202 -19.414 1.00 96.88 667 GLU A CA 1
ATOM 5239 C C . GLU A 1 667 ? 22.916 -16.038 -19.935 1.00 96.88 667 GLU A C 1
ATOM 5241 O O . GLU A 1 667 ? 22.173 -16.197 -20.904 1.00 96.88 667 GLU A O 1
ATOM 5246 N N . VAL A 1 668 ? 23.083 -14.839 -19.356 1.00 96.88 668 VAL A N 1
ATOM 5247 C CA . VAL A 1 668 ? 22.420 -13.597 -19.802 1.00 96.88 668 VAL A CA 1
ATOM 5248 C C . VAL A 1 668 ? 22.787 -13.274 -21.250 1.00 96.88 668 VAL A C 1
ATOM 5250 O O . VAL A 1 668 ? 21.898 -13.001 -22.056 1.00 96.88 668 VAL A O 1
ATOM 5253 N N . PHE A 1 669 ? 24.077 -13.347 -21.596 1.00 96.69 669 PHE A N 1
ATOM 5254 C CA . PHE A 1 669 ? 24.561 -13.098 -22.951 1.00 96.69 669 PHE A CA 1
ATOM 5255 C C . PHE A 1 669 ? 23.937 -14.081 -23.943 1.00 96.69 669 PHE A C 1
ATOM 5257 O O . PHE A 1 669 ? 23.346 -13.651 -24.928 1.00 96.69 669 PHE A O 1
ATOM 5264 N N . ASN A 1 670 ? 24.002 -15.386 -23.669 1.00 95.50 670 ASN A N 1
ATOM 5265 C CA . ASN A 1 670 ? 23.483 -16.411 -24.577 1.00 95.50 670 ASN A CA 1
ATOM 5266 C C . ASN A 1 670 ? 21.951 -16.307 -24.767 1.00 95.50 670 ASN A C 1
ATOM 5268 O O . ASN A 1 670 ? 21.441 -16.594 -25.848 1.00 95.50 670 ASN A O 1
ATOM 5272 N N . LEU A 1 671 ? 21.208 -15.852 -23.749 1.00 95.44 671 LEU A N 1
ATOM 5273 C CA . LEU A 1 671 ? 19.759 -15.610 -23.832 1.00 95.44 671 LEU A CA 1
ATOM 5274 C C . LEU A 1 671 ? 19.392 -14.314 -24.578 1.00 95.44 671 LEU A C 1
ATOM 5276 O O . LEU A 1 671 ? 18.350 -14.266 -25.244 1.00 95.44 671 LEU A O 1
ATOM 5280 N N . ALA A 1 672 ? 20.223 -13.274 -24.461 1.00 95.06 672 ALA A N 1
ATOM 5281 C CA . ALA A 1 672 ? 20.055 -11.988 -25.139 1.00 95.06 672 ALA A CA 1
ATOM 5282 C C . ALA A 1 672 ? 20.558 -12.000 -26.593 1.00 95.06 672 ALA A C 1
ATOM 5284 O O . ALA A 1 672 ? 20.023 -11.270 -27.426 1.00 95.06 672 ALA A O 1
ATOM 5285 N N . PHE A 1 673 ? 21.546 -12.841 -26.902 1.00 94.81 673 PHE A N 1
ATOM 5286 C CA . PHE A 1 673 ? 22.252 -12.912 -28.181 1.00 94.81 673 PHE A CA 1
ATOM 5287 C C . PHE A 1 673 ? 22.383 -14.373 -28.672 1.00 94.81 673 PHE A C 1
ATOM 5289 O O . PHE A 1 673 ? 23.494 -14.876 -28.819 1.00 94.81 673 PHE A O 1
ATOM 5296 N N . PRO A 1 674 ? 21.272 -15.081 -28.963 1.00 87.00 674 PRO A N 1
ATOM 5297 C CA . PRO A 1 674 ? 21.291 -16.520 -29.275 1.00 87.00 674 PRO A CA 1
ATOM 5298 C C . PRO A 1 674 ? 21.995 -16.899 -30.594 1.00 87.00 674 PRO A C 1
ATOM 5300 O O . PRO A 1 674 ? 22.200 -18.080 -30.854 1.00 87.00 674 PRO A O 1
ATOM 5303 N N . ASN A 1 675 ? 22.359 -15.912 -31.421 1.00 79.69 675 ASN A N 1
ATOM 5304 C CA . ASN A 1 675 ? 22.948 -16.085 -32.754 1.00 79.69 675 ASN A CA 1
ATOM 5305 C C . ASN A 1 675 ? 24.353 -15.428 -32.845 1.00 79.69 675 ASN A C 1
ATOM 5307 O O . ASN A 1 675 ? 24.689 -14.852 -33.888 1.00 79.69 675 ASN A O 1
ATOM 5311 N N . VAL A 1 676 ? 25.116 -15.389 -31.735 1.00 79.62 676 VAL A N 1
ATOM 5312 C CA . VAL A 1 676 ? 26.363 -14.596 -31.590 1.00 79.62 676 VAL A CA 1
ATOM 5313 C C . VAL A 1 676 ? 27.479 -15.308 -30.806 1.00 79.62 676 VAL A C 1
ATOM 5315 O O . VAL A 1 676 ? 27.292 -15.650 -29.611 1.00 79.62 676 VAL A O 1
#

Organism: NCBI:txid370345

Secondary structure (DSSP, 8-state):
---------------------------------------------------------------------------------------------------PPPPPP---------SS--EEEEE-TTS-EEEEETTT--EESSPPGGGSPPHHHHTS-HHHHHHHHHHHHHHHHS-TTSHHHHHHHHHHHHHHHS-TT--------HHHHHHHHHHH-SS-HHHHHHHHHHHHHHHHHTS---PEEEEES-TTSSHHHHHHHHHHHTT--EEEEE-TT---THHHH---TTSTT----HHHHHHHHH-SSS-EEEEE-GGGPPP-SS--HHHHHHHHH-TTTGGGEE-TTT-SEE--TT-EEEEE-S-STTS-HHHHTTEEEEE-PPPPHHHHHHHIIIIIHHHHHHHHT--TTTEEE-HHHHHHHHHHH--SSSSHHHHHHHHHHHHHHHHHHHHT--S-EEE-TTTHHHHH-S-S---S-S-SSPPTTEEEEEEEETTEEEEEEEEEEESS---TT--TT----EEEESSB-HHHHHHHHHHHHHHHHHHHHHSTT--HHHHS-EEEE-S-TTS-B--STTHHHHHHHHHHHHTT-PPPTTEEE--EE-TTSBEEP-S-HHHHHHHHHHTT--EEEEEGGGHHHHHTS-HHHHTT-EEEEESBHHHHHHHH-TT-

pLDDT: mean 77.48, std 23.53, range [22.83, 97.69]